Protein AF-0000000080646596 (afdb_homodimer)

Structure (mmCIF, N/CA/C/O backbone):
data_AF-0000000080646596-model_v1
#
loop_
_entity.id
_entity.type
_entity.pdbx_description
1 polymer 'Probable hydrogen peroxide-inducible genes activator'
#
loop_
_atom_site.group_PDB
_atom_site.id
_atom_site.type_symbol
_atom_site.label_atom_id
_atom_site.label_alt_id
_atom_site.label_comp_id
_atom_site.label_asym_id
_atom_site.label_entity_id
_atom_site.label_seq_id
_atom_site.pdbx_PDB_ins_code
_atom_site.Cartn_x
_atom_site.Cartn_y
_atom_site.Cartn_z
_atom_site.occupancy
_atom_site.B_iso_or_equiv
_atom_site.auth_seq_id
_atom_site.auth_comp_id
_atom_site.auth_asym_id
_atom_site.auth_atom_id
_atom_site.pdbx_PDB_model_num
ATOM 1 N N . MET A 1 1 ? 5.016 43.438 16.203 1 64.12 1 MET A N 1
ATOM 2 C CA . MET A 1 1 ? 4.984 42 16.328 1 64.12 1 MET A CA 1
ATOM 3 C C . MET A 1 1 ? 6.324 41.469 16.828 1 64.12 1 MET A C 1
ATOM 5 O O . MET A 1 1 ? 7.379 41.875 16.359 1 64.12 1 MET A O 1
ATOM 9 N N . ASN A 1 2 ? 6.309 40.875 17.969 1 69.81 2 ASN A N 1
ATOM 10 C CA . ASN A 1 2 ? 7.551 40.344 18.5 1 69.81 2 ASN A CA 1
ATOM 11 C C . ASN A 1 2 ? 7.48 38.812 18.656 1 69.81 2 ASN A C 1
ATOM 13 O O . ASN A 1 2 ? 6.414 38.219 18.5 1 69.81 2 ASN A O 1
ATOM 17 N N . PHE A 1 3 ? 8.695 38.25 18.938 1 76 3 PHE A N 1
ATOM 18 C CA . PHE A 1 3 ? 8.82 36.812 19.031 1 76 3 PHE A CA 1
ATOM 19 C C . PHE A 1 3 ? 7.961 36.25 20.156 1 76 3 PHE A C 1
ATOM 21 O O . PHE A 1 3 ? 7.367 35.188 20.031 1 76 3 PHE A O 1
ATOM 28 N N . ARG A 1 4 ? 7.809 37.031 21.141 1 77.75 4 ARG A N 1
ATOM 29 C CA . ARG A 1 4 ? 7.086 36.562 22.312 1 77.75 4 ARG A CA 1
ATOM 30 C C . ARG A 1 4 ? 5.594 36.438 22.031 1 77.75 4 ARG A C 1
ATOM 32 O O . ARG A 1 4 ? 4.965 35.469 22.438 1 77.75 4 ARG A O 1
ATOM 39 N N . SER A 1 5 ? 5.059 37.469 21.344 1 84.81 5 SER A N 1
ATOM 40 C CA . SER A 1 5 ? 3.637 37.406 21.016 1 84.81 5 SER A CA 1
ATOM 41 C C . SER A 1 5 ? 3.322 36.219 20.109 1 84.81 5 SER A C 1
ATOM 43 O O . SER A 1 5 ? 2.287 35.562 20.25 1 84.81 5 SER A O 1
ATOM 45 N N . LEU A 1 6 ? 4.211 35.969 19.219 1 82.5 6 LEU A N 1
ATOM 46 C CA . LEU A 1 6 ? 4.031 34.812 18.312 1 82.5 6 LEU A CA 1
ATOM 47 C C . LEU A 1 6 ? 4.141 33.5 19.078 1 82.5 6 LEU A C 1
ATOM 49 O O . LEU A 1 6 ? 3.385 32.562 18.812 1 82.5 6 LEU A O 1
ATOM 53 N N . GLN A 1 7 ? 4.984 33.469 20.016 1 83.44 7 GLN A N 1
ATOM 54 C CA . GLN A 1 7 ? 5.129 32.281 20.875 1 83.44 7 GLN A CA 1
ATOM 55 C C . GLN A 1 7 ? 3.848 32.031 21.656 1 83.44 7 GLN A C 1
ATOM 57 O O . GLN A 1 7 ? 3.441 30.875 21.812 1 83.44 7 GLN A O 1
ATOM 62 N N . TYR A 1 8 ? 3.279 33.062 22.109 1 87.69 8 TYR A N 1
ATOM 63 C CA . TYR A 1 8 ? 2.047 32.969 22.891 1 87.69 8 TYR A CA 1
ATOM 64 C C . TYR A 1 8 ? 0.91 32.438 22.016 1 87.69 8 TYR A C 1
ATOM 66 O O . TYR A 1 8 ? 0.129 31.578 22.453 1 87.69 8 TYR A O 1
ATOM 74 N N . LEU A 1 9 ? 0.826 32.938 20.812 1 89.38 9 LEU A N 1
ATOM 75 C CA . LEU A 1 9 ? -0.198 32.469 19.875 1 89.38 9 LEU A CA 1
ATOM 76 C C . LEU A 1 9 ? -0.012 31 19.562 1 89.38 9 LEU A C 1
ATOM 78 O O . LEU A 1 9 ? -0.983 30.25 19.531 1 89.38 9 LEU A O 1
ATOM 82 N N . VAL A 1 10 ? 1.181 30.672 19.375 1 84.12 10 VAL A N 1
ATOM 83 C CA . VAL A 1 10 ? 1.495 29.281 19.078 1 84.12 10 VAL A CA 1
ATOM 84 C C . VAL A 1 10 ? 1.139 28.406 20.281 1 84.12 10 VAL A C 1
ATOM 86 O O . VAL A 1 10 ? 0.526 27.344 20.125 1 84.12 10 VAL A O 1
ATOM 89 N N . ALA A 1 11 ? 1.482 28.781 21.484 1 83.5 11 ALA A N 1
ATOM 90 C CA . ALA A 1 11 ? 1.151 28.047 22.703 1 83.5 11 ALA A CA 1
ATOM 91 C C . ALA A 1 11 ? -0.359 27.891 22.859 1 83.5 11 ALA A C 1
ATOM 93 O O . ALA A 1 11 ? -0.846 26.828 23.25 1 83.5 11 ALA A O 1
ATOM 94 N N . LEU A 1 12 ? -1.007 28.922 22.516 1 86.81 12 LEU A N 1
ATOM 95 C CA . LEU A 1 12 ? -2.463 28.906 22.594 1 86.81 12 LEU A CA 1
ATOM 96 C C . LEU A 1 12 ? -3.045 27.906 21.594 1 86.81 12 LEU A C 1
ATOM 98 O O . LEU A 1 12 ? -4 27.188 21.922 1 86.81 12 LEU A O 1
ATOM 102 N N . SER A 1 13 ? -2.504 27.953 20.5 1 81.69 13 SER A N 1
ATOM 103 C CA . SER A 1 13 ? -2.951 27.016 19.469 1 81.69 13 SER A CA 1
ATOM 104 C C . SER A 1 13 ? -2.74 25.578 19.906 1 81.69 13 SER A C 1
ATOM 106 O O . SER A 1 13 ? -3.576 24.703 19.641 1 81.69 13 SER A O 1
ATOM 108 N N . GLN A 1 14 ? -1.743 25.422 20.609 1 74.06 14 GLN A N 1
ATOM 109 C CA . GLN A 1 14 ? -1.315 24.078 21.016 1 74.06 14 GLN A CA 1
ATOM 110 C C . GLN A 1 14 ? -2.096 23.594 22.234 1 74.06 14 GLN A C 1
ATOM 112 O O . GLN A 1 14 ? -2.461 22.422 22.312 1 74.06 14 GLN A O 1
ATOM 117 N N . GLN A 1 15 ? -2.355 24.484 23.125 1 76.56 15 GLN A N 1
ATOM 118 C CA . GLN A 1 15 ? -2.922 24.109 24.422 1 76.56 15 GLN A CA 1
ATOM 119 C C . GLN A 1 15 ? -4.445 24.219 24.406 1 76.56 15 GLN A C 1
ATOM 121 O O . GLN A 1 15 ? -5.125 23.609 25.234 1 76.56 15 GLN A O 1
ATOM 126 N N . GLY A 1 16 ? -4.906 24.969 23.422 1 81.06 16 GLY A N 1
ATOM 127 C CA . GLY A 1 16 ? -6.34 25.109 23.25 1 81.06 16 GLY A CA 1
ATOM 128 C C . GLY A 1 16 ? -7 25.953 24.312 1 81.06 16 GLY A C 1
ATOM 129 O O . GLY A 1 16 ? -8.227 26.094 24.344 1 81.06 16 GLY A O 1
ATOM 130 N N . SER A 1 17 ? -6.227 26.422 25.266 1 87.62 17 SER A N 1
ATOM 131 C CA . SER A 1 17 ? -6.738 27.281 26.328 1 87.62 17 SER A CA 1
ATOM 132 C C . SER A 1 17 ? -5.684 28.297 26.781 1 87.62 17 SER A C 1
ATOM 134 O O . SER A 1 17 ? -4.484 28.016 26.688 1 87.62 17 SER A O 1
ATOM 136 N N . PHE A 1 18 ? -6.16 29.438 27.328 1 89.75 18 PHE A N 1
ATOM 137 C CA . PHE A 1 18 ? -5.262 30.469 27.812 1 89.75 18 PHE A CA 1
ATOM 138 C C . PHE A 1 18 ? -4.508 30.016 29.047 1 89.75 18 PHE A C 1
ATOM 140 O O . PHE A 1 18 ? -3.311 30.281 29.188 1 89.75 18 PHE A O 1
ATOM 147 N N . ARG A 1 19 ? -5.242 29.266 29.812 1 86.88 19 ARG A N 1
ATOM 148 C CA . ARG A 1 19 ? -4.594 28.719 31 1 86.88 19 ARG A CA 1
ATOM 149 C C . ARG A 1 19 ? -3.516 27.719 30.625 1 86.88 19 ARG A C 1
ATOM 151 O O . ARG A 1 19 ? -2.406 27.75 31.156 1 86.88 19 ARG A O 1
ATOM 158 N N . GLY A 1 20 ? -3.861 26.922 29.797 1 85.31 20 GLY A N 1
ATOM 159 C CA . GLY A 1 20 ? -2.908 25.922 29.312 1 85.31 20 GLY A CA 1
ATOM 160 C C . GLY A 1 20 ? -1.683 26.547 28.672 1 85.31 20 GLY A C 1
ATOM 161 O O . GLY A 1 20 ? -0.558 26.094 28.906 1 85.31 20 GLY A O 1
ATOM 162 N N . ALA A 1 21 ? -1.921 27.469 27.891 1 89.56 21 ALA A N 1
ATOM 163 C CA . ALA A 1 21 ? -0.823 28.172 27.25 1 89.56 21 ALA A CA 1
ATOM 164 C C . ALA A 1 21 ? 0.067 28.859 28.266 1 89.56 21 ALA A C 1
ATOM 166 O O . ALA A 1 21 ? 1.295 28.828 28.172 1 89.56 21 ALA A O 1
ATOM 167 N N . ALA A 1 22 ? -0.518 29.422 29.266 1 90.81 22 ALA A N 1
ATOM 168 C CA . ALA A 1 22 ? 0.222 30.109 30.328 1 90.81 22 ALA A CA 1
ATOM 169 C C . ALA A 1 22 ? 1.118 29.141 31.094 1 90.81 22 ALA A C 1
ATOM 171 O O . ALA A 1 22 ? 2.293 29.438 31.328 1 90.81 22 ALA A O 1
ATOM 172 N N . ILE A 1 23 ? 0.594 28.031 31.344 1 82.44 23 ILE A N 1
ATOM 173 C CA . ILE A 1 23 ? 1.329 27 32.062 1 82.44 23 ILE A CA 1
ATOM 174 C C . ILE A 1 23 ? 2.51 26.531 31.234 1 82.44 23 ILE A C 1
ATOM 176 O O . ILE A 1 23 ? 3.635 26.438 31.719 1 82.44 23 ILE A O 1
ATOM 180 N N . SER A 1 24 ? 2.258 26.391 30.016 1 82.25 24 SER A N 1
ATOM 181 C CA . SER A 1 24 ? 3.289 25.859 29.125 1 82.25 24 SER A CA 1
ATOM 182 C C . SER A 1 24 ? 4.422 26.859 28.922 1 82.25 24 SER A C 1
ATOM 184 O O . SER A 1 24 ? 5.566 26.469 28.688 1 82.25 24 SER A O 1
ATOM 186 N N . LEU A 1 25 ? 4.102 28.047 29.062 1 82.25 25 LEU A N 1
ATOM 187 C CA . LEU A 1 25 ? 5.074 29.109 28.828 1 82.25 25 LEU A CA 1
ATOM 188 C C . LEU A 1 25 ? 5.676 29.609 30.141 1 82.25 25 LEU A C 1
ATOM 190 O O . LEU A 1 25 ? 6.617 30.406 30.125 1 82.25 25 LEU A O 1
ATOM 194 N N . GLY A 1 26 ? 5.113 29.141 31.25 1 85.25 26 GLY A N 1
ATOM 195 C CA . GLY A 1 26 ? 5.609 29.531 32.562 1 85.25 26 GLY A CA 1
ATOM 196 C C . GLY A 1 26 ? 5.281 30.969 32.906 1 85.25 26 GLY A C 1
ATOM 197 O O . GLY A 1 26 ? 6.098 31.672 33.5 1 85.25 26 GLY A O 1
ATOM 198 N N . VAL A 1 27 ? 4.191 31.391 32.406 1 86.69 27 VAL A N 1
ATOM 199 C CA . VAL A 1 27 ? 3.781 32.75 32.688 1 86.69 27 VAL A CA 1
ATOM 200 C C . VAL A 1 27 ? 2.365 32.781 33.281 1 86.69 27 VAL A C 1
ATOM 202 O O . VAL A 1 27 ? 1.711 31.719 33.344 1 86.69 27 VAL A O 1
ATOM 205 N N . ALA A 1 28 ? 1.949 33.906 33.812 1 87.62 28 ALA A N 1
ATOM 206 C CA . ALA A 1 28 ? 0.577 34.094 34.281 1 87.62 28 ALA A CA 1
ATOM 207 C C . ALA A 1 28 ? -0.391 34.219 33.094 1 87.62 28 ALA A C 1
ATOM 209 O O . ALA A 1 28 ? -0.031 34.781 32.062 1 87.62 28 ALA A O 1
ATOM 210 N N . GLN A 1 29 ? -1.53 33.688 33.312 1 90.19 29 GLN A N 1
ATOM 211 C CA . GLN A 1 29 ? -2.549 33.656 32.281 1 90.19 29 GLN A CA 1
ATOM 212 C C . GLN A 1 29 ? -2.822 35.062 31.734 1 90.19 29 GLN A C 1
ATOM 214 O O . GLN A 1 29 ? -2.961 35.25 30.531 1 90.19 29 GLN A O 1
ATOM 219 N N . PRO A 1 30 ? -2.887 36.156 32.531 1 90.75 30 PRO A N 1
ATOM 220 C CA . PRO A 1 30 ? -3.141 37.5 31.969 1 90.75 30 PRO A CA 1
ATOM 221 C C . PRO A 1 30 ? -2.049 37.938 31 1 90.75 30 PRO A C 1
ATOM 223 O O . PRO A 1 30 ? -2.318 38.719 30.094 1 90.75 30 PRO A O 1
ATOM 226 N N . SER A 1 31 ? -0.874 37.406 31.219 1 88.81 31 SER A N 1
ATOM 227 C CA . SER A 1 31 ? 0.227 37.75 30.328 1 88.81 31 SER A CA 1
ATOM 228 C C . SER A 1 31 ? -0.033 37.219 28.922 1 88.81 31 SER A C 1
ATOM 230 O O . SER A 1 31 ? 0.212 37.906 27.938 1 88.81 31 SER A O 1
ATOM 232 N N . VAL A 1 32 ? -0.637 36.031 28.891 1 92.06 32 VAL A N 1
ATOM 233 C CA . VAL A 1 32 ? -0.956 35.438 27.594 1 92.06 32 VAL A CA 1
ATOM 234 C C . VAL A 1 32 ? -2.084 36.219 26.922 1 92.06 32 VAL A C 1
ATOM 236 O O . VAL A 1 32 ? -1.989 36.562 25.75 1 92.06 32 VAL A O 1
ATOM 239 N N . SER A 1 33 ? -3.09 36.531 27.672 1 90.69 33 SER A N 1
ATOM 240 C CA . SER A 1 33 ? -4.25 37.25 27.156 1 90.69 33 SER A CA 1
ATOM 241 C C . SER A 1 33 ? -3.859 38.625 26.641 1 90.69 33 SER A C 1
ATOM 243 O O . SER A 1 33 ? -4.289 39.031 25.547 1 90.69 33 SER A O 1
ATOM 245 N N . THR A 1 34 ? -3.002 39.25 27.375 1 90.69 34 THR A N 1
ATOM 246 C CA . THR A 1 34 ? -2.562 40.594 27.016 1 90.69 34 THR A CA 1
ATOM 247 C C . THR A 1 34 ? -1.728 40.562 25.734 1 90.69 34 THR A C 1
ATOM 249 O O . THR A 1 34 ? -1.902 41.406 24.859 1 90.69 34 THR A O 1
ATOM 252 N N . GLN A 1 35 ? -0.897 39.594 25.688 1 88.69 35 GLN A N 1
ATOM 253 C CA . GLN A 1 35 ? -0.019 39.469 24.516 1 88.69 35 GLN A CA 1
ATOM 254 C C . GLN A 1 35 ? -0.811 39.156 23.266 1 88.69 35 GLN A C 1
ATOM 256 O O . GLN A 1 35 ? -0.522 39.656 22.188 1 88.69 35 GLN A O 1
ATOM 261 N N . ILE A 1 36 ? -1.834 38.344 23.375 1 91.69 36 ILE A N 1
ATOM 262 C CA . ILE A 1 36 ? -2.67 37.969 22.25 1 91.69 36 ILE A CA 1
ATOM 263 C C . ILE A 1 36 ? -3.488 39.156 21.781 1 91.69 36 ILE A C 1
ATOM 265 O O . ILE A 1 36 ? -3.59 39.406 20.578 1 91.69 36 ILE A O 1
ATOM 269 N N . ARG A 1 37 ? -4 39.906 22.688 1 89.06 37 ARG A N 1
ATOM 270 C CA . ARG A 1 37 ? -4.758 41.094 22.359 1 89.06 37 ARG A CA 1
ATOM 271 C C . ARG A 1 37 ? -3.881 42.125 21.656 1 89.06 37 ARG A C 1
ATOM 273 O O . ARG A 1 37 ? -4.312 42.781 20.703 1 89.06 37 ARG A O 1
ATOM 280 N N . ARG A 1 38 ? -2.742 42.25 22.203 1 85.44 38 ARG A N 1
ATOM 281 C CA . ARG A 1 38 ? -1.794 43.156 21.578 1 85.44 38 ARG A CA 1
ATOM 282 C C . ARG A 1 38 ? -1.477 42.75 20.156 1 85.44 38 ARG A C 1
ATOM 284 O O . ARG A 1 38 ? -1.436 43.594 19.25 1 85.44 38 ARG A O 1
ATOM 291 N N . LEU A 1 39 ? -1.21 41.469 19.922 1 87.56 39 LEU A N 1
ATOM 292 C CA . LEU A 1 39 ? -0.92 40.938 18.594 1 87.56 39 LEU A CA 1
ATOM 293 C C . LEU A 1 39 ? -2.094 41.156 17.641 1 87.56 39 LEU A C 1
ATOM 295 O O . LEU A 1 39 ? -1.9 41.562 16.5 1 87.56 39 LEU A O 1
ATOM 299 N N . GLU A 1 40 ? -3.305 40.969 18.156 1 90.88 40 GLU A N 1
ATOM 300 C CA . GLU A 1 40 ? -4.512 41.188 17.359 1 90.88 40 GLU A CA 1
ATOM 301 C C . GLU A 1 40 ? -4.68 42.656 17 1 90.88 40 GLU A C 1
ATOM 303 O O . GLU A 1 40 ? -5.043 42.969 15.859 1 90.88 40 GLU A O 1
ATOM 308 N N . THR A 1 41 ? -4.395 43.562 17.891 1 88 41 THR A N 1
ATOM 309 C CA . THR A 1 41 ? -4.48 45 17.656 1 88 41 THR A CA 1
ATOM 310 C C . THR A 1 41 ? -3.451 45.438 16.625 1 88 41 THR A C 1
ATOM 312 O O . THR A 1 41 ? -3.777 46.188 15.695 1 88 41 THR A O 1
ATOM 315 N N . GLU A 1 42 ? -2.297 44.906 16.781 1 83.62 42 GLU A N 1
ATOM 316 C CA . GLU A 1 42 ? -1.225 45.281 15.867 1 83.62 42 GLU A CA 1
ATOM 317 C C . GLU A 1 42 ? -1.527 44.812 14.445 1 83.62 42 GLU A C 1
ATOM 319 O O . GLU A 1 42 ? -1.227 45.5 13.477 1 83.62 42 GLU A O 1
ATOM 324 N N . LEU A 1 43 ? -2.131 43.625 14.391 1 84.12 43 LEU A N 1
ATOM 325 C CA . LEU A 1 43 ? -2.381 43.031 13.086 1 84.12 43 LEU A CA 1
ATOM 326 C C . LEU A 1 43 ? -3.74 43.438 12.539 1 84.12 43 LEU A C 1
ATOM 328 O O . LEU A 1 43 ? -4.027 43.25 11.352 1 84.12 43 LEU A O 1
ATOM 332 N N . GLY A 1 44 ? -4.555 44 13.359 1 86.69 44 GLY A N 1
ATOM 333 C CA . GLY A 1 44 ? -5.879 44.438 12.961 1 86.69 44 GLY A CA 1
ATOM 334 C C . GLY A 1 44 ? -6.824 43.281 12.664 1 86.69 44 GLY A C 1
ATOM 335 O O . GLY A 1 44 ? -7.707 43.406 11.812 1 86.69 44 GLY A O 1
ATOM 336 N N . ALA A 1 45 ? -6.547 42.156 13.25 1 86.31 45 ALA A N 1
ATOM 337 C CA . ALA A 1 45 ? -7.359 40.969 13.016 1 86.31 45 ALA A CA 1
ATOM 338 C C . ALA A 1 45 ? -7.531 40.156 14.297 1 86.31 45 ALA A C 1
ATOM 340 O O . ALA A 1 45 ? -6.617 40.094 15.125 1 86.31 45 ALA A O 1
ATOM 341 N N . GLN A 1 46 ? -8.672 39.562 14.422 1 90.88 46 GLN A N 1
ATOM 342 C CA . GLN A 1 46 ? -8.898 38.594 15.5 1 90.88 46 GLN A CA 1
ATOM 343 C C . GLN A 1 46 ? -8.25 37.25 15.18 1 90.88 46 GLN A C 1
ATOM 345 O O . GLN A 1 46 ? -8.5 36.656 14.117 1 90.88 46 GLN A O 1
ATOM 350 N N . LEU A 1 47 ? -7.41 36.812 16.109 1 91.25 47 LEU A N 1
ATOM 351 C CA . LEU A 1 47 ? -6.668 35.594 15.852 1 91.25 47 LEU A CA 1
ATOM 352 C C . LEU A 1 47 ? -7.254 34.438 16.656 1 91.25 47 LEU A C 1
ATOM 354 O O . LEU A 1 47 ? -7.086 33.281 16.266 1 91.25 47 LEU A O 1
ATOM 358 N N . VAL A 1 48 ? -7.957 34.719 17.75 1 89.75 48 VAL A N 1
ATOM 359 C CA . VAL A 1 48 ? -8.453 33.719 18.672 1 89.75 48 VAL A CA 1
ATOM 360 C C . VAL A 1 48 ? -9.922 33.969 18.984 1 89.75 48 VAL A C 1
ATOM 362 O O . VAL A 1 48 ? -10.305 35.125 19.266 1 89.75 48 VAL A O 1
ATOM 365 N N . LYS A 1 49 ? -10.695 32.906 18.781 1 87.12 49 LYS A N 1
ATOM 366 C CA . LYS A 1 49 ? -12.086 32.938 19.234 1 87.12 49 LYS A CA 1
ATOM 367 C C . LYS A 1 49 ? -12.25 32.25 20.578 1 87.12 49 LYS A C 1
ATOM 369 O O . LYS A 1 49 ? -11.82 31.094 20.75 1 87.12 49 LYS A O 1
ATOM 374 N N . ARG A 1 50 ? -12.727 33 21.5 1 81 50 ARG A N 1
ATOM 375 C CA . ARG A 1 50 ? -12.969 32.469 22.828 1 81 50 ARG A CA 1
ATOM 376 C C . ARG A 1 50 ? -14.383 31.891 22.953 1 81 50 ARG A C 1
ATOM 378 O O . ARG A 1 50 ? -15.344 32.5 22.469 1 81 50 ARG A O 1
ATOM 385 N N . SER A 1 51 ? -14.461 30.609 23.188 1 74.5 51 SER A N 1
ATOM 386 C CA . SER A 1 51 ? -15.742 29.969 23.453 1 74.5 51 SER A CA 1
ATOM 387 C C . SER A 1 51 ? -15.727 29.219 24.781 1 74.5 51 SER A C 1
ATOM 389 O O . SER A 1 51 ? -14.695 29.172 25.453 1 74.5 51 SER A O 1
ATOM 391 N N . SER A 1 52 ? -16.891 28.703 25.219 1 73.06 52 SER A N 1
ATOM 392 C CA . SER A 1 52 ? -17 27.891 26.438 1 73.06 52 SER A CA 1
ATOM 393 C C . SER A 1 52 ? -16.125 26.656 26.359 1 73.06 52 SER A C 1
ATOM 395 O O . SER A 1 52 ? -15.734 26.094 27.391 1 73.06 52 SER A O 1
ATOM 397 N N . GLN A 1 53 ? -15.766 26.344 25.234 1 69.44 53 GLN A N 1
ATOM 398 C CA . GLN A 1 53 ? -15.023 25.109 25.016 1 69.44 53 GLN A CA 1
ATOM 399 C C . GLN A 1 53 ? -13.516 25.375 24.984 1 69.44 53 GLN A C 1
ATOM 401 O O . GLN A 1 53 ? -12.719 24.438 24.859 1 69.44 53 GLN A O 1
ATOM 406 N N . GLY A 1 54 ? -13.203 26.641 25.156 1 76.19 54 GLY A N 1
ATOM 407 C CA . GLY A 1 54 ? -11.789 27 25.141 1 76.19 54 GLY A CA 1
ATOM 408 C C . GLY A 1 54 ? -11.453 28.062 24.109 1 76.19 54 GLY A C 1
ATOM 409 O O . GLY A 1 54 ? -12.289 28.906 23.781 1 76.19 54 GLY A O 1
ATOM 410 N N . ALA A 1 55 ? -10.148 28.125 23.766 1 83.75 55 ALA A N 1
ATOM 411 C CA . ALA A 1 55 ? -9.664 29.109 22.797 1 83.75 55 ALA A CA 1
ATOM 412 C C . ALA A 1 55 ? -9.344 28.438 21.469 1 83.75 55 ALA A C 1
ATOM 414 O O . ALA A 1 55 ? -8.594 27.469 21.422 1 83.75 55 ALA A O 1
ATOM 415 N N . GLN A 1 56 ? -10.094 28.906 20.438 1 83.81 56 GLN A N 1
ATOM 416 C CA . GLN A 1 56 ? -9.844 28.391 19.109 1 83.81 56 GLN A CA 1
ATOM 417 C C . GLN A 1 56 ? -9.273 29.469 18.188 1 83.81 56 GLN A C 1
ATOM 419 O O . GLN A 1 56 ? -9.688 30.625 18.25 1 83.81 56 GLN A O 1
ATOM 424 N N . LEU A 1 57 ? -8.352 29.016 17.391 1 84.38 57 LEU A N 1
ATOM 425 C CA . LEU A 1 57 ? -7.781 29.953 16.438 1 84.38 57 LEU A CA 1
ATOM 426 C C . LEU A 1 57 ? -8.766 30.25 15.305 1 84.38 57 LEU A C 1
ATOM 428 O O . LEU A 1 57 ? -9.516 29.359 14.883 1 84.38 57 LEU A O 1
ATOM 432 N N . THR A 1 58 ? -8.805 31.562 14.836 1 83.69 58 THR A N 1
ATOM 433 C CA . THR A 1 58 ? -9.477 31.922 13.594 1 83.69 58 THR A CA 1
ATOM 434 C C . THR A 1 58 ? -8.688 31.406 12.391 1 83.69 58 THR A C 1
ATOM 436 O O . THR A 1 58 ? -7.574 30.891 12.539 1 83.69 58 THR A O 1
ATOM 439 N N . GLU A 1 59 ? -9.297 31.516 11.227 1 78.12 59 GLU A N 1
ATOM 440 C CA . GLU A 1 59 ? -8.609 31.125 10 1 78.12 59 GLU A CA 1
ATOM 441 C C . GLU A 1 59 ? -7.297 31.891 9.836 1 78.12 59 GLU A C 1
ATOM 443 O O . GLU A 1 59 ? -6.266 31.297 9.508 1 78.12 59 GLU A O 1
ATOM 448 N N . VAL A 1 60 ? -7.398 33.156 10.055 1 81.06 60 VAL A N 1
ATOM 449 C CA . VAL A 1 60 ? -6.215 34.031 9.961 1 81.06 60 VAL A CA 1
ATOM 450 C C . VAL A 1 60 ? -5.227 33.656 11.062 1 81.06 60 VAL A C 1
ATOM 452 O O . VAL A 1 60 ? -4.016 33.625 10.844 1 81.06 60 VAL A O 1
ATOM 455 N N . GLY A 1 61 ? -5.824 33.312 12.234 1 84.62 61 GLY A N 1
ATOM 456 C CA . GLY A 1 61 ? -4.98 32.844 13.32 1 84.62 61 GLY A CA 1
ATOM 457 C C . GLY A 1 61 ? -4.191 31.609 12.977 1 84.62 61 GLY A C 1
ATOM 458 O O . GLY A 1 61 ? -3 31.516 13.273 1 84.62 61 GLY A O 1
ATOM 459 N N . GLN A 1 62 ? -4.781 30.781 12.297 1 78 62 GLN A N 1
ATOM 460 C CA . GLN A 1 62 ? -4.156 29.531 11.883 1 78 62 GLN A CA 1
ATOM 461 C C . GLN A 1 62 ? -3.033 29.781 10.875 1 78 62 GLN A C 1
ATOM 463 O O . GLN A 1 62 ? -1.957 29.188 10.977 1 78 62 GLN A O 1
ATOM 468 N N . LYS A 1 63 ? -3.287 30.688 10.008 1 76.44 63 LYS A N 1
ATOM 469 C CA . LYS A 1 63 ? -2.283 31.031 9.008 1 76.44 63 LYS A CA 1
ATOM 470 C C . LYS A 1 63 ? -1.061 31.672 9.656 1 76.44 63 LYS A C 1
ATOM 472 O O . LYS A 1 63 ? 0.076 31.375 9.273 1 76.44 63 LYS A O 1
ATOM 477 N N . ILE A 1 64 ? -1.353 32.5 10.625 1 79.75 64 ILE A N 1
ATOM 478 C CA . ILE A 1 64 ? -0.265 33.188 11.289 1 79.75 64 ILE A CA 1
ATOM 479 C C . ILE A 1 64 ? 0.56 32.219 12.125 1 79.75 64 ILE A C 1
ATOM 481 O O . ILE A 1 64 ? 1.786 32.344 12.195 1 79.75 64 ILE A O 1
ATOM 485 N N . VAL A 1 65 ? -0.14 31.266 12.711 1 78.94 65 VAL A N 1
ATOM 486 C CA . VAL A 1 65 ? 0.578 30.266 13.492 1 78.94 65 VAL A CA 1
ATOM 487 C C . VAL A 1 65 ? 1.529 29.484 12.586 1 78.94 65 VAL A C 1
ATOM 489 O O . VAL A 1 65 ? 2.676 29.234 12.961 1 78.94 65 VAL A O 1
ATOM 492 N N . VAL A 1 66 ? 1.184 29.328 11.391 1 68.75 66 VAL A N 1
ATOM 493 C CA . VAL A 1 66 ? 2.01 28.625 10.414 1 68.75 66 VAL A CA 1
ATOM 494 C C . VAL A 1 66 ? 3.258 29.453 10.109 1 68.75 66 VAL A C 1
ATOM 496 O O . VAL A 1 66 ? 4.375 28.938 10.117 1 68.75 66 VAL A O 1
ATOM 499 N N . GLU A 1 67 ? 3.025 30.703 9.891 1 70.12 67 GLU A N 1
ATOM 500 C CA . GLU A 1 67 ? 4.133 31.609 9.602 1 70.12 67 GLU A CA 1
ATOM 501 C C . GLU A 1 67 ? 5.051 31.766 10.812 1 70.12 67 GLU A C 1
ATOM 503 O O . GLU A 1 67 ? 6.273 31.828 10.672 1 70.12 67 GLU A O 1
ATOM 508 N N . ALA A 1 68 ? 4.465 31.812 12 1 78.38 68 ALA A N 1
ATOM 509 C CA . ALA A 1 68 ? 5.238 31.969 13.227 1 78.38 68 ALA A CA 1
ATOM 510 C C . ALA A 1 68 ? 6.164 30.781 13.453 1 78.38 68 ALA A C 1
ATOM 512 O O . ALA A 1 68 ? 7.324 30.953 13.836 1 78.38 68 ALA A O 1
ATOM 513 N N . LEU A 1 69 ? 5.68 29.719 13.164 1 71.19 69 LEU A N 1
ATOM 514 C CA . LEU A 1 69 ? 6.465 28.516 13.352 1 71.19 69 LEU A CA 1
ATOM 515 C C . LEU A 1 69 ? 7.664 28.484 12.406 1 71.19 69 LEU A C 1
ATOM 517 O O . LEU A 1 69 ? 8.75 28.047 12.789 1 71.19 69 LEU A O 1
ATOM 521 N N . GLU A 1 70 ? 7.504 29 11.227 1 66.06 70 GLU A N 1
ATOM 522 C CA . GLU A 1 70 ? 8.617 29.156 10.297 1 66.06 70 GLU A CA 1
ATOM 523 C C . GLU A 1 70 ? 9.68 30.094 10.859 1 66.06 70 GLU A C 1
ATOM 525 O O . GLU A 1 70 ? 10.875 29.828 10.734 1 66.06 70 GLU A O 1
ATOM 530 N N . ILE A 1 71 ? 9.281 31.109 11.445 1 64.56 71 ILE A N 1
ATOM 531 C CA . ILE A 1 71 ? 10.172 32.094 12.047 1 64.56 71 ILE A CA 1
ATOM 532 C C . ILE A 1 71 ? 10.984 31.438 13.164 1 64.56 71 ILE A C 1
ATOM 534 O O . ILE A 1 71 ? 12.203 31.609 13.242 1 64.56 71 ILE A O 1
ATOM 538 N N . PHE A 1 72 ? 10.328 30.641 13.977 1 65.81 72 PHE A N 1
ATOM 539 C CA . PHE A 1 72 ? 11.023 30.031 15.102 1 65.81 72 PHE A CA 1
ATOM 540 C C . PHE A 1 72 ? 12.023 28.984 14.617 1 65.81 72 PHE A C 1
ATOM 542 O O . PHE A 1 72 ? 13.117 28.859 15.164 1 65.81 72 PHE A O 1
ATOM 549 N N . ALA A 1 73 ? 11.695 28.328 13.547 1 63 73 ALA A N 1
ATOM 550 C CA . ALA A 1 73 ? 12.609 27.359 12.953 1 63 73 ALA A CA 1
ATOM 551 C C . ALA A 1 73 ? 13.875 28.031 12.445 1 63 73 ALA A C 1
ATOM 553 O O . ALA A 1 73 ? 14.984 27.531 12.641 1 63 73 ALA A O 1
ATOM 554 N N . ILE A 1 74 ? 13.719 29.125 11.805 1 59.44 74 ILE A N 1
ATOM 555 C CA . ILE A 1 74 ? 14.836 29.906 11.289 1 59.44 74 ILE A CA 1
ATOM 556 C C . ILE A 1 74 ? 15.695 30.406 12.445 1 59.44 74 ILE A C 1
ATOM 558 O O . ILE A 1 74 ? 16.922 30.328 12.391 1 59.44 74 ILE A O 1
ATOM 562 N N . THR A 1 75 ? 15.102 30.891 13.484 1 60.53 75 THR A N 1
ATOM 563 C CA . THR A 1 75 ? 15.828 31.406 14.641 1 60.53 75 THR A CA 1
ATOM 564 C C . THR A 1 75 ? 16.641 30.297 15.312 1 60.53 75 THR A C 1
ATOM 566 O O . THR A 1 75 ? 17.781 30.516 15.727 1 60.53 75 THR A O 1
ATOM 569 N N . ASP A 1 76 ? 16.016 29.125 15.359 1 58.84 76 ASP A N 1
ATOM 570 C CA . ASP A 1 76 ? 16.703 28 15.961 1 58.84 76 ASP A CA 1
ATOM 571 C C . ASP A 1 76 ? 17.922 27.578 15.133 1 58.84 76 ASP A C 1
ATOM 573 O O . ASP A 1 76 ? 18.969 27.25 15.68 1 58.84 76 ASP A O 1
ATOM 577 N N . ARG A 1 77 ? 17.766 27.625 13.914 1 58.44 77 ARG A N 1
ATOM 578 C CA . ARG A 1 77 ? 18.875 27.344 13.016 1 58.44 77 ARG A CA 1
ATOM 579 C C . ARG A 1 77 ? 20.016 28.328 13.203 1 58.44 77 ARG A C 1
ATOM 581 O O . ARG A 1 77 ? 21.188 27.953 13.227 1 58.44 77 ARG A O 1
ATOM 588 N N . ILE A 1 78 ? 19.734 29.531 13.367 1 54.22 78 ILE A N 1
ATOM 589 C CA . ILE A 1 78 ? 20.719 30.594 13.586 1 54.22 78 ILE A CA 1
ATOM 590 C C . ILE A 1 78 ? 21.469 30.344 14.891 1 54.22 78 ILE A C 1
ATOM 592 O O . ILE A 1 78 ? 22.688 30.453 14.938 1 54.22 78 ILE A O 1
ATOM 596 N N . LYS A 1 79 ? 20.719 30 15.891 1 56.47 79 LYS A N 1
ATOM 597 C CA . LYS A 1 79 ? 21.344 29.719 17.188 1 56.47 79 LYS A CA 1
ATOM 598 C C . LYS A 1 79 ? 22.297 28.531 17.078 1 56.47 79 LYS A C 1
ATOM 600 O O . LYS A 1 79 ? 23.391 28.578 17.656 1 56.47 79 LYS A O 1
ATOM 605 N N . ALA A 1 80 ? 21.797 27.531 16.406 1 54.16 80 ALA A N 1
ATOM 606 C CA . ALA A 1 80 ? 22.641 26.344 16.219 1 54.16 80 ALA A CA 1
ATOM 607 C C . ALA A 1 80 ? 23.922 26.688 15.461 1 54.16 80 ALA A C 1
ATOM 609 O O . ALA A 1 80 ? 25 26.203 15.812 1 54.16 80 ALA A O 1
ATOM 610 N N . LEU A 1 81 ? 23.766 27.391 14.438 1 50.91 81 LEU A N 1
ATOM 611 C CA . LEU A 1 81 ? 24.938 27.859 13.688 1 50.91 81 LEU A CA 1
ATOM 612 C C . LEU A 1 81 ? 25.875 28.641 14.586 1 50.91 81 LEU A C 1
ATOM 614 O O . LEU A 1 81 ? 27.094 28.5 14.477 1 50.91 81 LEU A O 1
ATOM 618 N N . ALA A 1 82 ? 25.344 29.484 15.352 1 50.62 82 ALA A N 1
ATOM 619 C CA . ALA A 1 82 ? 26.141 30.328 16.219 1 50.62 82 ALA A CA 1
ATOM 620 C C . ALA A 1 82 ? 26.875 29.484 17.266 1 50.62 82 ALA A C 1
ATOM 622 O O . ALA A 1 82 ? 27.984 29.844 17.688 1 50.62 82 ALA A O 1
ATOM 623 N N . SER A 1 83 ? 26.109 28.547 17.781 1 49.12 83 SER A N 1
ATOM 624 C CA . SER A 1 83 ? 26.75 27.75 18.828 1 49.12 83 SER A CA 1
ATOM 625 C C . SER A 1 83 ? 27.844 26.859 18.266 1 49.12 83 SER A C 1
ATOM 627 O O . SER A 1 83 ? 28.562 26.188 19.031 1 49.12 83 SER A O 1
ATOM 629 N N . GLY A 1 84 ? 28.359 26.984 17.109 1 48.66 84 GLY A N 1
ATOM 630 C CA . GLY A 1 84 ? 29.406 26.188 16.484 1 48.66 84 GLY A CA 1
ATOM 631 C C . GLY A 1 84 ? 29.078 24.703 16.438 1 48.66 84 GLY A C 1
ATOM 632 O O . GLY A 1 84 ? 29.953 23.875 16.156 1 48.66 84 GLY A O 1
ATOM 633 N N . THR A 1 85 ? 28.203 24.219 17.281 1 42 85 THR A N 1
ATOM 634 C CA . THR A 1 85 ? 27.859 22.797 17.344 1 42 85 THR A CA 1
ATOM 635 C C . THR A 1 85 ? 27.234 22.328 16.031 1 42 85 THR A C 1
ATOM 637 O O . THR A 1 85 ? 26.438 23.047 15.43 1 42 85 THR A O 1
ATOM 640 N N . GLU A 1 86 ? 27.953 21.516 15.227 1 43.88 86 GLU A N 1
ATOM 641 C CA . GLU A 1 86 ? 27.422 20.828 14.062 1 43.88 86 GLU A CA 1
ATOM 642 C C . GLU A 1 86 ? 25.906 20.625 14.18 1 43.88 86 GLU A C 1
ATOM 644 O O . GLU A 1 86 ? 25.406 20.359 15.266 1 43.88 86 GLU A O 1
ATOM 649 N N . PRO A 1 87 ? 25.156 21.25 13.367 1 44.09 87 PRO A N 1
ATOM 650 C CA . PRO A 1 87 ? 23.703 21.109 13.438 1 44.09 87 PRO A CA 1
ATOM 651 C C . PRO A 1 87 ? 23.266 19.703 13.867 1 44.09 87 PRO A C 1
ATOM 653 O O . PRO A 1 87 ? 23.75 18.703 13.305 1 44.09 87 PRO A O 1
ATOM 656 N N . VAL A 1 88 ? 23.234 19.453 15.117 1 48.66 88 VAL A N 1
ATOM 657 C CA . VAL A 1 88 ? 22.688 18.203 15.633 1 48.66 88 VAL A CA 1
ATOM 658 C C . VAL A 1 88 ? 21.438 17.828 14.844 1 48.66 88 VAL A C 1
ATOM 660 O O . VAL A 1 88 ? 20.469 18.609 14.773 1 48.66 88 VAL A O 1
ATOM 663 N N . VAL A 1 89 ? 21.609 17.172 13.773 1 56.5 89 VAL A N 1
ATOM 664 C CA . VAL A 1 89 ? 20.438 16.594 13.117 1 56.5 89 VAL A CA 1
ATOM 665 C C . VAL A 1 89 ? 19.547 15.914 14.148 1 56.5 89 VAL A C 1
ATOM 667 O O . VAL A 1 89 ? 20 15.047 14.898 1 56.5 89 VAL A O 1
ATOM 670 N N . HIS A 1 90 ? 18.406 16.578 14.477 1 78.06 90 HIS A N 1
ATOM 671 C CA . HIS A 1 90 ? 17.406 16.047 15.398 1 78.06 90 HIS A CA 1
ATOM 672 C C . HIS A 1 90 ? 16.516 15.016 14.703 1 78.06 90 HIS A C 1
ATOM 674 O O . HIS A 1 90 ? 15.984 15.281 13.617 1 78.06 90 HIS A O 1
ATOM 680 N N . GLU A 1 91 ? 16.594 13.867 15.203 1 85.56 91 GLU A N 1
ATOM 681 C CA . GLU A 1 91 ? 15.75 12.805 14.672 1 85.56 91 GLU A CA 1
ATOM 682 C C . GLU A 1 91 ? 14.359 12.844 15.305 1 85.56 91 GLU A C 1
ATOM 684 O O . GLU A 1 91 ? 14.227 12.977 16.516 1 85.56 91 GLU A O 1
ATOM 689 N N . VAL A 1 92 ? 13.367 12.883 14.5 1 92.25 92 VAL A N 1
ATOM 690 C CA . VAL A 1 92 ? 11.977 12.844 14.945 1 92.25 92 VAL A CA 1
ATOM 691 C C . VAL A 1 92 ? 11.305 11.578 14.422 1 92.25 92 VAL A C 1
ATOM 693 O O . VAL A 1 92 ? 11.266 11.344 13.211 1 92.25 92 VAL A O 1
ATOM 696 N N . ARG A 1 93 ? 10.844 10.781 15.359 1 94.31 93 ARG A N 1
ATOM 697 C CA . ARG A 1 93 ? 10.117 9.578 14.977 1 94.31 93 ARG A CA 1
ATOM 698 C C . ARG A 1 93 ? 8.656 9.883 14.688 1 94.31 93 ARG A C 1
ATOM 70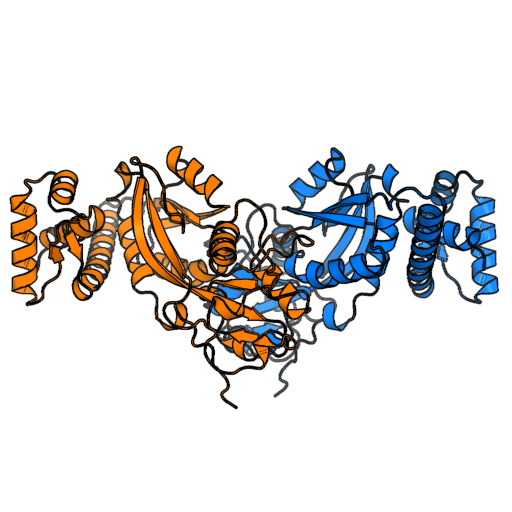0 O O . ARG A 1 93 ? 7.891 10.219 15.594 1 94.31 93 ARG A O 1
ATOM 707 N N . LEU A 1 94 ? 8.25 9.68 13.375 1 96.06 94 LEU A N 1
ATOM 708 C CA . LEU A 1 94 ? 6.926 10.031 12.875 1 96.06 94 LEU A CA 1
ATOM 709 C C . LEU A 1 94 ? 6.133 8.781 12.508 1 96.06 94 LEU A C 1
ATOM 711 O O . LEU A 1 94 ? 6.578 7.973 11.688 1 96.06 94 LEU A O 1
ATOM 715 N N . GLY A 1 95 ? 4.961 8.617 13.203 1 96.5 95 GLY A N 1
ATOM 716 C CA . GLY A 1 95 ? 4.055 7.543 12.836 1 96.5 95 GLY A CA 1
ATOM 717 C C . GLY A 1 95 ? 2.951 7.984 11.891 1 96.5 95 GLY A C 1
ATOM 718 O O . GLY A 1 95 ? 2.314 9.016 12.117 1 96.5 95 GLY A O 1
ATOM 719 N N . VAL A 1 96 ? 2.742 7.254 10.773 1 96.38 96 VAL A N 1
ATOM 720 C CA . VAL A 1 96 ? 1.651 7.488 9.828 1 96.38 96 VAL A CA 1
ATOM 721 C C . VAL A 1 96 ? 0.99 6.164 9.461 1 96.38 96 VAL A C 1
ATOM 723 O O . VAL A 1 96 ? 1.67 5.148 9.305 1 96.38 96 VAL A O 1
ATOM 726 N N . PHE A 1 97 ? -0.329 6.207 9.344 1 95.25 97 PHE A N 1
ATOM 727 C CA . PHE A 1 97 ? -1.025 4.949 9.094 1 95.25 97 PHE A CA 1
ATOM 728 C C . PHE A 1 97 ? -1.134 4.684 7.594 1 95.25 97 PHE A C 1
ATOM 730 O O . PHE A 1 97 ? -1.072 5.613 6.789 1 95.25 97 PHE A O 1
ATOM 737 N N . PRO A 1 98 ? -1.403 3.461 7.18 1 93.38 98 PRO A N 1
ATOM 738 C CA . PRO A 1 98 ? -1.147 2.992 5.812 1 93.38 98 PRO A CA 1
ATOM 739 C C . PRO A 1 98 ? -2.074 3.637 4.785 1 93.38 98 PRO A C 1
ATOM 741 O O . PRO A 1 98 ? -1.691 3.807 3.625 1 93.38 98 PRO A O 1
ATOM 744 N N . THR A 1 99 ? -3.256 3.951 5.102 1 95.62 99 THR A N 1
ATOM 745 C CA . THR A 1 99 ? -4.188 4.488 4.113 1 95.62 99 THR A CA 1
ATOM 746 C C . THR A 1 99 ? -3.92 5.973 3.873 1 95.62 99 THR A C 1
ATOM 748 O O . THR A 1 99 ? -4.559 6.59 3.018 1 95.62 99 THR A O 1
ATOM 751 N N . LEU A 1 100 ? -2.961 6.527 4.527 1 95.31 100 LEU A N 1
ATOM 752 C CA . LEU A 1 100 ? -2.637 7.945 4.398 1 95.31 100 LEU A CA 1
ATOM 753 C C . LEU A 1 100 ? -1.202 8.133 3.912 1 95.31 100 LEU A C 1
ATOM 755 O O . LEU A 1 100 ? -0.935 8.984 3.062 1 95.31 100 LEU A O 1
ATOM 759 N N . SER A 1 101 ? -0.282 7.375 4.363 1 94.75 101 SER A N 1
ATOM 760 C CA . SER A 1 101 ? 1.159 7.566 4.242 1 94.75 101 SER A CA 1
ATOM 761 C C . SER A 1 101 ? 1.576 7.719 2.783 1 94.75 101 SER A C 1
ATOM 763 O O . SER A 1 101 ? 2.271 8.672 2.428 1 94.75 101 SER A O 1
ATOM 765 N N . PRO A 1 102 ? 1.079 6.898 1.9 1 92.69 102 PRO A N 1
ATOM 766 C CA . PRO A 1 102 ? 1.54 7.023 0.516 1 92.69 102 PRO A CA 1
ATOM 767 C C . PRO A 1 102 ? 1.096 8.328 -0.139 1 92.69 102 PRO A C 1
ATOM 769 O O . PRO A 1 102 ? 1.692 8.758 -1.129 1 92.69 102 PRO A O 1
ATOM 772 N N . TYR A 1 103 ? 0.137 8.891 0.385 1 91.44 103 TYR A N 1
ATOM 773 C CA . TYR A 1 103 ? -0.489 10.016 -0.302 1 91.44 103 TYR A CA 1
ATOM 774 C C . TYR A 1 103 ? -0.143 11.328 0.381 1 91.44 103 TYR A C 1
ATOM 776 O O . TYR A 1 103 ? -0.257 12.398 -0.224 1 91.44 103 TYR A O 1
ATOM 784 N N . LEU A 1 104 ? 0.238 11.234 1.568 1 91.88 104 LEU A N 1
ATOM 785 C CA . LEU A 1 104 ? 0.609 12.43 2.32 1 91.88 104 LEU A CA 1
ATOM 786 C C . LEU A 1 104 ? 2.117 12.656 2.277 1 91.88 104 LEU A C 1
ATOM 788 O O . LEU A 1 104 ? 2.576 13.781 2.082 1 91.88 104 LEU A O 1
ATOM 792 N N . LEU A 1 105 ? 2.902 11.641 2.42 1 91.38 105 LEU A N 1
ATOM 793 C CA . LEU A 1 105 ? 4.332 11.742 2.684 1 91.38 105 LEU A CA 1
ATOM 794 C C . LEU A 1 105 ? 5.062 12.367 1.496 1 91.38 105 LEU A C 1
ATOM 796 O O . LEU A 1 105 ? 6.004 13.141 1.677 1 91.38 105 LEU A O 1
ATOM 800 N N . PRO A 1 106 ? 4.641 12.086 0.312 1 89.06 106 PRO A N 1
ATOM 801 C CA . PRO A 1 106 ? 5.32 12.68 -0.837 1 89.06 106 PRO A CA 1
ATOM 802 C C . PRO A 1 106 ? 5.234 14.211 -0.843 1 89.06 106 PRO A C 1
ATOM 804 O O . PRO A 1 106 ? 6.082 14.875 -1.439 1 89.06 106 PRO A O 1
ATOM 807 N N . TYR A 1 107 ? 4.23 14.688 -0.285 1 87.62 107 TYR A N 1
ATOM 808 C CA . TYR A 1 107 ? 4.094 16.141 -0.122 1 87.62 107 TYR A CA 1
ATOM 809 C C . TYR A 1 107 ? 4.789 16.609 1.147 1 87.62 107 TYR A C 1
ATOM 811 O O . TYR A 1 107 ? 5.547 17.578 1.119 1 87.62 107 TYR A O 1
ATOM 819 N N . LEU A 1 108 ? 4.574 15.898 2.156 1 91.25 108 LEU A N 1
ATOM 820 C CA . LEU A 1 108 ? 4.961 16.328 3.496 1 91.25 108 LEU A CA 1
ATOM 821 C C . LEU A 1 108 ? 6.477 16.344 3.648 1 91.25 108 LEU A C 1
ATOM 823 O O . LEU A 1 108 ? 7.055 17.328 4.109 1 91.25 108 LEU A O 1
ATOM 827 N N . LEU A 1 109 ? 7.121 15.312 3.271 1 89.31 109 LEU A N 1
ATOM 828 C CA . LEU A 1 109 ? 8.531 15.117 3.592 1 89.31 109 LEU A CA 1
ATOM 829 C C . LEU A 1 109 ? 9.398 16.141 2.857 1 89.31 109 LEU A C 1
ATOM 831 O O . LEU A 1 109 ? 10.258 16.781 3.467 1 89.31 109 LEU A O 1
ATOM 835 N N . PRO A 1 110 ? 9.172 16.359 1.568 1 86.38 110 PRO A N 1
ATOM 836 C CA . PRO A 1 110 ? 9.969 17.391 0.905 1 86.38 110 PRO A CA 1
ATOM 837 C C . PRO A 1 110 ? 9.758 18.781 1.514 1 86.38 110 PRO A C 1
ATOM 839 O O . PRO A 1 110 ? 10.711 19.547 1.637 1 86.38 110 PRO A O 1
ATOM 842 N N . GLN A 1 111 ? 8.562 19.062 1.859 1 87.94 111 GLN A N 1
ATOM 843 C CA . GLN A 1 111 ? 8.266 20.359 2.471 1 87.94 111 GLN A CA 1
ATOM 844 C C . GLN A 1 111 ? 8.953 20.5 3.826 1 87.94 111 GLN A C 1
ATOM 846 O O . GLN A 1 111 ? 9.477 21.562 4.16 1 87.94 111 GLN A O 1
ATOM 851 N N . MET A 1 112 ? 8.977 19.453 4.586 1 88.19 112 MET A N 1
ATOM 852 C CA . MET A 1 112 ? 9.617 19.453 5.898 1 88.19 112 MET A CA 1
ATOM 853 C C . MET A 1 112 ? 11.133 19.609 5.762 1 88.19 112 MET A C 1
ATOM 855 O O . MET A 1 112 ? 11.766 20.297 6.57 1 88.19 112 MET A O 1
ATOM 859 N N . ARG A 1 113 ? 11.672 18.922 4.816 1 83.62 113 ARG A N 1
ATOM 860 C CA . ARG A 1 113 ? 13.109 19.016 4.586 1 83.62 113 ARG A CA 1
ATOM 861 C C . ARG A 1 113 ? 13.508 20.453 4.242 1 83.62 113 ARG A C 1
ATOM 863 O O . ARG A 1 113 ? 14.562 20.922 4.68 1 83.62 113 ARG A O 1
ATOM 870 N N . LYS A 1 114 ? 12.711 21.094 3.479 1 83.81 114 LYS A N 1
ATOM 871 C CA . LYS A 1 114 ? 12.961 22.484 3.105 1 83.81 114 LYS A CA 1
ATOM 872 C C . LYS A 1 114 ? 12.812 23.422 4.309 1 83.81 114 LYS A C 1
ATOM 874 O O . LYS A 1 114 ? 13.641 24.297 4.523 1 83.81 114 LYS A O 1
ATOM 879 N N . ALA A 1 115 ? 11.789 23.188 5.031 1 83.31 115 ALA A N 1
ATOM 880 C CA . ALA A 1 115 ? 11.438 24.078 6.137 1 83.31 115 ALA A CA 1
ATOM 881 C C . ALA A 1 115 ? 12.359 23.859 7.332 1 83.31 115 ALA A C 1
ATOM 883 O O . ALA A 1 115 ? 12.602 24.781 8.109 1 83.31 115 ALA A O 1
ATOM 884 N N . ALA A 1 116 ? 12.805 22.641 7.516 1 85.5 116 ALA A N 1
ATOM 885 C CA . ALA A 1 116 ? 13.648 22.281 8.656 1 85.5 116 ALA A CA 1
ATOM 886 C C . ALA A 1 116 ? 14.719 21.281 8.25 1 85.5 116 ALA A C 1
ATOM 888 O O . ALA A 1 116 ? 14.625 20.094 8.594 1 85.5 116 ALA A O 1
ATOM 889 N N . PRO A 1 117 ? 15.773 21.734 7.699 1 80.75 117 PRO A N 1
ATOM 890 C CA . PRO A 1 117 ? 16.812 20.844 7.191 1 80.75 117 PRO A CA 1
ATOM 891 C C . PRO A 1 117 ? 17.562 20.109 8.305 1 80.75 117 PRO A C 1
ATOM 893 O O . PRO A 1 117 ? 18.203 19.078 8.055 1 80.75 117 PRO A O 1
ATOM 896 N N . ASP A 1 118 ? 17.406 20.562 9.5 1 81.19 118 ASP A N 1
ATOM 897 C CA . ASP A 1 118 ? 18.125 19.984 10.617 1 81.19 118 ASP A CA 1
ATOM 898 C C . ASP A 1 118 ? 17.312 18.859 11.273 1 81.19 118 ASP A C 1
ATOM 900 O O . ASP A 1 118 ? 17.797 18.203 12.203 1 81.19 118 ASP A O 1
ATOM 904 N N . ILE A 1 119 ? 16.125 18.656 10.781 1 84.12 119 ILE A N 1
ATOM 905 C CA . ILE A 1 119 ? 15.273 17.594 11.32 1 84.12 119 ILE A CA 1
ATOM 906 C C . ILE A 1 119 ? 15.234 16.422 10.352 1 84.12 119 ILE A C 1
ATOM 908 O O . ILE A 1 119 ? 14.992 16.609 9.156 1 84.12 119 ILE A O 1
ATOM 912 N N . HIS A 1 120 ? 15.562 15.312 10.875 1 83.19 120 HIS A N 1
ATOM 913 C CA . HIS A 1 120 ? 15.438 14.07 10.125 1 83.19 120 HIS A CA 1
ATOM 914 C C . HIS A 1 120 ? 14.25 13.25 10.617 1 83.19 120 HIS A C 1
ATOM 916 O O . HIS A 1 120 ? 14.234 12.797 11.766 1 83.19 120 HIS A O 1
ATOM 922 N N . PHE A 1 121 ? 13.297 13.023 9.727 1 87.19 121 PHE A N 1
ATOM 923 C CA . PHE A 1 121 ? 12.117 12.25 10.102 1 87.19 121 PHE A CA 1
ATOM 924 C C . PHE A 1 121 ? 12.336 10.766 9.836 1 87.19 121 PHE A C 1
ATOM 926 O O . PHE A 1 121 ? 12.688 10.375 8.727 1 87.19 121 PHE A O 1
ATOM 933 N N . LEU A 1 122 ? 12.219 10.031 10.875 1 86.5 122 LEU A N 1
ATOM 934 C CA . LEU A 1 122 ? 12.117 8.578 10.758 1 86.5 122 LEU A CA 1
ATOM 935 C C . LEU A 1 122 ? 10.656 8.133 10.75 1 86.5 122 LEU A C 1
ATOM 937 O O . LEU A 1 122 ? 9.969 8.227 11.766 1 86.5 122 LEU A O 1
ATOM 941 N N . VAL A 1 123 ? 10.203 7.594 9.633 1 91.56 123 VAL A N 1
ATOM 942 C CA . VAL A 1 123 ? 8.781 7.336 9.445 1 91.56 123 VAL A CA 1
ATOM 943 C C . VAL A 1 123 ? 8.477 5.875 9.766 1 91.56 123 VAL A C 1
ATOM 945 O O . VAL A 1 123 ? 9.18 4.973 9.312 1 91.56 123 VAL A O 1
ATOM 948 N N . GLU A 1 124 ? 7.539 5.734 10.609 1 89.38 124 GLU A N 1
ATOM 949 C CA . GLU A 1 124 ? 6.941 4.426 10.875 1 89.38 124 GLU A CA 1
ATOM 950 C C . GLU A 1 124 ? 5.539 4.328 10.281 1 89.38 124 GLU A C 1
ATOM 952 O O . GLU A 1 124 ? 4.688 5.18 10.539 1 89.38 124 GLU A O 1
ATOM 957 N N . ASP A 1 125 ? 5.34 3.326 9.383 1 91.88 125 ASP A N 1
ATOM 958 C CA . ASP A 1 125 ? 4.047 3.047 8.766 1 91.88 125 ASP A CA 1
ATOM 959 C C . ASP A 1 125 ? 3.373 1.841 9.414 1 91.88 125 ASP A C 1
ATOM 961 O O . ASP A 1 125 ? 3.777 0.7 9.188 1 91.88 125 ASP A O 1
ATOM 965 N N . GLU A 1 126 ? 2.408 2.135 10.273 1 89.62 126 GLU A N 1
ATOM 966 C CA . GLU A 1 126 ? 1.712 1.085 11.008 1 89.62 126 GLU A CA 1
ATOM 967 C C . GLU A 1 126 ? 0.251 1.454 11.25 1 89.62 126 GLU A C 1
ATOM 969 O O . GLU A 1 126 ? -0.135 2.615 11.094 1 89.62 126 GLU A O 1
ATOM 974 N N . LYS A 1 127 ? -0.533 0.475 11.594 1 92.56 127 LYS A N 1
ATOM 975 C CA . LYS A 1 127 ? -1.94 0.699 11.914 1 92.56 127 LYS A 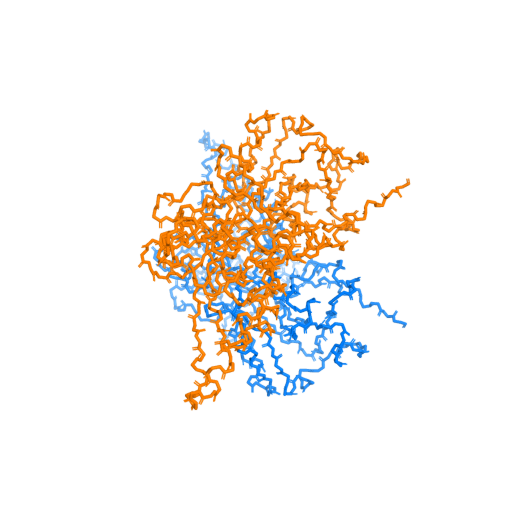CA 1
ATOM 976 C C . LYS A 1 127 ? -2.092 1.587 13.141 1 92.56 127 LYS A C 1
ATOM 978 O O . LYS A 1 127 ? -1.202 1.632 14 1 92.56 127 LYS A O 1
ATOM 983 N N . SER A 1 128 ? -3.23 2.188 13.234 1 93.88 128 SER A N 1
ATOM 984 C CA . SER A 1 128 ? -3.479 3.236 14.219 1 93.88 128 SER A CA 1
ATOM 985 C C . SER A 1 128 ? -3.234 2.732 15.633 1 93.88 128 SER A C 1
ATOM 987 O O . SER A 1 128 ? -2.635 3.434 16.453 1 93.88 128 SER A O 1
ATOM 989 N N . GLY A 1 129 ? -3.699 1.504 15.961 1 92.81 129 GLY A N 1
ATOM 990 C CA . GLY A 1 129 ? -3.525 0.967 17.297 1 92.81 129 GLY A CA 1
ATOM 991 C C . GLY A 1 129 ? -2.068 0.833 17.703 1 92.81 129 GLY A C 1
ATOM 992 O O . GLY A 1 129 ? -1.7 1.164 18.844 1 92.81 129 GLY A O 1
ATOM 993 N N . VAL A 1 130 ? -1.314 0.427 16.812 1 91.94 130 VAL A N 1
ATOM 994 C CA . VAL A 1 130 ? 0.113 0.248 17.062 1 91.94 130 VAL A CA 1
ATOM 995 C C . VAL A 1 130 ? 0.778 1.609 17.25 1 91.94 130 VAL A C 1
ATOM 997 O O . VAL A 1 130 ? 1.568 1.794 18.188 1 91.94 130 VAL A O 1
ATOM 1000 N N . LEU A 1 131 ? 0.44 2.545 16.438 1 95.69 131 LEU A N 1
ATOM 1001 C CA . LEU A 1 131 ? 1.024 3.879 16.516 1 95.69 131 LEU A CA 1
ATOM 1002 C C . LEU A 1 131 ? 0.661 4.551 17.844 1 95.69 131 LEU A C 1
ATOM 1004 O O . LEU A 1 131 ? 1.504 5.199 18.469 1 95.69 131 LEU A O 1
ATOM 1008 N N . LYS A 1 132 ? -0.579 4.391 18.234 1 95 132 LYS A N 1
ATOM 1009 C CA . LYS A 1 132 ? -1.008 4.957 19.516 1 95 132 LYS A CA 1
ATOM 1010 C C . LYS A 1 132 ? -0.211 4.367 20.672 1 95 132 LYS A C 1
ATOM 1012 O O . LYS A 1 132 ? 0.205 5.09 21.578 1 95 132 LYS A O 1
ATOM 1017 N N . GLU A 1 133 ? -0.032 3.051 20.625 1 91.56 133 GLU A N 1
ATOM 1018 C CA . GLU A 1 133 ? 0.741 2.377 21.656 1 91.56 133 GLU A CA 1
ATOM 1019 C C . GLU A 1 133 ? 2.188 2.865 21.672 1 91.56 133 GLU A C 1
ATOM 1021 O O . GLU A 1 133 ? 2.748 3.119 22.75 1 91.56 133 GLU A O 1
ATOM 1026 N N . HIS A 1 134 ? 2.754 3.031 20.531 1 94.62 134 HIS A N 1
ATOM 1027 C CA . HIS A 1 134 ? 4.133 3.504 20.422 1 94.62 134 HIS A CA 1
ATOM 1028 C C . HIS A 1 134 ? 4.258 4.938 20.922 1 94.62 134 HIS A C 1
ATOM 1030 O O . HIS A 1 134 ? 5.27 5.305 21.531 1 94.62 134 HIS A O 1
ATOM 1036 N N . LEU A 1 135 ? 3.275 5.742 20.688 1 94.94 135 LEU A N 1
ATOM 1037 C CA . LEU A 1 135 ? 3.256 7.098 21.219 1 94.94 135 LEU A CA 1
ATOM 1038 C C . LEU A 1 135 ? 3.223 7.086 22.75 1 94.94 135 LEU A C 1
ATOM 1040 O O . LEU A 1 135 ? 4.004 7.785 23.391 1 94.94 135 LEU A O 1
ATOM 1044 N N . ARG A 1 136 ? 2.361 6.25 23.234 1 91.06 136 ARG A N 1
ATOM 1045 C CA . ARG A 1 136 ? 2.197 6.156 24.688 1 91.06 136 ARG A CA 1
ATOM 1046 C C . ARG A 1 136 ? 3.494 5.715 25.359 1 91.06 136 ARG A C 1
ATOM 1048 O O . ARG A 1 136 ? 3.861 6.234 26.422 1 91.06 136 ARG A O 1
ATOM 1055 N N . LYS A 1 137 ? 4.199 4.82 24.719 1 89.88 137 LYS A N 1
ATOM 1056 C CA . LYS A 1 137 ? 5.418 4.246 25.281 1 89.88 137 LYS A CA 1
ATOM 1057 C C . LYS A 1 137 ? 6.621 5.148 25.016 1 89.88 137 LYS A C 1
ATOM 1059 O O . LYS A 1 137 ? 7.73 4.863 25.469 1 89.88 137 LYS A O 1
ATOM 1064 N N . GLY A 1 138 ? 6.449 6.141 24.25 1 91.19 138 GLY A N 1
ATOM 1065 C CA . GLY A 1 138 ? 7.547 7.039 23.938 1 91.19 138 GLY A CA 1
ATOM 1066 C C . GLY A 1 138 ? 8.445 6.52 22.828 1 91.19 138 GLY A C 1
ATOM 1067 O O . GLY A 1 138 ? 9.555 7.023 22.641 1 91.19 138 GLY A O 1
ATOM 1068 N N . GLU A 1 139 ? 7.984 5.559 22.141 1 90.38 139 GLU A N 1
ATOM 1069 C CA . GLU A 1 139 ? 8.727 4.98 21.031 1 90.38 139 GLU A CA 1
ATOM 1070 C C . GLU A 1 139 ? 8.516 5.781 19.75 1 90.38 139 GLU A C 1
ATOM 1072 O O . GLU A 1 139 ? 9.258 5.621 18.766 1 90.38 139 GLU A O 1
ATOM 1077 N N . LEU A 1 140 ? 7.488 6.648 19.766 1 95.44 140 LEU A N 1
ATOM 1078 C CA . LEU A 1 140 ? 7.215 7.645 18.734 1 95.44 140 LEU A CA 1
ATOM 1079 C C . LEU A 1 140 ? 7.164 9.047 19.328 1 95.44 140 LEU A C 1
ATOM 1081 O O . LEU A 1 140 ? 6.707 9.227 20.453 1 95.44 140 LEU A O 1
ATOM 1085 N N . ASP A 1 141 ? 7.645 9.945 18.484 1 95.69 141 ASP A N 1
ATOM 1086 C CA . ASP A 1 141 ? 7.605 11.328 18.938 1 95.69 141 ASP A CA 1
ATOM 1087 C C . ASP A 1 141 ? 6.305 12.008 18.516 1 95.69 141 ASP A C 1
ATOM 1089 O O . ASP A 1 141 ? 5.801 12.891 19.219 1 95.69 141 ASP A O 1
ATOM 1093 N N . VAL A 1 142 ? 5.805 11.648 17.422 1 97.38 142 VAL A N 1
ATOM 1094 C CA . VAL A 1 142 ? 4.605 12.25 16.844 1 97.38 142 VAL A CA 1
ATOM 1095 C C . VAL A 1 142 ? 3.932 11.266 15.898 1 97.38 142 VAL A C 1
ATOM 1097 O O . VAL A 1 142 ? 4.598 10.422 15.297 1 97.38 142 VAL A O 1
ATOM 1100 N N . ALA A 1 143 ? 2.574 11.32 15.867 1 97.56 143 ALA A N 1
ATOM 1101 C CA . ALA A 1 143 ? 1.815 10.484 14.945 1 97.56 143 ALA A CA 1
ATOM 1102 C C . ALA A 1 143 ? 0.76 11.305 14.203 1 97.56 143 ALA A C 1
ATOM 1104 O O . ALA A 1 143 ? 0.245 12.289 14.734 1 97.56 143 ALA A O 1
ATOM 1105 N N . ILE A 1 144 ? 0.548 10.984 12.992 1 97.06 144 ILE A N 1
ATOM 1106 C CA . ILE A 1 144 ? -0.6 11.477 12.234 1 97.06 144 ILE A CA 1
ATOM 1107 C C . ILE A 1 144 ? -1.684 10.398 12.195 1 97.06 144 ILE A C 1
ATOM 1109 O O . ILE A 1 144 ? -1.464 9.312 11.656 1 97.06 144 ILE A O 1
ATOM 1113 N N . LEU A 1 145 ? -2.854 10.734 12.797 1 97.38 145 LEU A N 1
ATOM 1114 C CA . LEU A 1 145 ? -3.895 9.734 13 1 97.38 145 LEU A CA 1
ATOM 1115 C C . LEU A 1 145 ? -5.258 10.273 12.586 1 97.38 145 LEU A C 1
ATOM 1117 O O . LEU A 1 145 ? -5.422 11.484 12.406 1 97.38 145 LEU A O 1
ATOM 1121 N N . ALA A 1 146 ? -6.164 9.391 12.391 1 96.25 146 ALA A N 1
ATOM 1122 C CA . ALA A 1 146 ? -7.535 9.75 12.039 1 96.25 146 ALA A CA 1
ATOM 1123 C C . ALA A 1 146 ? -8.523 9.258 13.094 1 96.25 146 ALA A C 1
ATOM 1125 O O . ALA A 1 146 ? -9.734 9.297 12.875 1 96.25 146 ALA A O 1
ATOM 1126 N N . ASP A 1 147 ? -8.039 8.828 14.188 1 88.31 147 ASP A N 1
ATOM 1127 C CA . ASP A 1 147 ? -8.883 8.359 15.289 1 88.31 147 ASP A CA 1
ATOM 1128 C C . ASP A 1 147 ? -9.539 9.539 16.016 1 88.31 147 ASP A C 1
ATOM 1130 O O . ASP A 1 147 ? -9.227 10.695 15.734 1 88.31 147 ASP A O 1
ATOM 1134 N N . ASP A 1 148 ? -10.445 9.164 16.922 1 77.81 148 ASP A N 1
ATOM 1135 C CA . ASP A 1 148 ? -11.141 10.227 17.656 1 77.81 148 ASP A CA 1
ATOM 1136 C C . ASP A 1 148 ? -10.758 10.219 19.125 1 77.81 148 ASP A C 1
ATOM 1138 O O . ASP A 1 148 ? -11.023 11.18 19.844 1 77.81 148 ASP A O 1
ATOM 1142 N N . ASP A 1 149 ? -10.258 9.18 19.609 1 80.12 149 ASP A N 1
ATOM 1143 C CA . ASP A 1 149 ? -10 9.125 21.047 1 80.12 149 ASP A CA 1
ATOM 1144 C C . ASP A 1 149 ? -8.555 8.727 21.328 1 80.12 149 ASP A C 1
ATOM 1146 O O . ASP A 1 149 ? -8.117 7.641 20.938 1 80.12 149 ASP A O 1
ATOM 1150 N N . PHE A 1 150 ? -7.746 9.516 22.125 1 83.88 150 PHE A N 1
ATOM 1151 C CA . PHE A 1 150 ? -6.336 9.266 22.375 1 83.88 150 PHE A CA 1
ATOM 1152 C C . PHE A 1 150 ? -6.043 9.258 23.875 1 83.88 150 PHE A C 1
ATOM 1154 O O . PHE A 1 150 ? -4.949 8.875 24.297 1 83.88 150 PHE A O 1
ATOM 1161 N N . GLY A 1 151 ? -7.031 9.594 24.656 1 82.94 151 GLY A N 1
ATOM 1162 C CA . GLY A 1 151 ? -6.797 9.68 26.094 1 82.94 151 GLY A CA 1
ATOM 1163 C C . GLY A 1 151 ? -6.25 11.031 26.531 1 82.94 151 GLY A C 1
ATOM 1164 O O . GLY A 1 151 ? -5.793 11.812 25.703 1 82.94 151 GLY A O 1
ATOM 1165 N N . PRO A 1 152 ? -6.238 11.273 27.797 1 85.5 152 PRO A N 1
ATOM 1166 C CA . PRO A 1 152 ? -5.859 12.594 28.312 1 85.5 152 PRO A CA 1
ATOM 1167 C C . PRO A 1 152 ? -4.359 12.859 28.203 1 85.5 152 PRO A C 1
ATOM 1169 O O . PRO A 1 152 ? -3.924 14.008 28.312 1 85.5 152 PRO A O 1
ATOM 1172 N N . GLU A 1 153 ? -3.594 11.844 28.062 1 90 153 GLU A N 1
ATOM 1173 C CA . GLU A 1 153 ? -2.143 11.992 28.031 1 90 153 GLU A CA 1
ATOM 1174 C C . GLU A 1 153 ? -1.673 12.484 26.656 1 90 153 GLU A C 1
ATOM 1176 O O . GLU A 1 153 ? -0.506 12.836 26.484 1 90 153 GLU A O 1
ATOM 1181 N N . MET A 1 154 ? -2.623 12.555 25.781 1 94.44 154 MET A N 1
ATOM 1182 C CA . MET A 1 154 ? -2.281 12.953 24.422 1 94.44 154 MET A CA 1
ATOM 1183 C C . MET A 1 154 ? -2.924 14.289 24.062 1 94.44 154 MET A C 1
ATOM 1185 O O . MET A 1 154 ? -3.986 14.625 24.578 1 94.44 154 MET A O 1
ATOM 1189 N N . VAL A 1 155 ? -2.219 15.047 23.25 1 92.69 155 VAL A N 1
ATOM 1190 C CA . VAL A 1 155 ? -2.752 16.25 22.625 1 92.69 155 VAL A CA 1
ATOM 1191 C C . VAL A 1 155 ? -2.91 16.047 21.125 1 92.69 155 VAL A C 1
ATOM 1193 O O . VAL A 1 155 ? -2.039 15.453 20.484 1 92.69 155 VAL A O 1
ATOM 1196 N N . GLN A 1 156 ? -3.992 16.438 20.625 1 94.25 156 GLN A N 1
ATOM 1197 C CA . GLN A 1 156 ? -4.273 16.266 19.203 1 94.25 156 GLN A CA 1
ATOM 1198 C C . GLN A 1 156 ? -4.57 17.609 18.531 1 94.25 156 GLN A C 1
ATOM 1200 O O . GLN A 1 156 ? -5.184 18.5 19.141 1 94.25 156 GLN A O 1
ATOM 1205 N N . PHE A 1 157 ? -4.176 17.766 17.25 1 91.44 157 PHE A N 1
ATOM 1206 C CA . PHE A 1 157 ? -4.395 18.953 16.438 1 91.44 157 PHE A CA 1
ATOM 1207 C C . PHE A 1 157 ? -5.004 18.594 15.094 1 91.44 157 PHE A C 1
ATOM 1209 O O . PHE A 1 157 ? -4.328 18.016 14.242 1 91.44 157 PHE A O 1
ATOM 1216 N N . PRO A 1 158 ? -6.324 18.938 14.906 1 91.94 158 PRO A N 1
ATOM 1217 C CA . PRO A 1 158 ? -6.879 18.719 13.57 1 91.94 158 PRO A CA 1
ATOM 1218 C C . PRO A 1 158 ? -6.16 19.516 12.492 1 91.94 158 PRO A C 1
ATOM 1220 O O . PRO A 1 158 ? -5.859 20.688 12.688 1 91.94 158 PRO A O 1
ATOM 1223 N N . VAL A 1 159 ? -5.898 18.797 11.375 1 91.62 159 VAL A N 1
ATOM 1224 C CA . VAL A 1 159 ? -5.109 19.5 10.359 1 91.62 159 VAL A CA 1
ATOM 1225 C C . VAL A 1 159 ? -5.762 19.344 8.992 1 91.62 159 VAL A C 1
ATOM 1227 O O . VAL A 1 159 ? -5.484 20.109 8.07 1 91.62 159 VAL A O 1
ATOM 1230 N N . LEU A 1 160 ? -6.645 18.359 8.797 1 90.12 160 LEU A N 1
ATOM 1231 C CA . LEU A 1 160 ? -7.211 18.109 7.48 1 90.12 160 LEU A CA 1
ATOM 1232 C C . LEU A 1 160 ? -8.523 17.328 7.594 1 90.12 160 LEU A C 1
ATOM 1234 O O . LEU A 1 160 ? -8.609 16.344 8.336 1 90.12 160 LEU A O 1
ATOM 1238 N N . ASP A 1 161 ? -9.555 17.891 6.957 1 90.12 161 ASP A N 1
ATOM 1239 C CA . ASP A 1 161 ? -10.758 17.109 6.684 1 90.12 161 ASP A CA 1
ATOM 1240 C C . ASP A 1 161 ? -10.641 16.375 5.352 1 90.12 161 ASP A C 1
ATOM 1242 O O . ASP A 1 161 ? -10.617 17 4.289 1 90.12 161 ASP A O 1
ATOM 1246 N N . GLU A 1 162 ? -10.609 15.062 5.449 1 93 162 GLU A N 1
ATOM 1247 C CA . GLU A 1 162 ? -10.484 14.297 4.211 1 93 162 GLU A CA 1
ATOM 1248 C C . GLU A 1 162 ? -11.789 13.586 3.863 1 93 162 GLU A C 1
ATOM 1250 O O . GLU A 1 162 ? -12.242 12.703 4.598 1 93 162 GLU A O 1
ATOM 1255 N N . ALA A 1 163 ? -12.336 13.977 2.719 1 93.69 163 ALA A N 1
ATOM 1256 C CA . ALA A 1 163 ? -13.555 13.336 2.246 1 93.69 163 ALA A CA 1
ATOM 1257 C C . ALA A 1 163 ? -13.266 11.945 1.698 1 93.69 163 ALA A C 1
ATOM 1259 O O . ALA A 1 163 ? -12.156 11.664 1.255 1 93.69 163 ALA A O 1
ATOM 1260 N N . PHE A 1 164 ? -14.289 11.141 1.866 1 94.88 164 PHE A N 1
ATOM 1261 C CA . PHE A 1 164 ? -14.25 9.867 1.158 1 94.88 164 PHE A CA 1
ATOM 1262 C C . PHE A 1 164 ? -14.953 9.977 -0.191 1 94.88 164 PHE A C 1
ATOM 1264 O O . PHE A 1 164 ? -15.836 10.812 -0.369 1 94.88 164 PHE A O 1
ATOM 1271 N N . VAL A 1 165 ? -14.531 9.18 -1.139 1 94.12 165 VAL A N 1
ATOM 1272 C CA . VAL A 1 165 ? -15.18 9.008 -2.432 1 94.12 165 VAL A CA 1
ATOM 1273 C C . VAL A 1 165 ? -15.547 7.543 -2.635 1 94.12 165 VAL A C 1
ATOM 1275 O O . VAL A 1 165 ? -15.031 6.664 -1.938 1 94.12 165 VAL A O 1
ATOM 1278 N N . LEU A 1 166 ? -16.453 7.375 -3.471 1 95.31 166 LEU A N 1
ATOM 1279 C CA . LEU A 1 166 ? -16.875 6.016 -3.785 1 95.31 166 LEU A CA 1
ATOM 1280 C C . LEU A 1 166 ? -16.203 5.52 -5.059 1 95.31 166 LEU A C 1
ATOM 1282 O O . LEU A 1 166 ? -16.281 6.168 -6.105 1 95.31 166 LEU A O 1
ATOM 1286 N N . ALA A 1 167 ? -15.461 4.469 -4.953 1 95.06 167 ALA A N 1
ATOM 1287 C CA . ALA A 1 167 ? -14.914 3.781 -6.121 1 95.06 167 ALA A CA 1
ATOM 1288 C C . ALA A 1 167 ? -15.852 2.68 -6.602 1 95.06 167 ALA A C 1
ATOM 1290 O O . ALA A 1 167 ? -16.297 1.844 -5.812 1 95.06 167 ALA A O 1
ATOM 1291 N N . LEU A 1 168 ? -16.109 2.723 -7.93 1 95.25 168 LEU A N 1
ATOM 1292 C CA . LEU A 1 168 ? -17.062 1.788 -8.508 1 95.25 168 LEU A CA 1
ATOM 1293 C C . LEU A 1 168 ? -16.469 1.081 -9.719 1 95.25 168 LEU A C 1
ATOM 1295 O O . LEU A 1 168 ? -15.773 1.702 -10.531 1 95.25 168 LEU A O 1
ATOM 1299 N N . PRO A 1 169 ? -16.797 -0.274 -9.742 1 93.69 169 PRO A N 1
ATOM 1300 C CA . PRO A 1 169 ? -16.609 -0.84 -11.086 1 93.69 169 PRO A CA 1
ATOM 1301 C C . PRO A 1 169 ? -17.375 -0.075 -12.156 1 93.69 169 PRO A C 1
ATOM 1303 O O . PRO A 1 169 ? -18.484 0.415 -11.898 1 93.69 169 PRO A O 1
ATOM 1306 N N . VAL A 1 170 ? -16.828 -0.068 -13.367 1 89.81 170 VAL A N 1
ATOM 1307 C CA . VAL A 1 170 ? -17.391 0.755 -14.43 1 89.81 170 VAL A CA 1
ATOM 1308 C C . VAL A 1 170 ? -18.781 0.234 -14.805 1 89.81 170 VAL A C 1
ATOM 1310 O O . VAL A 1 170 ? -19.656 1.009 -15.18 1 89.81 170 VAL A O 1
ATOM 1313 N N . GLU A 1 171 ? -19 -1.036 -14.578 1 91.88 171 GLU A N 1
ATOM 1314 C CA . GLU A 1 171 ? -20.281 -1.635 -14.969 1 91.88 171 GLU A CA 1
ATOM 1315 C C . GLU A 1 171 ? -21.297 -1.544 -13.836 1 91.88 171 GLU A C 1
ATOM 1317 O O . GLU A 1 171 ? -22.453 -1.932 -14.008 1 91.88 171 GLU A O 1
ATOM 1322 N N . HIS A 1 172 ? -20.906 -1.071 -12.711 1 93.38 172 HIS A N 1
ATOM 1323 C CA . HIS A 1 172 ? -21.828 -0.95 -11.578 1 93.38 172 HIS A CA 1
ATOM 1324 C C . HIS A 1 172 ? -22.938 0.054 -11.867 1 93.38 172 HIS A C 1
ATOM 1326 O O . HIS A 1 172 ? -22.688 1.109 -12.461 1 93.38 172 HIS A O 1
ATOM 1332 N N . PRO A 1 173 ? -24.125 -0.152 -11.477 1 93.31 173 PRO A N 1
ATOM 1333 C CA . PRO A 1 173 ? -25.234 0.747 -11.75 1 93.31 173 PRO A CA 1
ATOM 1334 C C . PRO A 1 173 ? -25 2.168 -11.25 1 93.31 173 PRO A C 1
ATOM 1336 O O . PRO A 1 173 ? -25.375 3.135 -11.914 1 93.31 173 PRO A O 1
ATOM 1339 N N . LEU A 1 174 ? -24.391 2.303 -10.18 1 92.81 174 LEU A N 1
ATOM 1340 C CA . LEU A 1 174 ? -24.156 3.615 -9.586 1 92.81 174 LEU A CA 1
ATOM 1341 C C . LEU A 1 174 ? -23.078 4.371 -10.359 1 92.81 174 LEU A C 1
ATOM 1343 O O . LEU A 1 174 ? -22.891 5.57 -10.148 1 92.81 174 LEU A O 1
ATOM 1347 N N . ALA A 1 175 ? -22.359 3.641 -11.195 1 91.81 175 ALA A N 1
ATOM 1348 C CA . ALA A 1 175 ? -21.297 4.27 -11.977 1 91.81 175 ALA A CA 1
ATOM 1349 C C . ALA A 1 175 ? -21.859 5.055 -13.156 1 91.81 175 ALA A C 1
ATOM 1351 O O . ALA A 1 175 ? -21.172 5.891 -13.742 1 91.81 175 ALA A O 1
ATOM 1352 N N . ARG A 1 176 ? -23.047 4.719 -13.516 1 85.75 176 ARG A N 1
ATOM 1353 C CA . ARG A 1 176 ? -23.641 5.258 -14.734 1 85.75 176 ARG A CA 1
ATOM 1354 C C . ARG A 1 176 ? -24.172 6.668 -14.508 1 85.75 176 ARG A C 1
ATOM 1356 O O . ARG A 1 176 ? -24.328 7.438 -15.453 1 85.75 176 ARG A O 1
ATOM 1363 N N . SER A 1 177 ? -24.469 7.023 -13.273 1 78.62 177 SER A N 1
ATOM 1364 C CA . SER A 1 177 ? -25.031 8.336 -12.984 1 78.62 177 SER A CA 1
ATOM 1365 C C . SER A 1 177 ? -23.953 9.398 -12.891 1 78.62 177 SER A C 1
ATOM 1367 O O . SER A 1 177 ? -22.781 9.094 -12.625 1 78.62 177 SER A O 1
ATOM 1369 N N . TYR A 1 178 ? -24.406 10.555 -13.312 1 77.81 178 TYR A N 1
ATOM 1370 C CA . TYR A 1 178 ? -23.5 11.695 -13.227 1 77.81 178 TYR A CA 1
ATOM 1371 C C . TYR A 1 178 ? -23.75 12.484 -11.945 1 77.81 178 TYR A C 1
ATOM 1373 O O . TYR A 1 178 ? -24.812 12.375 -11.336 1 77.81 178 TYR A O 1
ATOM 1381 N N . GLY A 1 179 ? -22.75 13.148 -11.484 1 82.81 179 GLY A N 1
ATOM 1382 C CA . GLY A 1 179 ? -22.875 14.031 -10.336 1 82.81 179 GLY A CA 1
ATOM 1383 C C . GLY A 1 179 ? -22.531 13.344 -9.023 1 82.81 179 GLY A C 1
ATOM 1384 O O . GLY A 1 179 ? -21.953 12.258 -9.023 1 82.81 179 GLY A O 1
ATOM 1385 N N . SER A 1 180 ? -22.891 14.031 -7.973 1 91 180 SER A N 1
ATOM 1386 C CA . SER A 1 180 ? -22.594 13.531 -6.633 1 91 180 SER A CA 1
ATOM 1387 C C . SER A 1 180 ? -23.594 12.445 -6.223 1 91 180 SER A C 1
ATOM 1389 O O . SER A 1 180 ? -24.719 12.398 -6.727 1 91 180 SER A O 1
ATOM 1391 N N . ILE A 1 181 ? -23.125 11.586 -5.461 1 93.31 181 ILE A N 1
ATOM 1392 C CA . ILE A 1 181 ? -23.953 10.477 -4.988 1 93.31 181 ILE A CA 1
ATOM 1393 C C . ILE A 1 181 ? -24.406 10.75 -3.553 1 93.31 181 ILE A C 1
ATOM 1395 O O . ILE A 1 181 ? -23.609 11.211 -2.723 1 93.31 181 ILE A O 1
ATOM 1399 N N . ASP A 1 182 ? -25.703 10.5 -3.354 1 94.69 182 ASP A N 1
ATOM 1400 C CA . ASP A 1 182 ? -26.203 10.508 -1.979 1 94.69 182 ASP A CA 1
ATOM 1401 C C . ASP A 1 182 ? -25.797 9.227 -1.245 1 94.69 182 ASP A C 1
ATOM 1403 O O . ASP A 1 182 ? -25.859 8.133 -1.812 1 94.69 182 ASP A O 1
ATOM 1407 N N . THR A 1 183 ? -25.469 9.398 0.048 1 95.44 183 THR A N 1
ATOM 1408 C CA . THR A 1 183 ? -25.062 8.227 0.822 1 95.44 183 THR A CA 1
ATOM 1409 C C . THR A 1 183 ? -26.188 7.195 0.875 1 95.44 183 THR A C 1
ATOM 1411 O O . THR A 1 183 ? -25.922 5.992 0.951 1 95.44 183 THR A O 1
ATOM 1414 N N . GLY A 1 184 ? -27.375 7.637 0.844 1 95.31 184 GLY A N 1
ATOM 1415 C CA . GLY A 1 184 ? -28.516 6.73 0.858 1 95.31 184 GLY A CA 1
ATOM 1416 C C . GLY A 1 184 ? -28.547 5.789 -0.329 1 95.31 184 GLY A C 1
ATOM 1417 O O . GLY A 1 184 ? -29.172 4.73 -0.274 1 95.31 184 GLY A O 1
ATOM 1418 N N . ALA A 1 185 ? -27.938 6.121 -1.41 1 95.19 185 ALA A N 1
ATOM 1419 C CA . ALA A 1 185 ? -27.875 5.301 -2.617 1 95.19 185 ALA A CA 1
ATOM 1420 C C . ALA A 1 185 ? -27.109 4.008 -2.363 1 95.19 185 ALA A C 1
ATOM 1422 O O . ALA A 1 185 ? -27.172 3.07 -3.16 1 95.19 185 ALA A O 1
ATOM 1423 N N . LEU A 1 186 ? -26.438 3.904 -1.249 1 96.38 186 LEU A N 1
ATOM 1424 C CA . LEU A 1 186 ? -25.625 2.736 -0.938 1 96.38 186 LEU A CA 1
ATOM 1425 C C . LEU A 1 186 ? -26.453 1.658 -0.251 1 96.38 186 LEU A C 1
ATOM 1427 O O . LEU A 1 186 ? -25.953 0.565 0.026 1 96.38 186 LEU A O 1
ATOM 1431 N N . LYS A 1 187 ? -27.672 1.987 -0.004 1 96.31 187 LYS A N 1
ATOM 1432 C CA . LYS A 1 187 ? -28.5 1.021 0.696 1 96.31 187 LYS A CA 1
ATOM 1433 C C . LYS A 1 187 ? -28.5 -0.332 -0.011 1 96.31 187 LYS A C 1
ATOM 1435 O O . LYS A 1 187 ? -28.75 -0.41 -1.216 1 96.31 187 LYS A O 1
ATOM 1440 N N . GLY A 1 188 ? -28.094 -1.385 0.734 1 95.62 188 GLY A N 1
ATOM 1441 C CA . GLY A 1 188 ? -28.094 -2.732 0.191 1 95.62 188 GLY A CA 1
ATOM 1442 C C . GLY A 1 188 ? -26.828 -3.086 -0.554 1 95.62 188 GLY A C 1
ATOM 1443 O O . GLY A 1 188 ? -26.625 -4.246 -0.921 1 95.62 188 GLY A O 1
ATOM 1444 N N . THR A 1 189 ? -25.984 -2.123 -0.775 1 95.69 189 THR A N 1
ATOM 1445 C CA . THR A 1 189 ? -24.734 -2.35 -1.494 1 95.69 189 THR A CA 1
ATOM 1446 C C . THR A 1 189 ? -23.719 -3.066 -0.605 1 95.69 189 THR A C 1
ATOM 1448 O O . THR A 1 189 ? -23.641 -2.789 0.593 1 95.69 189 THR A O 1
ATOM 1451 N N . GLU A 1 190 ? -23 -3.99 -1.217 1 96.12 190 GLU A N 1
ATOM 1452 C CA . GLU A 1 190 ? -21.891 -4.641 -0.539 1 96.12 190 GLU A CA 1
ATOM 1453 C C . GLU A 1 190 ? -20.562 -3.955 -0.87 1 96.12 190 GLU A C 1
ATOM 1455 O O . GLU A 1 190 ? -20.156 -3.898 -2.033 1 96.12 190 GLU A O 1
ATOM 1460 N N . LEU A 1 191 ? -19.922 -3.506 0.192 1 96.81 191 LEU A N 1
ATOM 1461 C CA . LEU A 1 191 ? -18.688 -2.756 0.015 1 96.81 191 LEU A CA 1
ATOM 1462 C C . LEU A 1 191 ? -17.484 -3.611 0.369 1 96.81 191 LEU A C 1
ATOM 1464 O O . LEU A 1 191 ? -17.516 -4.375 1.337 1 96.81 191 LEU A O 1
ATOM 1468 N N . LEU A 1 192 ? -16.422 -3.482 -0.462 1 95.75 192 LEU A N 1
ATOM 1469 C CA . LEU A 1 192 ? -15.117 -4.012 -0.088 1 95.75 192 LEU A CA 1
ATOM 1470 C C . LEU A 1 192 ? -14.508 -3.207 1.053 1 95.75 192 LEU A C 1
ATOM 1472 O O . LEU A 1 192 ? -14.508 -1.974 1.018 1 95.75 192 LEU A O 1
ATOM 1476 N N . LEU A 1 193 ? -14.016 -3.912 2.07 1 94.88 193 LEU A N 1
ATOM 1477 C CA . LEU A 1 193 ? -13.422 -3.244 3.221 1 94.88 193 LEU A CA 1
ATOM 1478 C C . LEU A 1 193 ? -12 -3.746 3.463 1 94.88 193 LEU A C 1
ATOM 1480 O O . LEU A 1 193 ? -11.648 -4.852 3.041 1 94.88 193 LEU A O 1
ATOM 1484 N N . LEU A 1 194 ? -11.227 -2.91 4.102 1 93.88 194 LEU A N 1
ATOM 1485 C CA . LEU A 1 194 ? -9.922 -3.344 4.598 1 93.88 194 LEU A CA 1
ATOM 1486 C C . LEU A 1 194 ? -10.078 -4.25 5.812 1 93.88 194 LEU A C 1
ATOM 1488 O O . LEU A 1 194 ? -11.172 -4.367 6.367 1 93.88 194 LEU A O 1
ATOM 1492 N N . GLY A 1 195 ? -8.953 -4.922 6.145 1 89.25 195 GLY A N 1
ATOM 1493 C CA . GLY A 1 195 ? -8.961 -5.828 7.281 1 89.25 195 GLY A CA 1
ATOM 1494 C C . GLY A 1 195 ? -9 -5.109 8.617 1 89.25 195 GLY A C 1
ATOM 1495 O O . GLY A 1 195 ? -8.961 -3.877 8.664 1 89.25 195 GLY A O 1
ATOM 1496 N N . ASP A 1 196 ? -8.992 -5.891 9.727 1 84.56 196 ASP A N 1
ATOM 1497 C CA . ASP A 1 196 ? -9.07 -5.367 11.086 1 84.56 196 ASP A CA 1
ATOM 1498 C C . ASP A 1 196 ? -7.844 -4.52 11.422 1 84.56 196 ASP A C 1
ATOM 1500 O O . ASP A 1 196 ? -6.734 -4.816 10.969 1 84.56 196 ASP A O 1
ATOM 1504 N N . GLY A 1 197 ? -8.133 -3.475 12.172 1 86.94 197 GLY A N 1
ATOM 1505 C CA . GLY A 1 197 ? -7.047 -2.625 12.625 1 86.94 197 GLY A CA 1
ATOM 1506 C C . GLY A 1 197 ? -6.875 -1.375 11.781 1 86.94 197 GLY A C 1
ATOM 1507 O O . GLY A 1 197 ? -6.238 -0.41 12.211 1 86.94 197 GLY A O 1
ATOM 1508 N N . HIS A 1 198 ? -7.371 -1.412 10.586 1 91.56 198 HIS A N 1
ATOM 1509 C CA . HIS A 1 198 ? -7.348 -0.214 9.75 1 91.56 198 HIS A CA 1
ATOM 1510 C C . HIS A 1 198 ? -8.453 0.758 10.148 1 91.56 198 HIS A C 1
ATOM 1512 O O . HIS A 1 198 ? -9.617 0.37 10.25 1 91.56 198 HIS A O 1
ATOM 1518 N N . CYS A 1 199 ? -8.125 2.004 10.32 1 93.69 199 CYS A N 1
ATOM 1519 C CA . CYS A 1 199 ? -9.133 3.002 10.672 1 93.69 199 CYS A CA 1
ATOM 1520 C C . CYS A 1 199 ? -10.148 3.162 9.547 1 93.69 199 CYS A C 1
ATOM 1522 O O . CYS A 1 199 ? -11.328 3.412 9.797 1 93.69 199 CYS A O 1
ATOM 1524 N N . LEU A 1 200 ? -9.719 2.992 8.305 1 95.69 200 LEU A N 1
ATOM 1525 C CA . LEU A 1 200 ? -10.633 3.113 7.168 1 95.69 200 LEU A CA 1
ATOM 1526 C C . LEU A 1 200 ? -11.727 2.055 7.234 1 95.69 200 LEU A C 1
ATOM 1528 O O . LEU A 1 200 ? -12.867 2.311 6.836 1 95.69 200 LEU A O 1
ATOM 1532 N N . ARG A 1 201 ? -11.375 0.878 7.691 1 94 201 ARG A N 1
ATOM 1533 C CA . ARG A 1 201 ? -12.406 -0.142 7.887 1 94 201 ARG A CA 1
ATOM 1534 C C . ARG A 1 201 ? -13.484 0.343 8.844 1 94 201 ARG A C 1
ATOM 1536 O O . ARG A 1 201 ? -14.68 0.26 8.539 1 94 201 ARG A O 1
ATOM 1543 N N . ASP A 1 202 ? -13.047 0.852 9.984 1 91.88 202 ASP A N 1
ATOM 1544 C CA . ASP A 1 202 ? -13.977 1.326 11.008 1 91.88 202 ASP A CA 1
ATOM 1545 C C . ASP A 1 202 ? -14.852 2.455 10.469 1 91.88 202 ASP A C 1
ATOM 1547 O O . ASP A 1 202 ? -16.062 2.469 10.703 1 91.88 202 ASP A O 1
ATOM 1551 N N . GLN A 1 203 ? -14.289 3.332 9.828 1 93.12 203 GLN A N 1
ATOM 1552 C CA . GLN A 1 203 ? -15.016 4.453 9.25 1 93.12 203 GLN A CA 1
ATOM 1553 C C . GLN A 1 203 ? -16.031 3.971 8.219 1 93.12 203 GLN A C 1
ATOM 1555 O O . GLN A 1 203 ? -17.156 4.48 8.172 1 93.12 203 GLN A O 1
ATOM 1560 N N . THR A 1 204 ? -15.633 2.98 7.387 1 95.81 204 THR A N 1
ATOM 1561 C CA . THR A 1 204 ? -16.547 2.414 6.398 1 95.81 204 THR A CA 1
ATOM 1562 C C . THR A 1 204 ? -17.703 1.703 7.078 1 95.81 204 THR A C 1
ATOM 1564 O O . THR A 1 204 ? -18.859 1.825 6.645 1 95.81 204 THR A O 1
ATOM 1567 N N . LEU A 1 205 ? -17.422 1.017 8.133 1 94.38 205 LEU A N 1
ATOM 1568 C CA . LEU A 1 205 ? -18.469 0.291 8.852 1 94.38 205 LEU A CA 1
ATOM 1569 C C . LEU A 1 205 ? -19.469 1.256 9.469 1 94.38 205 LEU A C 1
ATOM 1571 O O . LEU A 1 205 ? -20.672 0.97 9.508 1 94.38 205 LEU A O 1
ATOM 1575 N N . VAL A 1 206 ? -18.984 2.375 9.984 1 92.81 206 VAL A N 1
ATOM 1576 C CA . VAL A 1 206 ? -19.875 3.398 10.539 1 92.81 206 VAL A CA 1
ATOM 1577 C C . VAL A 1 206 ? -20.828 3.893 9.445 1 92.81 206 VAL A C 1
ATOM 1579 O O . VAL A 1 206 ? -22.031 4.004 9.672 1 92.81 206 VAL A O 1
ATOM 1582 N N . LEU A 1 207 ? -20.312 4.117 8.281 1 94.19 207 LEU A N 1
ATOM 1583 C CA . LEU A 1 207 ? -21.141 4.543 7.156 1 94.19 207 LEU A CA 1
ATOM 1584 C C . LEU A 1 207 ? -22.156 3.463 6.789 1 94.19 207 LEU A C 1
ATOM 1586 O O . LEU A 1 207 ? -23.328 3.76 6.57 1 94.19 207 LEU A O 1
ATOM 1590 N N . CYS A 1 208 ? -21.672 2.266 6.723 1 95.19 208 CYS A N 1
ATOM 1591 C CA . CYS A 1 208 ? -22.547 1.146 6.391 1 95.19 208 CYS A CA 1
ATOM 1592 C C . CYS A 1 208 ? -23.734 1.073 7.348 1 95.19 208 CYS A C 1
ATOM 1594 O O . CYS A 1 208 ? -24.875 0.904 6.918 1 95.19 208 CYS A O 1
ATOM 1596 N N . SER A 1 209 ? -23.453 1.212 8.594 1 93.19 209 SER A N 1
ATOM 1597 C CA . SER A 1 209 ? -24.484 1.128 9.609 1 93.19 209 SER A CA 1
ATOM 1598 C C . SER A 1 209 ? -25.516 2.252 9.461 1 93.19 209 SER A C 1
ATOM 1600 O O . SER A 1 209 ? -26.703 2.057 9.711 1 93.19 209 SER A O 1
ATOM 1602 N N . GLN A 1 210 ? -25.094 3.35 9.031 1 93.75 210 GLN A N 1
ATOM 1603 C CA . GLN A 1 210 ? -25.938 4.531 8.906 1 93.75 210 GLN A CA 1
ATOM 1604 C C . GLN A 1 210 ? -26.859 4.426 7.688 1 93.75 210 GLN A C 1
ATOM 1606 O O . GLN A 1 210 ? -27.984 4.914 7.719 1 93.75 210 GLN A O 1
ATOM 1611 N N . VAL A 1 211 ? -26.406 3.734 6.672 1 95 211 VAL A N 1
ATOM 1612 C CA . VAL A 1 211 ? -27.125 3.877 5.414 1 95 211 VAL A CA 1
ATOM 1613 C C . VAL A 1 211 ? -27.672 2.52 4.977 1 95 211 VAL A C 1
ATOM 1615 O O . VAL A 1 211 ? -28.375 2.42 3.963 1 95 211 VAL A O 1
ATOM 1618 N N . GLY A 1 212 ? -27.297 1.466 5.621 1 95.56 212 GLY A N 1
ATOM 1619 C CA . GLY A 1 212 ? -27.797 0.137 5.312 1 95.56 212 GLY A CA 1
ATOM 1620 C C . GLY A 1 212 ? -26.953 -0.592 4.281 1 95.56 212 GLY A C 1
ATOM 1621 O O . GLY A 1 212 ? -27.453 -1.454 3.559 1 95.56 212 GLY A O 1
ATOM 1622 N N . ALA A 1 213 ? -25.75 -0.22 4.082 1 95.31 213 ALA A N 1
ATOM 1623 C CA . ALA A 1 213 ? -24.781 -0.977 3.293 1 95.31 213 ALA A CA 1
ATOM 1624 C C . ALA A 1 213 ? -24.141 -2.09 4.121 1 95.31 213 ALA A C 1
ATOM 1626 O O . ALA A 1 213 ? -24.344 -2.16 5.336 1 95.31 213 ALA A O 1
ATOM 1627 N N . LYS A 1 214 ? -23.453 -3.035 3.369 1 95.25 214 LYS A N 1
ATOM 1628 C CA . LYS A 1 214 ? -22.859 -4.172 4.066 1 95.25 214 LYS A CA 1
ATOM 1629 C C . LYS A 1 214 ? -21.438 -4.434 3.576 1 95.25 214 LYS A C 1
ATOM 1631 O O . LYS A 1 214 ? -21.031 -3.941 2.52 1 95.25 214 LYS A O 1
ATOM 1636 N N . GLU A 1 215 ? -20.719 -5.164 4.406 1 93.25 215 GLU A N 1
ATOM 1637 C CA . GLU A 1 215 ? -19.391 -5.609 4.023 1 93.25 215 GLU A CA 1
ATOM 1638 C C . GLU A 1 215 ? -19.453 -6.801 3.07 1 93.25 215 GLU A C 1
ATOM 1640 O O . GLU A 1 215 ? -20.234 -7.73 3.289 1 93.25 215 GLU A O 1
ATOM 1645 N N . ARG A 1 216 ? -18.734 -6.699 1.998 1 91.12 216 ARG A N 1
ATOM 1646 C CA . ARG A 1 216 ? -18.453 -7.895 1.214 1 91.12 216 ARG A CA 1
ATOM 1647 C C . ARG A 1 216 ? -17.391 -8.758 1.897 1 91.12 216 ARG A C 1
ATOM 1649 O O . ARG A 1 216 ? -16.188 -8.539 1.716 1 91.12 216 ARG A O 1
ATOM 1656 N N . ALA A 1 217 ? -17.75 -9.781 2.617 1 78.69 217 ALA A N 1
ATOM 1657 C CA . ALA A 1 217 ? -16.922 -10.469 3.609 1 78.69 217 ALA A CA 1
ATOM 1658 C C . ALA A 1 217 ? -16.047 -11.531 2.949 1 78.69 217 ALA A C 1
ATOM 1660 O O . ALA A 1 217 ? -15.148 -12.086 3.588 1 78.69 217 ALA A O 1
ATOM 1661 N N . ASP A 1 218 ? -16.125 -11.719 1.659 1 79.44 218 ASP A N 1
ATOM 1662 C CA . ASP A 1 218 ? -15.422 -12.836 1.021 1 79.44 218 ASP A CA 1
ATOM 1663 C C . ASP A 1 218 ? -13.969 -12.477 0.733 1 79.44 218 ASP A C 1
ATOM 1665 O O . ASP A 1 218 ? -13.172 -13.344 0.372 1 79.44 218 ASP A O 1
ATOM 1669 N N . TYR A 1 219 ? -13.625 -11.156 0.961 1 80.56 219 TYR A N 1
ATOM 1670 C CA . TYR A 1 219 ? -12.273 -10.734 0.634 1 80.56 219 TYR A CA 1
ATOM 1671 C C . TYR A 1 219 ? -11.641 -9.977 1.8 1 80.56 219 TYR A C 1
ATOM 1673 O O . TYR A 1 219 ? -12.289 -9.148 2.438 1 80.56 219 TYR A O 1
ATOM 1681 N N . HIS A 1 220 ? -10.43 -10.398 2.096 1 75.88 220 HIS A N 1
ATOM 1682 C CA . HIS A 1 220 ? -9.633 -9.648 3.059 1 75.88 220 HIS A CA 1
ATOM 1683 C C . HIS A 1 220 ? -8.586 -8.789 2.355 1 75.88 220 HIS A C 1
ATOM 1685 O O . HIS A 1 220 ? -7.617 -9.32 1.802 1 75.88 220 HIS A O 1
ATOM 1691 N N . VAL A 1 221 ? -8.805 -7.488 2.422 1 85.19 221 VAL A N 1
ATOM 1692 C CA . VAL A 1 221 ? -7.953 -6.539 1.706 1 85.19 221 VAL A CA 1
ATOM 1693 C C . VAL A 1 221 ? -7.117 -5.742 2.703 1 85.19 221 VAL A C 1
ATOM 1695 O O . VAL A 1 221 ? -7.594 -5.391 3.783 1 85.19 221 VAL A O 1
ATOM 1698 N N . ASN A 1 222 ? -5.844 -5.469 2.311 1 86.31 222 ASN A N 1
ATOM 1699 C CA . ASN A 1 222 ? -4.992 -4.887 3.342 1 86.31 222 ASN A CA 1
ATOM 1700 C C . ASN A 1 222 ? -4.387 -3.561 2.889 1 86.31 222 ASN A C 1
ATOM 1702 O O . ASN A 1 222 ? -3.557 -2.98 3.59 1 86.31 222 ASN A O 1
ATOM 1706 N N . SER A 1 223 ? -4.785 -3.066 1.741 1 92.31 223 SER A N 1
ATOM 1707 C CA . SER A 1 223 ? -4.277 -1.773 1.296 1 92.31 223 SER A CA 1
ATOM 1708 C C . SER A 1 223 ? -5.293 -1.053 0.417 1 92.31 223 SER A C 1
ATOM 1710 O O . SER A 1 223 ? -6.16 -1.688 -0.187 1 92.31 223 SER A O 1
ATOM 1712 N N . VAL A 1 224 ? -5.105 0.205 0.421 1 94.62 224 VAL A N 1
ATOM 1713 C CA . VAL A 1 224 ? -5.949 1.016 -0.45 1 94.62 224 VAL A CA 1
ATOM 1714 C C . VAL A 1 224 ? -5.707 0.632 -1.908 1 94.62 224 VAL A C 1
ATOM 1716 O O . VAL A 1 224 ? -6.648 0.548 -2.699 1 94.62 224 VAL A O 1
ATOM 1719 N N . GLU A 1 225 ? -4.488 0.392 -2.193 1 91.94 225 GLU A N 1
ATOM 1720 C CA . GLU A 1 225 ? -4.152 -0.009 -3.557 1 91.94 225 GLU A CA 1
ATOM 1721 C C . GLU A 1 225 ? -4.84 -1.319 -3.932 1 91.94 225 GLU A C 1
ATOM 1723 O O . GLU A 1 225 ? -5.371 -1.454 -5.035 1 91.94 225 GLU A O 1
ATOM 1728 N N . THR A 1 226 ? -4.832 -2.225 -3.068 1 91.5 226 THR A N 1
ATOM 1729 C CA . THR A 1 226 ? -5.527 -3.479 -3.332 1 91.5 226 THR A CA 1
ATOM 1730 C C . THR A 1 226 ? -7.02 -3.24 -3.523 1 91.5 226 THR A C 1
ATOM 1732 O O . THR A 1 226 ? -7.641 -3.822 -4.418 1 91.5 226 THR A O 1
ATOM 1735 N N . LEU A 1 227 ? -7.594 -2.4 -2.719 1 93.62 227 LEU A N 1
ATOM 1736 C CA . LEU A 1 227 ? -9 -2.055 -2.869 1 93.62 227 LEU A CA 1
ATOM 1737 C C . LEU A 1 227 ? -9.281 -1.516 -4.266 1 93.62 227 LEU A C 1
ATOM 1739 O O . LEU A 1 227 ? -10.195 -1.99 -4.949 1 93.62 227 LEU A O 1
ATOM 1743 N N . LYS A 1 228 ? -8.477 -0.612 -4.668 1 91.94 228 LYS A N 1
ATOM 1744 C CA . LYS A 1 228 ? -8.672 0.01 -5.977 1 91.94 228 LYS A CA 1
ATOM 1745 C C . LYS A 1 228 ? -8.578 -1.021 -7.098 1 91.94 228 LYS A C 1
ATOM 1747 O O . LYS A 1 228 ? -9.391 -1.015 -8.023 1 91.94 228 LYS A O 1
ATOM 1752 N N . GLN A 1 229 ? -7.621 -1.859 -6.93 1 89.06 229 GLN A N 1
ATOM 1753 C CA . GLN A 1 229 ? -7.418 -2.873 -7.961 1 89.06 229 GLN A CA 1
ATOM 1754 C C . GLN A 1 229 ? -8.578 -3.861 -7.992 1 89.06 229 GLN A C 1
ATOM 1756 O O . GLN A 1 229 ? -8.977 -4.328 -9.062 1 89.06 229 GLN A O 1
ATOM 1761 N N . MET A 1 230 ? -9.094 -4.188 -6.871 1 91.69 230 MET A N 1
ATOM 1762 C CA . MET A 1 230 ? -10.25 -5.082 -6.801 1 91.69 230 MET A CA 1
ATOM 1763 C C . MET A 1 230 ? -11.477 -4.434 -7.43 1 91.69 230 MET A C 1
ATOM 1765 O O . MET A 1 230 ? -12.258 -5.102 -8.102 1 91.69 230 MET A O 1
ATOM 1769 N N . VAL A 1 231 ? -11.641 -3.176 -7.207 1 93.12 231 VAL A N 1
ATOM 1770 C CA . VAL A 1 231 ? -12.727 -2.441 -7.844 1 93.12 231 VAL A CA 1
ATOM 1771 C C . VAL A 1 231 ? -12.555 -2.473 -9.359 1 93.12 231 VAL A C 1
ATOM 1773 O O . VAL A 1 231 ? -13.508 -2.756 -10.094 1 93.12 231 VAL A O 1
ATOM 1776 N N . ARG A 1 232 ? -11.336 -2.189 -9.828 1 88.81 232 ARG A N 1
ATOM 1777 C CA . ARG A 1 232 ? -11.023 -2.217 -11.25 1 88.81 232 ARG A CA 1
ATOM 1778 C C . ARG A 1 232 ? -11.367 -3.568 -11.867 1 88.81 232 ARG A C 1
ATOM 1780 O O . ARG A 1 232 ? -11.852 -3.637 -13 1 88.81 232 ARG A O 1
ATOM 1787 N N . ALA A 1 233 ? -11.164 -4.559 -11.102 1 86.56 233 ALA A N 1
ATOM 1788 C CA . ALA A 1 233 ? -11.383 -5.926 -11.562 1 86.56 233 ALA A CA 1
ATOM 1789 C C . ALA A 1 233 ? -12.867 -6.289 -11.523 1 86.56 233 ALA A C 1
ATOM 1791 O O . ALA A 1 233 ? -13.25 -7.402 -11.883 1 86.56 233 ALA A O 1
ATOM 1792 N N . GLY A 1 234 ? -13.695 -5.414 -10.992 1 90.75 234 GLY A N 1
ATOM 1793 C CA . GLY A 1 234 ? -15.141 -5.621 -11.016 1 90.75 234 GLY A CA 1
ATOM 1794 C C . GLY A 1 234 ? -15.656 -6.359 -9.797 1 90.75 234 GLY A C 1
ATOM 1795 O O . GLY A 1 234 ? -16.797 -6.809 -9.781 1 90.75 234 GLY A O 1
ATOM 1796 N N . VAL A 1 235 ? -14.875 -6.5 -8.758 1 90.38 235 VAL A N 1
ATOM 1797 C CA . VAL A 1 235 ? -15.242 -7.301 -7.598 1 90.38 235 VAL A CA 1
ATOM 1798 C C . VAL A 1 235 ? -16.344 -6.598 -6.812 1 90.38 235 VAL A C 1
ATOM 1800 O O . VAL A 1 235 ? -17.297 -7.238 -6.359 1 90.38 235 VAL A O 1
ATOM 1803 N N . GLY A 1 236 ? -16.219 -5.242 -6.656 1 94 236 GLY A N 1
ATOM 1804 C CA . GLY A 1 236 ? -17.219 -4.477 -5.922 1 94 236 GLY A CA 1
ATOM 1805 C C . GLY A 1 236 ? -16.766 -3.061 -5.613 1 94 236 GLY A C 1
ATOM 1806 O O . GLY A 1 236 ? -15.609 -2.703 -5.848 1 94 236 GLY A O 1
ATOM 1807 N N . PRO A 1 237 ? -17.75 -2.301 -5.102 1 96.38 237 PRO A N 1
ATOM 1808 C CA . PRO A 1 237 ? -17.422 -0.917 -4.762 1 96.38 237 PRO A CA 1
ATOM 1809 C C . PRO A 1 237 ? -16.672 -0.8 -3.428 1 96.38 237 PRO A C 1
ATOM 1811 O O . PRO A 1 237 ? -16.703 -1.73 -2.617 1 96.38 237 PRO A O 1
ATOM 1814 N N . ALA A 1 238 ? -16.016 0.302 -3.246 1 97.06 238 ALA A N 1
ATOM 1815 C CA . ALA A 1 238 ? -15.289 0.564 -2.012 1 97.06 238 ALA A CA 1
ATOM 1816 C C . ALA A 1 238 ? -15.258 2.057 -1.697 1 97.06 238 ALA A C 1
ATOM 1818 O O . ALA A 1 238 ? -15.359 2.891 -2.602 1 97.06 238 ALA A O 1
ATOM 1819 N N . LEU A 1 239 ? -15.188 2.334 -0.42 1 96.5 239 LEU A N 1
ATOM 1820 C CA . LEU A 1 239 ? -14.93 3.691 0.05 1 96.5 239 LEU A CA 1
ATOM 1821 C C . LEU A 1 239 ? -13.438 4.004 0.017 1 96.5 239 LEU A C 1
ATOM 1823 O O . LEU A 1 239 ? -12.625 3.223 0.522 1 96.5 239 LEU A O 1
ATOM 1827 N N . ILE A 1 240 ? -13.031 5.148 -0.613 1 96.38 240 ILE A N 1
ATOM 1828 C CA . ILE A 1 240 ? -11.633 5.516 -0.8 1 96.38 240 ILE A CA 1
ATOM 1829 C C . ILE A 1 240 ? -11.391 6.918 -0.255 1 96.38 240 ILE A C 1
ATOM 1831 O O . ILE A 1 240 ? -12.18 7.832 -0.502 1 96.38 240 ILE A O 1
ATOM 1835 N N . PRO A 1 241 ? -10.281 7.051 0.542 1 95.56 241 PRO A N 1
ATOM 1836 C CA . PRO A 1 241 ? -9.922 8.422 0.904 1 95.56 241 PRO A CA 1
ATOM 1837 C C . PRO A 1 241 ? -9.586 9.281 -0.312 1 95.56 241 PRO A C 1
ATOM 1839 O O . PRO A 1 241 ? -8.953 8.805 -1.258 1 95.56 241 PRO A O 1
ATOM 1842 N N . SER A 1 242 ? -9.953 10.516 -0.308 1 92.06 242 SER A N 1
ATOM 1843 C CA . SER A 1 242 ? -9.836 11.391 -1.473 1 92.06 242 SER A CA 1
ATOM 1844 C C . SER A 1 242 ? -8.383 11.578 -1.883 1 92.06 242 SER A C 1
ATOM 1846 O O . SER A 1 242 ? -8.078 11.688 -3.072 1 92.06 242 SER A O 1
ATOM 1848 N N . LEU A 1 243 ? -7.5 11.594 -0.92 1 90.94 243 LEU A N 1
ATOM 1849 C CA . LEU A 1 243 ? -6.09 11.797 -1.23 1 90.94 243 LEU A CA 1
ATOM 1850 C C . LEU A 1 243 ? -5.539 10.641 -2.061 1 90.94 243 LEU A C 1
ATOM 1852 O O . LEU A 1 243 ? -4.504 10.781 -2.713 1 90.94 243 LEU A O 1
ATOM 1856 N N . ALA A 1 244 ? -6.195 9.531 -1.965 1 91.81 244 ALA A N 1
ATOM 1857 C CA . ALA A 1 244 ? -5.719 8.344 -2.67 1 91.81 244 ALA A CA 1
ATOM 1858 C C . ALA A 1 244 ? -6.195 8.344 -4.121 1 91.81 244 ALA A C 1
ATOM 1860 O O . ALA A 1 244 ? -5.902 7.414 -4.875 1 91.81 244 ALA A O 1
ATOM 1861 N N . VAL A 1 245 ? -6.965 9.266 -4.48 1 86.88 245 VAL A N 1
ATOM 1862 C CA . VAL A 1 245 ? -7.461 9.391 -5.848 1 86.88 245 VAL A CA 1
ATOM 1863 C C . VAL A 1 245 ? -6.699 10.5 -6.574 1 86.88 245 VAL A C 1
ATOM 1865 O O . VAL A 1 245 ? -6.688 11.648 -6.129 1 86.88 245 VAL A O 1
ATOM 1868 N N . SER A 1 246 ? -5.773 9.984 -7.43 1 68.19 246 SER A N 1
ATOM 1869 C CA . SER A 1 246 ? -4.984 10.961 -8.18 1 68.19 246 SER A CA 1
ATOM 1870 C C . SER A 1 246 ? -5.793 11.57 -9.32 1 68.19 246 SER A C 1
ATOM 1872 O O . SER A 1 246 ? -6.852 11.055 -9.68 1 68.19 246 SER A O 1
ATOM 1874 N N . GLY A 1 247 ? -5.359 12.703 -9.789 1 61.12 247 GLY A N 1
ATOM 1875 C CA . GLY A 1 247 ? -6.027 13.352 -10.906 1 61.12 247 GLY A CA 1
ATOM 1876 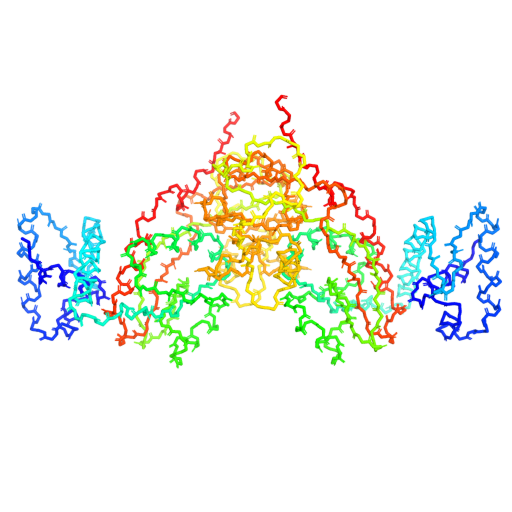C C . GLY A 1 247 ? -6.191 12.445 -12.109 1 61.12 247 GLY A C 1
ATOM 1877 O O . GLY A 1 247 ? -7.141 12.602 -12.883 1 61.12 247 GLY A O 1
ATOM 1878 N N . THR A 1 248 ? -5.34 11.398 -12.312 1 58.94 248 THR A N 1
ATOM 1879 C CA . THR A 1 248 ? -5.375 10.539 -13.484 1 58.94 248 THR A CA 1
ATOM 1880 C C . THR A 1 248 ? -6.457 9.469 -13.344 1 58.94 248 THR A C 1
ATOM 1882 O O . THR A 1 248 ? -6.898 8.891 -14.336 1 58.94 248 THR A O 1
ATOM 1885 N N . ASP A 1 249 ? -6.906 9.305 -12.156 1 60.5 249 ASP A N 1
ATOM 1886 C CA . ASP A 1 249 ? -7.871 8.242 -11.891 1 60.5 249 ASP A CA 1
ATOM 1887 C C . ASP A 1 249 ? -9.219 8.555 -12.539 1 60.5 249 ASP A C 1
ATOM 1889 O O . ASP A 1 249 ? -10.008 7.648 -12.805 1 60.5 249 ASP A O 1
ATOM 1893 N N . GLU A 1 250 ? -9.383 9.789 -12.898 1 55.94 250 GLU A N 1
ATOM 1894 C CA . GLU A 1 250 ? -10.672 10.195 -13.461 1 55.94 250 GLU A CA 1
ATOM 1895 C C . GLU A 1 250 ? -10.867 9.633 -14.859 1 55.94 250 GLU A C 1
ATOM 1897 O O . GLU A 1 250 ? -12 9.445 -15.312 1 55.94 250 GLU A O 1
ATOM 1902 N N . THR A 1 251 ? -9.836 9.344 -15.438 1 59.38 251 THR A N 1
ATOM 1903 C CA . THR A 1 251 ? -9.898 8.875 -16.812 1 59.38 251 THR A CA 1
ATOM 1904 C C . THR A 1 251 ? -9.641 7.371 -16.891 1 59.38 251 THR A C 1
ATOM 1906 O O . THR A 1 251 ? -9.391 6.828 -17.969 1 59.38 251 THR A O 1
ATOM 1909 N N . ASP A 1 252 ? -9.805 6.914 -15.805 1 66.56 252 ASP A N 1
ATOM 1910 C CA . ASP A 1 252 ? -9.516 5.48 -15.781 1 66.56 252 ASP A CA 1
ATOM 1911 C C . ASP A 1 252 ? -10.695 4.676 -16.312 1 66.56 252 ASP A C 1
ATOM 1913 O O . ASP A 1 252 ? -11.844 4.895 -15.914 1 66.56 252 ASP A O 1
ATOM 1917 N N . GLU A 1 253 ? -10.445 3.902 -17.25 1 72.25 253 GLU A N 1
ATOM 1918 C CA . GLU A 1 253 ? -11.484 3.166 -17.969 1 72.25 253 GLU A CA 1
ATOM 1919 C C . GLU A 1 253 ? -11.992 1.986 -17.156 1 72.25 253 GLU A C 1
ATOM 1921 O O . GLU A 1 253 ? -13.07 1.455 -17.438 1 72.25 253 GLU A O 1
ATOM 1926 N N . ASP A 1 254 ? -11.305 1.714 -16.172 1 83.06 254 ASP A N 1
ATOM 1927 C CA . ASP A 1 254 ? -11.68 0.476 -15.492 1 83.06 254 ASP A CA 1
ATOM 1928 C C . ASP A 1 254 ? -12.188 0.754 -14.078 1 83.06 254 ASP A C 1
ATOM 1930 O O . ASP A 1 254 ? -12.562 -0.171 -13.352 1 83.06 254 ASP A O 1
ATOM 1934 N N . ILE A 1 255 ? -12.242 1.996 -13.609 1 89.12 255 ILE A N 1
ATOM 1935 C CA . ILE A 1 255 ? -12.695 2.357 -12.273 1 89.12 255 ILE A CA 1
ATOM 1936 C C . ILE A 1 255 ? -13.312 3.752 -12.297 1 89.12 255 ILE A C 1
ATOM 1938 O O . ILE A 1 255 ? -12.805 4.656 -12.969 1 89.12 255 ILE A O 1
ATOM 1942 N N . ARG A 1 256 ? -14.5 3.906 -11.711 1 91 256 ARG A N 1
ATOM 1943 C CA . ARG A 1 256 ? -15.18 5.195 -11.633 1 91 256 ARG A CA 1
ATOM 1944 C C . ARG A 1 256 ? -15.195 5.711 -10.195 1 91 256 ARG A C 1
ATOM 1946 O O . ARG A 1 256 ? -15.648 5.016 -9.281 1 91 256 ARG A O 1
ATOM 1953 N N . PHE A 1 257 ? -14.695 6.875 -10.062 1 91.62 257 PHE A N 1
ATOM 1954 C CA . PHE A 1 257 ? -14.766 7.539 -8.766 1 91.62 257 PHE A CA 1
ATOM 1955 C C . PHE A 1 257 ? -15.906 8.547 -8.734 1 91.62 257 PHE A C 1
ATOM 1957 O O . PHE A 1 257 ? -16.031 9.367 -9.641 1 91.62 257 PHE A O 1
ATOM 1964 N N . ARG A 1 258 ? -16.703 8.469 -7.684 1 91.88 258 ARG A N 1
ATOM 1965 C CA . ARG A 1 258 ? -17.812 9.414 -7.527 1 91.88 258 ARG A CA 1
ATOM 1966 C C . ARG A 1 258 ? -17.75 10.102 -6.168 1 91.88 258 ARG A C 1
ATOM 1968 O O . ARG A 1 258 ? -17.531 9.445 -5.148 1 91.88 258 ARG A O 1
ATOM 1975 N N . ARG A 1 259 ? -18.031 11.344 -6.203 1 92.25 259 ARG A N 1
ATOM 1976 C CA . ARG A 1 259 ? -18.078 12.117 -4.965 1 92.25 259 ARG A CA 1
ATOM 1977 C C . ARG A 1 259 ? -19.453 12 -4.305 1 92.25 259 ARG A C 1
ATOM 1979 O O . ARG A 1 259 ? -20.469 11.82 -4.992 1 92.25 259 ARG A O 1
ATOM 1986 N N . PHE A 1 260 ? -19.406 12.141 -3.025 1 94.12 260 PHE A N 1
ATOM 1987 C CA . PHE A 1 260 ? -20.656 12.18 -2.285 1 94.12 260 PHE A CA 1
ATOM 1988 C C . PHE A 1 260 ? -21.203 13.594 -2.23 1 94.12 260 PHE A C 1
ATOM 1990 O O . PHE A 1 260 ? -20.453 14.562 -2.322 1 94.12 260 PHE A O 1
ATOM 1997 N N . ALA A 1 261 ? -22.469 13.648 -2.131 1 92.94 261 ALA A N 1
ATOM 1998 C CA . ALA A 1 261 ? -23.125 14.938 -1.896 1 92.94 261 ALA A CA 1
ATOM 1999 C C . ALA A 1 261 ? -22.688 15.531 -0.56 1 92.94 261 ALA A C 1
ATOM 2001 O O . ALA A 1 261 ? -22.328 14.805 0.369 1 92.94 261 ALA A O 1
ATOM 2002 N N . SER A 1 262 ? -22.766 16.812 -0.53 1 89.94 262 SER A N 1
ATOM 2003 C CA . SER A 1 262 ? -22.344 17.516 0.676 1 89.94 262 SER A CA 1
ATOM 2004 C C . SER A 1 262 ? -23.375 17.391 1.786 1 89.94 262 SER A C 1
ATOM 2006 O O . SER A 1 262 ? -24.578 17.516 1.539 1 89.94 262 SER A O 1
ATOM 2008 N N . PRO A 1 263 ? -23.047 17.234 3.01 1 91.19 263 PRO A N 1
ATOM 2009 C CA . PRO A 1 263 ? -21.672 16.984 3.453 1 91.19 263 PRO A CA 1
ATOM 2010 C C . PRO A 1 263 ? -21.234 15.547 3.209 1 91.19 263 PRO A C 1
ATOM 2012 O O . PRO A 1 263 ? -21.969 14.609 3.508 1 91.19 263 PRO A O 1
ATOM 2015 N N . PRO A 1 264 ? -20.109 15.336 2.73 1 93.12 264 PRO A N 1
ATOM 2016 C CA . PRO A 1 264 ? -19.625 13.977 2.463 1 93.12 264 PRO A CA 1
ATOM 2017 C C . PRO A 1 264 ? -19.125 13.266 3.721 1 93.12 264 PRO A C 1
ATOM 2019 O O . PRO A 1 264 ? -18.703 13.93 4.672 1 93.12 264 PRO A O 1
ATOM 2022 N N . PRO A 1 265 ? -19.266 11.898 3.695 1 95.06 265 PRO A N 1
ATOM 2023 C CA . PRO A 1 265 ? -18.484 11.203 4.727 1 95.06 265 PRO A CA 1
ATOM 2024 C C . PRO A 1 265 ? -17.016 11.562 4.703 1 95.06 265 PRO A C 1
ATOM 2026 O O . PRO A 1 265 ? -16.438 11.797 3.631 1 95.06 265 PRO A O 1
ATOM 2029 N N . LYS A 1 266 ? -16.469 11.68 5.902 1 93.81 266 LYS A N 1
ATOM 2030 C CA . LYS A 1 266 ? -15.102 12.164 5.973 1 93.81 266 LYS A CA 1
ATOM 2031 C C . LYS A 1 266 ? -14.398 11.648 7.223 1 93.81 266 LYS A C 1
ATOM 2033 O O . LYS A 1 266 ? -15.031 11.062 8.102 1 93.81 266 LYS A O 1
ATOM 2038 N N . ARG A 1 267 ? -13.141 11.766 7.207 1 94.69 267 ARG A N 1
ATOM 2039 C CA . ARG A 1 267 ? -12.336 11.594 8.406 1 94.69 267 ARG A CA 1
ATOM 2040 C C . ARG A 1 267 ? -11.508 12.844 8.695 1 94.69 267 ARG A C 1
ATOM 2042 O O . ARG A 1 267 ? -11.25 13.641 7.793 1 94.69 267 ARG A O 1
ATOM 2049 N N . ILE A 1 268 ? -11.203 12.969 9.953 1 93.56 268 ILE A N 1
ATOM 2050 C CA . ILE A 1 268 ? -10.398 14.109 10.375 1 93.56 268 ILE A CA 1
ATOM 2051 C C . ILE A 1 268 ? -8.984 13.656 10.695 1 93.56 268 ILE A C 1
ATOM 2053 O O . ILE A 1 268 ? -8.781 12.797 11.555 1 93.56 268 ILE A O 1
ATOM 2057 N N . ILE A 1 269 ? -8.039 14.18 9.953 1 96.06 269 ILE A N 1
ATOM 2058 C CA . ILE A 1 269 ? -6.629 13.883 10.18 1 96.06 269 ILE A CA 1
ATOM 2059 C C . ILE A 1 269 ? -6.062 14.812 11.25 1 96.06 269 ILE A C 1
ATOM 2061 O O . ILE A 1 269 ? -6.305 16.016 11.219 1 96.06 269 ILE A O 1
ATOM 2065 N N . ARG A 1 270 ? -5.316 14.195 12.164 1 96.12 270 ARG A N 1
ATOM 2066 C CA . ARG A 1 270 ? -4.801 14.953 13.305 1 96.12 270 ARG A CA 1
ATOM 2067 C C . ARG A 1 270 ? -3.32 14.672 13.523 1 96.12 270 ARG A C 1
ATOM 2069 O O . ARG A 1 270 ? -2.861 13.539 13.312 1 96.12 270 ARG A O 1
ATOM 2076 N N . VAL A 1 271 ? -2.646 15.68 13.891 1 96.38 271 VAL A N 1
ATOM 2077 C CA . VAL A 1 271 ? -1.326 15.5 14.484 1 96.38 271 VAL A CA 1
ATOM 2078 C C . VAL A 1 271 ? -1.466 15.211 15.977 1 96.38 271 VAL A C 1
ATOM 2080 O O . VAL A 1 271 ? -2.113 15.961 16.703 1 96.38 271 VAL A O 1
ATOM 2083 N N . VAL A 1 272 ? -0.925 14.117 16.422 1 97.44 272 VAL A N 1
ATOM 2084 C CA . VAL A 1 272 ? -1.092 13.672 17.812 1 97.44 272 VAL A CA 1
ATOM 2085 C C . VAL A 1 272 ? 0.276 13.523 18.469 1 97.44 272 VAL A C 1
ATOM 2087 O O . VAL A 1 272 ? 1.191 12.93 17.891 1 97.44 272 VAL A O 1
ATOM 2090 N N . VAL A 1 273 ? 0.402 14.055 19.672 1 96.38 273 VAL A N 1
ATOM 2091 C CA . VAL A 1 273 ? 1.638 13.977 20.438 1 96.38 273 VAL A CA 1
ATOM 2092 C C . VAL A 1 273 ? 1.311 13.805 21.922 1 96.38 273 VAL A C 1
ATOM 2094 O O . VAL A 1 273 ? 0.172 14.023 22.344 1 96.38 273 VAL A O 1
ATOM 2097 N N . ARG A 1 274 ? 2.357 13.289 22.594 1 93.5 274 ARG A N 1
ATOM 2098 C CA . ARG A 1 274 ? 2.221 13.328 24.047 1 93.5 274 ARG A CA 1
ATOM 2099 C C . ARG A 1 274 ? 2.119 14.766 24.531 1 93.5 274 ARG A C 1
ATOM 2101 O O . ARG A 1 274 ? 2.701 15.68 23.938 1 93.5 274 ARG A O 1
ATOM 2108 N N . ARG A 1 275 ? 1.471 14.914 25.656 1 89.06 275 ARG A N 1
ATOM 2109 C CA . ARG A 1 275 ? 1.205 16.25 26.188 1 89.06 275 ARG A CA 1
ATOM 2110 C C . ARG A 1 275 ? 2.504 17.016 26.422 1 89.06 275 ARG A C 1
ATOM 2112 O O . ARG A 1 275 ? 2.59 18.203 26.125 1 89.06 275 ARG A O 1
ATOM 2119 N N . GLU A 1 276 ? 3.514 16.359 26.891 1 86.06 276 GLU A N 1
ATOM 2120 C CA . GLU A 1 276 ? 4.785 17 27.219 1 86.06 276 GLU A CA 1
ATOM 2121 C C . GLU A 1 276 ? 5.516 17.469 25.969 1 86.06 276 GLU A C 1
ATOM 2123 O O . GLU A 1 276 ? 6.414 18.312 26.047 1 86.06 276 GLU A O 1
ATOM 2128 N N . ASP A 1 277 ? 5.113 16.922 24.828 1 90 277 ASP A N 1
ATOM 2129 C CA . ASP A 1 277 ? 5.812 17.234 23.578 1 90 277 ASP A CA 1
ATOM 2130 C C . ASP A 1 277 ? 5.008 18.219 22.734 1 90 277 ASP A C 1
ATOM 2132 O O . ASP A 1 277 ? 5.43 18.578 21.625 1 90 277 ASP A O 1
ATOM 2136 N N . ALA A 1 278 ? 3.943 18.703 23.219 1 88.94 278 ALA A N 1
ATOM 2137 C CA . ALA A 1 278 ? 2.984 19.484 22.453 1 88.94 278 ALA A CA 1
ATOM 2138 C C . ALA A 1 278 ? 3.615 20.781 21.953 1 88.94 278 ALA A C 1
ATOM 2140 O O . ALA A 1 278 ? 3.219 21.328 20.922 1 88.94 278 ALA A O 1
ATOM 2141 N N . GLN A 1 279 ? 4.707 21.172 22.609 1 84.94 279 GLN A N 1
ATOM 2142 C CA . GLN A 1 279 ? 5.262 22.484 22.297 1 84.94 279 GLN A CA 1
ATOM 2143 C C . GLN A 1 279 ? 6.539 22.359 21.469 1 84.94 279 GLN A C 1
ATOM 2145 O O . GLN A 1 279 ? 7.211 23.359 21.203 1 84.94 279 GLN A O 1
ATOM 2150 N N . LYS A 1 280 ? 6.816 21.188 21.094 1 88.12 280 LYS A N 1
ATOM 2151 C CA . LYS A 1 280 ? 8.031 20.969 20.312 1 88.12 280 LYS A CA 1
ATOM 2152 C C . LYS A 1 280 ? 7.902 21.594 18.922 1 88.12 280 LYS A C 1
ATOM 2154 O O . LYS A 1 280 ? 6.828 21.578 18.328 1 88.12 280 LYS A O 1
ATOM 2159 N N . ASP A 1 281 ? 9.039 22.031 18.406 1 85.56 281 ASP A N 1
ATOM 2160 C CA . ASP A 1 281 ? 9.086 22.766 17.141 1 85.56 281 ASP A CA 1
ATOM 2161 C C . ASP A 1 281 ? 8.594 21.906 15.984 1 85.56 281 ASP A C 1
ATOM 2163 O O . ASP A 1 281 ? 7.898 22.391 15.094 1 85.56 281 ASP A O 1
ATOM 2167 N N . TYR A 1 282 ? 8.906 20.719 15.992 1 91 282 TYR A N 1
ATOM 2168 C CA . TYR A 1 282 ? 8.547 19.859 14.875 1 91 282 TYR A CA 1
ATOM 2169 C C . TYR A 1 282 ? 7.035 19.672 14.797 1 91 282 TYR A C 1
ATOM 2171 O O . TYR A 1 282 ? 6.488 19.391 13.727 1 91 282 TYR A O 1
ATOM 2179 N N . VAL A 1 283 ? 6.328 19.781 15.922 1 92.38 283 VAL A N 1
ATOM 2180 C CA . VAL A 1 283 ? 4.875 19.672 15.945 1 92.38 283 VAL A CA 1
ATOM 2181 C C . VAL A 1 283 ? 4.25 20.859 15.234 1 92.38 283 VAL A C 1
ATOM 2183 O O . VAL A 1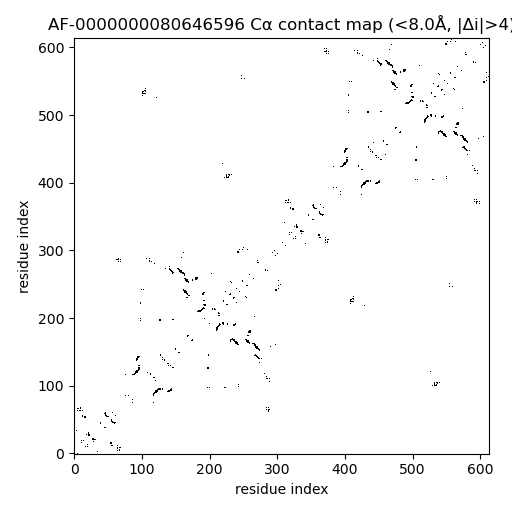 283 ? 3.389 20.703 14.359 1 92.38 283 VAL A O 1
ATOM 2186 N N . ALA A 1 284 ? 4.727 22.016 15.594 1 89 284 ALA A N 1
ATOM 2187 C CA . ALA A 1 284 ? 4.227 23.25 14.977 1 89 284 ALA A CA 1
ATOM 2188 C C . ALA A 1 284 ? 4.492 23.25 13.469 1 89 284 ALA A C 1
ATOM 2190 O O . ALA A 1 284 ? 3.631 23.641 12.688 1 89 284 ALA A O 1
ATOM 2191 N N . LEU A 1 285 ? 5.629 22.859 13.141 1 89.06 285 LEU A N 1
ATOM 2192 C CA . LEU A 1 285 ? 6.023 22.828 11.742 1 89.06 285 LEU A CA 1
ATOM 2193 C C . LEU A 1 285 ? 5.164 21.828 10.953 1 89.06 285 LEU A C 1
ATOM 2195 O O . LEU A 1 285 ? 4.699 22.141 9.859 1 89.06 285 LEU A O 1
ATOM 2199 N N . LEU A 1 286 ? 4.938 20.641 11.484 1 93.12 286 LEU A N 1
ATOM 2200 C CA . LEU A 1 286 ? 4.094 19.641 10.852 1 93.12 286 LEU A CA 1
ATOM 2201 C C . LEU A 1 286 ? 2.684 20.172 10.625 1 93.12 286 LEU A C 1
ATOM 2203 O O . LEU A 1 286 ? 2.123 20.016 9.539 1 93.12 286 LEU A O 1
ATOM 2207 N N . ARG A 1 287 ? 2.152 20.75 11.609 1 91.06 287 ARG A N 1
ATOM 2208 C CA . ARG A 1 287 ? 0.816 21.328 11.508 1 91.06 287 ARG A CA 1
ATOM 2209 C C . ARG A 1 287 ? 0.758 22.375 10.398 1 91.06 287 ARG A C 1
ATOM 2211 O O . ARG A 1 287 ? -0.16 22.359 9.578 1 91.06 287 ARG A O 1
ATOM 2218 N N . LYS A 1 288 ? 1.758 23.141 10.352 1 86.81 288 LYS A N 1
ATOM 2219 C CA . LYS A 1 288 ? 1.816 24.219 9.359 1 86.81 288 LYS A CA 1
ATOM 2220 C C . LYS A 1 288 ? 1.833 23.656 7.941 1 86.81 288 LYS A C 1
ATOM 2222 O O . LYS A 1 288 ? 1.061 24.094 7.086 1 86.81 288 LYS A O 1
ATOM 2227 N N . VAL A 1 289 ? 2.672 22.781 7.758 1 89.75 289 VAL A N 1
ATOM 2228 C CA . VAL A 1 289 ? 2.834 22.188 6.434 1 89.75 289 VAL A CA 1
ATOM 2229 C C . VAL A 1 289 ? 1.548 21.484 6.023 1 89.75 289 VAL A C 1
ATOM 2231 O O . VAL A 1 289 ? 1.112 21.578 4.875 1 89.75 289 VAL A O 1
ATOM 2234 N N . MET A 1 290 ? 0.901 20.844 6.961 1 90.88 290 MET A N 1
ATOM 2235 C CA . MET A 1 290 ? -0.28 20.047 6.641 1 90.88 290 MET A CA 1
ATOM 2236 C C . MET A 1 290 ? -1.492 20.938 6.406 1 90.88 290 MET A C 1
ATOM 2238 O O . MET A 1 290 ? -2.303 20.672 5.516 1 90.88 290 MET A O 1
ATOM 2242 N N . VAL A 1 291 ? -1.638 21.984 7.117 1 86.38 291 VAL A N 1
ATOM 2243 C CA . VAL A 1 291 ? -2.756 22.906 6.949 1 86.38 291 VAL A CA 1
ATOM 2244 C C . VAL A 1 291 ? -2.594 23.688 5.648 1 86.38 291 VAL A C 1
ATOM 2246 O O . VAL A 1 291 ? -3.584 24.062 5.012 1 86.38 291 VAL A O 1
ATOM 2249 N N . ALA A 1 292 ? -1.369 23.828 5.16 1 81.31 292 ALA A N 1
ATOM 2250 C CA . ALA A 1 292 ? -1.072 24.594 3.961 1 81.31 292 ALA A CA 1
ATOM 2251 C C . ALA A 1 292 ? -1.184 23.734 2.705 1 81.31 292 ALA A C 1
ATOM 2253 O O . ALA A 1 292 ? -0.946 24.219 1.594 1 81.31 292 ALA A O 1
ATOM 2254 N N . MET A 1 293 ? -1.465 22.531 2.955 1 82.12 293 MET A N 1
ATOM 2255 C CA . MET A 1 293 ? -1.586 21.656 1.787 1 82.12 293 MET A CA 1
ATOM 2256 C C . MET A 1 293 ? -2.58 22.234 0.783 1 82.12 293 MET A C 1
ATOM 2258 O O . MET A 1 293 ? -3.686 22.625 1.154 1 82.12 293 MET A O 1
ATOM 2262 N N . PRO A 1 294 ? -2.168 22.266 -0.491 1 69.5 294 PRO A N 1
ATOM 2263 C CA . PRO A 1 294 ? -3.053 22.844 -1.512 1 69.5 294 PRO A CA 1
ATOM 2264 C C . PRO A 1 294 ? -4.328 22.016 -1.708 1 69.5 294 PRO A C 1
ATOM 2266 O O . PRO A 1 294 ? -4.328 20.812 -1.487 1 69.5 294 PRO A O 1
ATOM 2269 N N . THR A 1 295 ? -5.316 22.781 -2.096 1 63.56 295 THR A N 1
ATOM 2270 C CA . THR A 1 295 ? -6.629 22.188 -2.344 1 63.56 295 THR A CA 1
ATOM 2271 C C . THR A 1 295 ? -6.527 21.062 -3.373 1 63.56 295 THR A C 1
ATOM 2273 O O . THR A 1 295 ? -7.234 20.062 -3.27 1 63.56 295 THR A O 1
ATOM 2276 N N . ARG A 1 296 ? -5.633 21.266 -4.316 1 60.16 296 ARG A N 1
ATOM 2277 C CA . ARG A 1 296 ? -5.48 20.25 -5.359 1 60.16 296 ARG A CA 1
ATOM 2278 C C . ARG A 1 296 ? -5.047 18.906 -4.766 1 60.16 296 ARG A C 1
ATOM 2280 O O . ARG A 1 296 ? -5.445 17.859 -5.254 1 60.16 296 ARG A O 1
ATOM 2287 N N . VAL A 1 297 ? -4.34 19.078 -3.748 1 60.5 297 VAL A N 1
ATOM 2288 C CA . VAL A 1 297 ? -3.873 17.875 -3.068 1 60.5 297 VAL A CA 1
ATOM 2289 C C . VAL A 1 297 ? -4.965 17.344 -2.143 1 60.5 297 VAL A C 1
ATOM 2291 O O . VAL A 1 297 ? -5.203 16.141 -2.08 1 60.5 297 VAL A O 1
ATOM 2294 N N . ARG A 1 298 ? -5.625 18.266 -1.5 1 61.19 298 ARG A N 1
ATOM 2295 C CA . ARG A 1 298 ? -6.645 17.922 -0.509 1 61.19 298 ARG A CA 1
ATOM 2296 C C . ARG A 1 298 ? -7.898 17.375 -1.178 1 61.19 298 ARG A C 1
ATOM 2298 O O . ARG A 1 298 ? -8.57 16.5 -0.627 1 61.19 298 ARG A O 1
ATOM 2305 N N . ASN A 1 299 ? -8.266 17.984 -2.291 1 59.22 299 ASN A N 1
ATOM 2306 C CA . ASN A 1 299 ? -9.438 17.609 -3.07 1 59.22 299 ASN A CA 1
ATOM 2307 C C . ASN A 1 299 ? -9.094 17.453 -4.551 1 59.22 299 ASN A C 1
ATOM 2309 O O . ASN A 1 299 ? -9.359 18.344 -5.348 1 59.22 299 ASN A O 1
ATOM 2313 N N . PRO A 1 300 ? -8.297 16.391 -4.805 1 49.47 300 PRO A N 1
ATOM 2314 C CA . PRO A 1 300 ? -7.957 16.281 -6.227 1 49.47 300 PRO A CA 1
ATOM 2315 C C . PRO A 1 300 ? -9.188 16.344 -7.133 1 49.47 300 PRO A C 1
ATOM 2317 O O . PRO A 1 300 ? -10.258 15.852 -6.762 1 49.47 300 PRO A O 1
ATOM 2320 N N . GLY A 1 301 ? -9.445 17.5 -7.742 1 46.94 301 GLY A N 1
ATOM 2321 C CA . GLY A 1 301 ? -10.547 17.625 -8.688 1 46.94 301 GLY A CA 1
ATOM 2322 C C . GLY A 1 301 ? -10.82 16.344 -9.461 1 46.94 301 GLY A C 1
ATOM 2323 O O . GLY A 1 301 ? -9.906 15.75 -10.031 1 46.94 301 GLY A O 1
ATOM 2324 N N . LEU A 1 302 ? -11.609 15.562 -8.922 1 44.44 302 LEU A N 1
ATOM 2325 C CA . LEU A 1 302 ? -12.078 14.516 -9.82 1 44.44 302 LEU A CA 1
ATOM 2326 C C . LEU A 1 302 ? -12.531 15.109 -11.148 1 44.44 302 LEU A C 1
ATOM 2328 O O . LEU A 1 302 ? -13.352 16.031 -11.18 1 44.44 302 LEU A O 1
ATOM 2332 N N . ARG A 1 303 ? -11.625 15.344 -12.078 1 35.94 303 ARG A N 1
ATOM 2333 C CA . ARG A 1 303 ? -12.156 15.773 -13.367 1 35.94 303 ARG A CA 1
ATOM 2334 C C . ARG A 1 303 ? -13.398 14.984 -13.734 1 35.94 303 ARG A C 1
ATOM 2336 O O . ARG A 1 303 ? -13.336 13.766 -13.914 1 35.94 303 ARG A O 1
ATOM 2343 N N . ILE A 1 304 ? -14.484 15.305 -13.219 1 30.17 304 ILE A N 1
ATOM 2344 C CA . ILE A 1 304 ? -15.773 14.797 -13.68 1 30.17 304 ILE A CA 1
ATOM 2345 C C . ILE A 1 304 ? -15.891 15 -15.188 1 30.17 304 ILE A C 1
ATOM 2347 O O . ILE A 1 304 ? -15.805 16.125 -15.68 1 30.17 304 ILE A O 1
ATOM 2351 N N . HIS A 1 305 ? -15.391 14.102 -15.945 1 29.92 305 HIS A N 1
ATOM 2352 C CA . HIS A 1 305 ? -15.828 14.211 -17.328 1 29.92 305 HIS A CA 1
ATOM 2353 C C . HIS A 1 305 ? -17.328 14.484 -17.422 1 29.92 305 HIS A C 1
ATOM 2355 O O . HIS A 1 305 ? -18.141 13.68 -16.969 1 29.92 305 HIS A O 1
ATOM 2361 N N . LEU A 1 306 ? -17.625 15.734 -17.344 1 22.62 306 LEU A N 1
ATOM 2362 C CA . LEU A 1 306 ? -18.953 16.125 -17.828 1 22.62 306 LEU A CA 1
ATOM 2363 C C . LEU A 1 306 ? -19.156 15.672 -19.281 1 22.62 306 LEU A C 1
ATOM 2365 O O . LEU A 1 306 ? -18.312 15.922 -20.141 1 22.62 306 LEU A O 1
ATOM 2369 N N . ALA A 1 307 ? -20.062 14.836 -19.484 1 19.84 307 ALA A N 1
ATOM 2370 C CA . ALA A 1 307 ? -20.625 14.789 -20.828 1 19.84 307 ALA A CA 1
ATOM 2371 C C . ALA A 1 307 ? -21.266 16.125 -21.203 1 19.84 307 ALA A C 1
ATOM 2373 O O . ALA A 1 307 ? -21.906 16.766 -20.359 1 19.84 307 ALA A O 1
ATOM 2374 N N . MET B 1 1 ? -6.816 -40.375 -22.594 1 64.56 1 MET B N 1
ATOM 2375 C CA . MET B 1 1 ? -6.383 -39.531 -21.484 1 64.56 1 MET B CA 1
ATOM 2376 C C . MET B 1 1 ? -7.16 -39.875 -20.219 1 64.56 1 MET B C 1
ATOM 2378 O O . MET B 1 1 ? -8.383 -40.031 -20.25 1 64.56 1 MET B O 1
ATOM 2382 N N . ASN B 1 2 ? -6.477 -40.375 -19.234 1 69.25 2 ASN B N 1
ATOM 2383 C CA . ASN B 1 2 ? -7.16 -40.719 -18 1 69.25 2 ASN B CA 1
ATOM 2384 C C . ASN B 1 2 ? -6.672 -39.844 -16.828 1 69.25 2 ASN B C 1
ATOM 2386 O O . ASN B 1 2 ? -5.691 -39.125 -16.953 1 69.25 2 ASN B O 1
ATOM 2390 N N . PHE B 1 3 ? -7.438 -40 -15.703 1 75.62 3 PHE B N 1
ATOM 2391 C CA . PHE B 1 3 ? -7.164 -39.188 -14.523 1 75.62 3 PHE B CA 1
ATOM 2392 C C . PHE B 1 3 ? -5.777 -39.469 -13.969 1 75.62 3 PHE B C 1
ATOM 2394 O O . PHE B 1 3 ? -5.078 -38.562 -13.508 1 75.62 3 PHE B O 1
ATOM 2401 N N . ARG B 1 4 ? -5.367 -40.656 -14.148 1 77.38 4 ARG B N 1
ATOM 2402 C CA . ARG B 1 4 ? -4.098 -41.094 -13.57 1 77.38 4 ARG B CA 1
ATOM 2403 C C . ARG B 1 4 ? -2.922 -40.438 -14.305 1 77.38 4 ARG B C 1
ATOM 2405 O O . ARG B 1 4 ? -1.968 -40 -13.672 1 77.38 4 ARG B O 1
ATOM 2412 N N . SER B 1 5 ? -3.018 -40.438 -15.648 1 84.62 5 SER B N 1
ATOM 2413 C CA . SER B 1 5 ? -1.94 -39.844 -16.422 1 84.62 5 SER B CA 1
ATOM 2414 C C . SER B 1 5 ? -1.814 -38.344 -16.125 1 84.62 5 SER B C 1
ATOM 2416 O O . SER B 1 5 ? -0.706 -37.812 -16.047 1 84.62 5 SER B O 1
ATOM 2418 N N . LEU B 1 6 ? -2.924 -37.719 -15.953 1 82.31 6 LEU B N 1
ATOM 2419 C CA . LEU B 1 6 ? -2.916 -36.312 -15.617 1 82.31 6 LEU B CA 1
ATOM 2420 C C . LEU B 1 6 ? -2.346 -36.062 -14.227 1 82.31 6 LEU B C 1
ATOM 2422 O O . LEU B 1 6 ? -1.601 -35.125 -14 1 82.31 6 LEU B O 1
ATOM 2426 N N . GLN B 1 7 ? -2.631 -36.969 -13.352 1 83.38 7 GLN B N 1
ATOM 2427 C CA . GLN B 1 7 ? -2.082 -36.906 -12 1 83.38 7 GLN B CA 1
ATOM 2428 C C . GLN B 1 7 ? -0.562 -37.031 -12.016 1 83.38 7 GLN B C 1
ATOM 2430 O O . GLN B 1 7 ? 0.133 -36.312 -11.273 1 83.38 7 GLN B O 1
ATOM 2435 N N . TYR B 1 8 ? -0.105 -37.875 -12.844 1 87.38 8 TYR B N 1
ATOM 2436 C CA . TYR B 1 8 ? 1.332 -38.094 -12.961 1 87.38 8 TYR B CA 1
ATOM 2437 C C . TYR B 1 8 ? 2.027 -36.875 -13.516 1 87.38 8 TYR B C 1
ATOM 2439 O O . TYR B 1 8 ? 3.098 -36.469 -13.039 1 87.38 8 TYR B O 1
ATOM 2447 N N . LEU B 1 9 ? 1.428 -36.25 -14.508 1 89.19 9 LEU B N 1
ATOM 2448 C CA . LEU B 1 9 ? 1.982 -35.031 -15.086 1 89.19 9 LEU B CA 1
ATOM 2449 C C . LEU B 1 9 ? 2.023 -33.938 -14.055 1 89.19 9 LEU B C 1
ATOM 2451 O O . LEU B 1 9 ? 3.018 -33.188 -13.961 1 89.19 9 LEU B O 1
ATOM 2455 N N . VAL B 1 10 ? 0.99 -33.844 -13.344 1 84 10 VAL B N 1
ATOM 2456 C CA . VAL B 1 10 ? 0.916 -32.844 -12.305 1 84 10 VAL B CA 1
ATOM 2457 C C . VAL B 1 10 ? 1.98 -33.094 -11.242 1 84 10 VAL B C 1
ATOM 2459 O O . VAL B 1 10 ? 2.682 -32.188 -10.812 1 84 10 VAL B O 1
ATOM 2462 N N . ALA B 1 11 ? 2.156 -34.312 -10.781 1 83.19 11 ALA B N 1
ATOM 2463 C CA . ALA B 1 11 ? 3.176 -34.688 -9.805 1 83.19 11 ALA B CA 1
ATOM 2464 C C . ALA B 1 11 ? 4.574 -34.375 -10.32 1 83.19 11 ALA B C 1
ATOM 2466 O O . ALA B 1 11 ? 5.422 -33.875 -9.57 1 83.19 11 ALA B O 1
ATOM 2467 N N . LEU B 1 12 ? 4.727 -34.625 -11.547 1 86.88 12 LEU B N 1
ATOM 2468 C CA . LEU B 1 12 ? 6.012 -34.312 -12.172 1 86.88 12 LEU B CA 1
ATOM 2469 C C . LEU B 1 12 ? 6.285 -32.812 -12.18 1 86.88 12 LEU B C 1
ATOM 2471 O O . LEU B 1 12 ? 7.414 -32.406 -11.938 1 86.88 12 LEU B O 1
ATOM 2475 N N . SER B 1 13 ? 5.344 -32.156 -12.461 1 82 13 SER B N 1
ATOM 2476 C CA . SER B 1 13 ? 5.469 -30.703 -12.461 1 82 13 SER B CA 1
ATOM 2477 C C . SER B 1 13 ? 5.836 -30.172 -11.078 1 82 13 SER B C 1
ATOM 2479 O O . SER B 1 13 ? 6.637 -29.25 -10.953 1 82 13 SER B O 1
ATOM 2481 N N . GLN B 1 14 ? 5.309 -30.844 -10.188 1 74.38 14 GLN B N 1
ATOM 2482 C CA . GLN B 1 14 ? 5.445 -30.406 -8.805 1 74.38 14 GLN B CA 1
ATOM 2483 C C . GLN B 1 14 ? 6.789 -30.828 -8.219 1 74.38 14 GLN B C 1
ATOM 2485 O O . GLN B 1 14 ? 7.414 -30.078 -7.473 1 74.38 14 GLN B O 1
ATOM 2490 N N . GLN B 1 15 ? 7.223 -31.984 -8.57 1 76.31 15 GLN B N 1
ATOM 2491 C CA . GLN B 1 15 ? 8.391 -32.594 -7.941 1 76.31 15 GLN B CA 1
ATOM 2492 C C . GLN B 1 15 ? 9.656 -32.312 -8.742 1 76.31 15 GLN B C 1
ATOM 2494 O O . GLN B 1 15 ? 10.766 -32.375 -8.211 1 76.31 15 GLN B O 1
ATOM 2499 N N . GLY B 1 16 ? 9.414 -31.938 -9.992 1 81.12 16 GLY B N 1
ATOM 2500 C CA . GLY B 1 16 ? 10.531 -31.547 -10.844 1 81.12 16 GLY B CA 1
ATOM 2501 C C . GLY B 1 16 ? 11.383 -32.719 -11.266 1 81.12 16 GLY B C 1
ATOM 2502 O O . GLY B 1 16 ? 12.422 -32.562 -11.914 1 81.12 16 GLY B O 1
ATOM 2503 N N . SER B 1 17 ? 11.055 -33.906 -10.797 1 87.62 17 SER B N 1
ATOM 2504 C CA . SER B 1 17 ? 11.773 -35.125 -11.172 1 87.62 17 SER B CA 1
ATOM 2505 C C . SER B 1 17 ? 10.836 -36.344 -11.219 1 87.62 17 SER B C 1
ATOM 2507 O O . SER B 1 17 ? 9.836 -36.375 -10.5 1 87.62 17 SER B O 1
ATOM 2509 N N . PHE B 1 18 ? 11.219 -37.344 -12.031 1 89.81 18 PHE B N 1
ATOM 2510 C CA . PHE B 1 18 ? 10.422 -38.562 -12.156 1 89.81 18 PHE B CA 1
ATOM 2511 C C . PHE B 1 18 ? 10.453 -39.344 -10.867 1 89.81 18 PHE B C 1
ATOM 2513 O O . PHE B 1 18 ? 9.43 -39.906 -10.445 1 89.81 18 PHE B O 1
ATOM 2520 N N . ARG B 1 19 ? 11.609 -39.281 -10.289 1 87 19 ARG B N 1
ATOM 2521 C CA . ARG B 1 19 ? 11.734 -40 -9.016 1 87 19 ARG B CA 1
ATOM 2522 C C . ARG B 1 19 ? 10.883 -39.312 -7.941 1 87 19 ARG B C 1
ATOM 2524 O O . ARG B 1 19 ? 10.164 -40 -7.195 1 87 19 ARG B O 1
ATOM 2531 N N . GLY B 1 20 ? 10.977 -38.125 -7.914 1 85.5 20 GLY B N 1
ATOM 2532 C CA . GLY B 1 20 ? 10.18 -37.375 -6.957 1 85.5 20 GLY B CA 1
ATOM 2533 C C . GLY B 1 20 ? 8.688 -37.531 -7.152 1 85.5 20 GLY B C 1
ATOM 2534 O O . GLY B 1 20 ? 7.945 -37.719 -6.188 1 85.5 20 GLY B O 1
ATOM 2535 N N . ALA B 1 21 ? 8.312 -37.5 -8.32 1 89.31 21 ALA B N 1
ATOM 2536 C CA . ALA B 1 21 ? 6.91 -37.688 -8.648 1 89.31 21 ALA B CA 1
ATOM 2537 C C . ALA B 1 21 ? 6.457 -39.094 -8.258 1 89.31 21 ALA B C 1
ATOM 2539 O O . ALA B 1 21 ? 5.367 -39.281 -7.703 1 89.31 21 ALA B O 1
ATOM 2540 N N . ALA B 1 22 ? 7.281 -40.062 -8.477 1 90.56 22 ALA B N 1
ATOM 2541 C CA . ALA B 1 22 ? 6.969 -41.438 -8.141 1 90.56 22 ALA B CA 1
ATOM 2542 C C . ALA B 1 22 ? 6.789 -41.625 -6.637 1 90.56 22 ALA B C 1
ATOM 2544 O O . ALA B 1 22 ? 5.828 -42.25 -6.188 1 90.56 22 ALA B O 1
ATOM 2545 N N . ILE B 1 23 ? 7.621 -41 -5.926 1 82.31 23 ILE B N 1
ATOM 2546 C CA . ILE B 1 23 ? 7.57 -41.062 -4.469 1 82.31 23 ILE B CA 1
ATOM 2547 C C . ILE B 1 23 ? 6.289 -40.406 -3.965 1 82.31 23 ILE B C 1
ATOM 2549 O O . ILE B 1 23 ? 5.578 -40.969 -3.135 1 82.31 23 ILE B O 1
ATOM 2553 N N . SER B 1 24 ? 5.977 -39.344 -4.566 1 82.12 24 SER B N 1
ATOM 2554 C CA . SER B 1 24 ? 4.812 -38.594 -4.113 1 82.12 24 SER B CA 1
ATOM 2555 C C . SER B 1 24 ? 3.516 -39.344 -4.43 1 82.12 24 SER B C 1
ATOM 2557 O O . SER B 1 24 ? 2.518 -39.188 -3.723 1 82.12 24 SER B O 1
ATOM 2559 N N . LEU B 1 25 ? 3.566 -40.125 -5.395 1 82.12 25 LEU B N 1
ATOM 2560 C CA . LEU B 1 25 ? 2.371 -40.812 -5.852 1 82.12 25 LEU B CA 1
ATOM 2561 C C . LEU B 1 25 ? 2.34 -42.25 -5.316 1 82.12 25 LEU B C 1
ATOM 2563 O O . LEU B 1 25 ? 1.341 -42.938 -5.473 1 82.12 25 LEU B O 1
ATOM 2567 N N . GLY B 1 26 ? 3.445 -42.656 -4.699 1 85.06 26 GLY B N 1
ATOM 2568 C CA . GLY B 1 26 ? 3.527 -43.969 -4.137 1 85.06 26 GLY B CA 1
ATOM 2569 C C . GLY B 1 26 ? 3.631 -45.062 -5.191 1 85.06 26 GLY B C 1
ATOM 2570 O O . GLY B 1 26 ? 3.039 -46.125 -5.051 1 85.06 26 GLY B O 1
ATOM 2571 N N . VAL B 1 27 ? 4.25 -44.719 -6.238 1 86.5 27 VAL B N 1
ATOM 2572 C CA . VAL B 1 27 ? 4.406 -45.688 -7.32 1 86.5 27 VAL B CA 1
ATOM 2573 C C . VAL B 1 27 ? 5.879 -45.812 -7.711 1 86.5 27 VAL B C 1
ATOM 2575 O O . VAL B 1 27 ? 6.719 -45.062 -7.199 1 86.5 27 VAL B O 1
ATOM 2578 N N . ALA B 1 28 ? 6.199 -46.812 -8.508 1 87.81 28 ALA B N 1
ATOM 2579 C CA . ALA B 1 28 ? 7.547 -46.969 -9.039 1 87.81 28 ALA B CA 1
ATOM 2580 C C . ALA B 1 28 ? 7.809 -45.969 -10.164 1 87.81 28 ALA B C 1
ATOM 2582 O O . ALA B 1 28 ? 6.891 -45.594 -10.906 1 87.81 28 ALA B O 1
ATOM 2583 N N . GLN B 1 29 ? 9.008 -45.5 -10.172 1 90.19 29 GLN B N 1
ATOM 2584 C CA . GLN B 1 29 ? 9.406 -44.469 -11.125 1 90.19 29 GLN B CA 1
ATOM 2585 C C . GLN B 1 29 ? 9.062 -44.875 -12.555 1 90.19 29 GLN B C 1
ATOM 2587 O O . GLN B 1 29 ? 8.578 -44.062 -13.336 1 90.19 29 GLN B O 1
ATOM 2592 N N . PRO B 1 30 ? 9.227 -46.156 -13.016 1 90.69 30 PRO B N 1
ATOM 2593 C CA . PRO B 1 30 ? 8.875 -46.5 -14.391 1 90.69 30 PRO B CA 1
ATOM 2594 C C . PRO B 1 30 ? 7.391 -46.312 -14.695 1 90.69 30 PRO B C 1
ATOM 2596 O O . PRO B 1 30 ? 7.016 -46.062 -15.836 1 90.69 30 PRO B O 1
ATOM 2599 N N . SER B 1 31 ? 6.609 -46.406 -13.648 1 88.75 31 SER B N 1
ATOM 2600 C CA . SER B 1 31 ? 5.176 -46.188 -13.82 1 88.75 31 SER B CA 1
ATOM 2601 C C . SER B 1 31 ? 4.879 -44.75 -14.227 1 88.75 31 SER B C 1
ATOM 2603 O O . SER B 1 31 ? 4.055 -44.531 -15.109 1 88.75 31 SER B O 1
ATOM 2605 N N . VAL B 1 32 ? 5.656 -43.875 -13.625 1 92.06 32 VAL B N 1
ATOM 2606 C CA . VAL B 1 32 ? 5.477 -42.438 -13.953 1 92.06 32 VAL B CA 1
ATOM 2607 C C . VAL B 1 32 ? 5.945 -42.188 -15.375 1 92.06 32 VAL B C 1
ATOM 2609 O O . VAL B 1 32 ? 5.242 -41.531 -16.172 1 92.06 32 VAL B O 1
ATOM 2612 N N . SER B 1 33 ? 7.082 -42.719 -15.719 1 90.75 33 SER B N 1
ATOM 2613 C CA . SER B 1 33 ? 7.668 -42.5 -17.047 1 90.75 33 SER B CA 1
ATOM 2614 C C . SER B 1 33 ? 6.77 -43.062 -18.141 1 90.75 33 SER B C 1
ATOM 2616 O O . SER B 1 33 ? 6.539 -42.406 -19.156 1 90.75 33 SER B O 1
ATOM 2618 N N . THR B 1 34 ? 6.227 -44.219 -17.859 1 90.62 34 THR B N 1
ATOM 2619 C CA . THR B 1 34 ? 5.367 -44.875 -18.828 1 90.62 34 THR B CA 1
ATOM 2620 C C . THR B 1 34 ? 4.074 -44.094 -19.031 1 90.62 34 THR B C 1
ATOM 2622 O O . THR B 1 34 ? 3.617 -43.906 -20.156 1 90.62 34 THR B O 1
ATOM 2625 N N . GLN B 1 35 ? 3.562 -43.656 -17.938 1 88.44 35 GLN B N 1
ATOM 2626 C CA . GLN B 1 35 ? 2.301 -42.906 -18 1 88.44 35 GLN B CA 1
ATOM 2627 C C . GLN B 1 35 ? 2.477 -41.594 -18.719 1 88.44 35 GLN B C 1
ATOM 2629 O O . GLN B 1 35 ? 1.609 -41.156 -19.5 1 88.44 35 GLN B O 1
ATOM 2634 N N . ILE B 1 36 ? 3.6 -40.906 -18.531 1 91.69 36 ILE B N 1
ATOM 2635 C CA . ILE B 1 36 ? 3.879 -39.656 -19.188 1 91.69 36 ILE B CA 1
ATOM 2636 C C . ILE B 1 36 ? 4.082 -39.844 -20.688 1 91.69 36 ILE B C 1
ATOM 2638 O O . ILE B 1 36 ? 3.549 -39.094 -21.5 1 91.69 36 ILE B O 1
ATOM 2642 N N . ARG B 1 37 ? 4.766 -40.875 -21.031 1 89.19 37 ARG B N 1
ATOM 2643 C CA . ARG B 1 37 ? 4.98 -41.219 -22.438 1 89.19 37 ARG B CA 1
ATOM 2644 C C . ARG B 1 37 ? 3.662 -41.531 -23.141 1 89.19 37 ARG B C 1
ATOM 2646 O O . ARG B 1 37 ? 3.439 -41.125 -24.281 1 89.19 37 ARG B O 1
ATOM 2653 N N . ARG B 1 38 ? 2.914 -42.281 -22.438 1 85.19 38 ARG B N 1
ATOM 2654 C CA . ARG B 1 38 ? 1.603 -42.594 -22.984 1 85.19 38 ARG B CA 1
ATOM 2655 C C . ARG B 1 38 ? 0.765 -41.344 -23.219 1 85.19 38 ARG B C 1
ATOM 2657 O O . ARG B 1 38 ? 0.113 -41.219 -24.25 1 85.19 38 ARG B O 1
ATOM 2664 N N . LEU B 1 39 ? 0.728 -40.438 -22.234 1 87.31 39 LEU B N 1
ATOM 2665 C CA . LEU B 1 39 ? -0.007 -39.188 -22.344 1 87.31 39 LEU B CA 1
ATOM 2666 C C . LEU B 1 39 ? 0.505 -38.375 -23.516 1 87.31 39 LEU B C 1
ATOM 2668 O O . LEU B 1 39 ? -0.286 -37.812 -24.266 1 87.31 39 LEU B O 1
ATOM 2672 N N . GLU B 1 40 ? 1.827 -38.344 -23.688 1 90.88 40 GLU B N 1
ATOM 2673 C CA . GLU B 1 40 ? 2.443 -37.594 -24.781 1 90.88 40 GLU B CA 1
ATOM 2674 C C . GLU B 1 40 ? 2.072 -38.188 -26.125 1 90.88 40 GLU B C 1
ATOM 2676 O O . GLU B 1 40 ? 1.781 -37.469 -27.078 1 90.88 40 GLU B O 1
ATOM 2681 N N . THR B 1 41 ? 2.027 -39.5 -26.25 1 88 41 THR B N 1
ATOM 2682 C CA . THR B 1 41 ? 1.659 -40.188 -27.469 1 88 41 THR B CA 1
ATOM 2683 C C . THR B 1 41 ? 0.197 -39.938 -27.828 1 88 41 THR B C 1
ATOM 2685 O O . THR B 1 41 ? -0.127 -39.656 -28.984 1 88 41 THR B O 1
ATOM 2688 N N . GLU B 1 42 ? -0.586 -40 -26.812 1 83.62 42 GLU B N 1
ATOM 2689 C CA . GLU B 1 42 ? -2.016 -39.812 -27.031 1 83.62 42 GLU B CA 1
ATOM 2690 C C . GLU B 1 42 ? -2.303 -38.375 -27.5 1 83.62 42 GLU B C 1
ATOM 2692 O O . GLU B 1 42 ? -3.168 -38.156 -28.359 1 83.62 42 GLU B O 1
ATOM 2697 N N . LEU B 1 43 ? -1.536 -37.438 -26.938 1 84.25 43 LEU B N 1
ATOM 2698 C CA . LEU B 1 43 ? -1.783 -36.031 -27.219 1 84.25 43 LEU B CA 1
ATOM 2699 C C . LEU B 1 43 ? -0.974 -35.594 -28.438 1 84.25 43 LEU B C 1
ATOM 2701 O O . LEU B 1 43 ? -1.231 -34.531 -29 1 84.25 43 LEU B O 1
ATOM 2705 N N . GLY B 1 44 ? -0.015 -36.344 -28.828 1 86.62 44 GLY B N 1
ATOM 2706 C CA . GLY B 1 44 ? 0.831 -36 -29.969 1 86.62 44 GLY B CA 1
ATOM 2707 C C . GLY B 1 44 ? 1.772 -34.844 -29.688 1 86.62 44 GLY B C 1
ATOM 2708 O O . GLY B 1 44 ? 2.107 -34.094 -30.594 1 86.62 44 GLY B O 1
ATOM 2709 N N . ALA B 1 45 ? 2.062 -34.656 -28.438 1 86.62 45 ALA B N 1
ATOM 2710 C CA . ALA B 1 45 ? 2.93 -33.531 -28.047 1 86.62 45 ALA B CA 1
ATOM 2711 C C . ALA B 1 45 ? 3.857 -33.938 -26.906 1 86.62 45 ALA B C 1
ATOM 2713 O O . ALA B 1 45 ? 3.475 -34.719 -26.031 1 86.62 45 ALA B O 1
ATOM 2714 N N . GLN B 1 46 ? 5.027 -33.438 -26.922 1 91.06 46 GLN B N 1
ATOM 2715 C CA . GLN B 1 46 ? 5.945 -33.562 -25.797 1 91.06 46 GLN B CA 1
ATOM 2716 C C . GLN B 1 46 ? 5.562 -32.656 -24.641 1 91.06 46 GLN B C 1
ATOM 2718 O O . GLN B 1 46 ? 5.43 -31.438 -24.828 1 91.06 46 GLN B O 1
ATOM 2723 N N . LEU B 1 47 ? 5.371 -33.25 -23.484 1 91.19 47 LEU B N 1
ATOM 2724 C CA . LEU B 1 47 ? 4.91 -32.469 -22.344 1 91.19 47 LEU B CA 1
ATOM 2725 C C . LEU B 1 47 ? 6.051 -32.219 -21.375 1 91.19 47 LEU B C 1
ATOM 2727 O O . LEU B 1 47 ? 6.012 -31.25 -20.609 1 91.19 47 LEU B O 1
ATOM 2731 N N . VAL B 1 48 ? 7.09 -33.062 -21.406 1 90 48 VAL B N 1
ATOM 2732 C CA . VAL B 1 48 ? 8.18 -33 -20.438 1 90 48 VAL B CA 1
ATOM 2733 C C . VAL B 1 48 ? 9.523 -33.062 -21.156 1 90 48 VAL B C 1
ATOM 2735 O O . VAL B 1 48 ? 9.703 -33.906 -22.062 1 90 48 VAL B O 1
ATOM 2738 N N . LYS B 1 49 ? 10.352 -32.062 -20.812 1 87.25 49 LYS B N 1
ATOM 2739 C CA . LYS B 1 49 ? 11.742 -32.125 -21.266 1 87.25 49 LYS B CA 1
ATOM 2740 C C . LYS B 1 49 ? 12.664 -32.656 -20.172 1 87.25 49 LYS B C 1
ATOM 2742 O O . LYS B 1 49 ? 12.641 -32.156 -19.047 1 87.25 49 LYS B O 1
ATOM 2747 N N . ARG B 1 50 ? 13.312 -33.719 -20.531 1 81.12 50 ARG B N 1
ATOM 2748 C CA . ARG B 1 50 ? 14.266 -34.312 -19.609 1 81.12 50 ARG B CA 1
ATOM 2749 C C . ARG B 1 50 ? 15.656 -33.719 -19.781 1 81.12 50 ARG B C 1
ATOM 2751 O O . ARG B 1 50 ? 16.109 -33.5 -20.922 1 81.12 50 ARG B O 1
ATOM 2758 N N . SER B 1 51 ? 16.141 -33.062 -18.75 1 74.5 51 SER B N 1
ATOM 2759 C CA . SER B 1 51 ? 17.516 -32.594 -18.75 1 74.5 51 SER B CA 1
ATOM 2760 C C . SER B 1 51 ? 18.297 -33.125 -17.547 1 74.5 51 SER B C 1
ATOM 2762 O O . SER B 1 51 ? 17.734 -33.812 -16.703 1 74.5 51 SER B O 1
ATOM 2764 N N . SER B 1 52 ? 19.641 -32.844 -17.5 1 73.56 52 SER B N 1
ATOM 2765 C CA . SER B 1 52 ? 20.484 -33.25 -16.375 1 73.56 52 SER B CA 1
ATOM 2766 C C . SER B 1 52 ? 19.984 -32.594 -15.078 1 73.56 52 SER B C 1
ATOM 2768 O O . SER B 1 52 ? 20.266 -33.125 -13.984 1 73.56 52 SER B O 1
ATOM 2770 N N . GLN B 1 53 ? 19.219 -31.656 -15.203 1 69.19 53 GLN B N 1
ATOM 2771 C CA . GLN B 1 53 ? 18.781 -30.906 -14.039 1 69.19 53 GLN B CA 1
ATOM 2772 C C . GLN B 1 53 ? 17.422 -31.391 -13.555 1 69.19 53 GLN B C 1
ATOM 2774 O O . GLN B 1 53 ? 16.906 -30.906 -12.539 1 69.19 53 GLN B O 1
ATOM 2779 N N . GLY B 1 54 ? 16.906 -32.344 -14.273 1 76.31 54 GLY B N 1
ATOM 2780 C CA . GLY B 1 54 ? 15.617 -32.906 -13.891 1 76.31 54 GLY B CA 1
ATOM 2781 C C . GLY B 1 54 ? 14.594 -32.875 -15.008 1 76.31 54 GLY B C 1
ATOM 2782 O O . GLY B 1 54 ? 14.953 -32.938 -16.188 1 76.31 54 GLY B O 1
ATOM 2783 N N . ALA B 1 55 ? 13.32 -32.969 -14.617 1 83.88 55 ALA B N 1
ATOM 2784 C CA . ALA B 1 55 ? 12.227 -32.969 -15.586 1 83.88 55 ALA B CA 1
ATOM 2785 C C . ALA B 1 55 ? 11.484 -31.625 -15.57 1 83.88 55 ALA B C 1
ATOM 2787 O O . ALA B 1 55 ? 11.07 -31.141 -14.508 1 83.88 55 ALA B O 1
ATOM 2788 N N . GLN B 1 56 ? 11.531 -30.984 -16.766 1 83.69 56 GLN B N 1
ATOM 2789 C CA . GLN B 1 56 ? 10.82 -29.719 -16.891 1 83.69 56 GLN B CA 1
ATOM 2790 C C . GLN B 1 56 ? 9.656 -29.844 -17.875 1 83.69 56 GLN B C 1
ATOM 2792 O O . GLN B 1 56 ? 9.766 -30.516 -18.891 1 83.69 56 GLN B O 1
ATOM 2797 N N . LEU B 1 57 ? 8.617 -29.172 -17.469 1 84.25 57 LEU B N 1
ATOM 2798 C CA . LEU B 1 57 ? 7.469 -29.172 -18.359 1 84.25 57 LEU B CA 1
ATOM 2799 C C . LEU B 1 57 ? 7.723 -28.281 -19.578 1 84.25 57 LEU B C 1
ATOM 2801 O O . LEU B 1 57 ? 8.383 -27.25 -19.469 1 84.25 57 LEU B O 1
ATOM 2805 N N . THR B 1 58 ? 7.23 -28.75 -20.812 1 83.75 58 THR B N 1
ATOM 2806 C CA . THR B 1 58 ? 7.148 -27.875 -21.984 1 83.75 58 THR B CA 1
ATOM 2807 C C . THR B 1 58 ? 6.043 -26.844 -21.812 1 83.75 58 THR B C 1
ATOM 2809 O O . THR B 1 58 ? 5.285 -26.891 -20.844 1 83.75 58 THR B O 1
ATOM 2812 N N . GLU B 1 59 ? 6.004 -25.891 -22.734 1 77.75 59 GLU B N 1
ATOM 2813 C CA . GLU B 1 59 ? 4.941 -24.891 -22.719 1 77.75 59 GLU B CA 1
ATOM 2814 C C . GLU B 1 59 ? 3.564 -25.547 -22.75 1 77.75 59 GLU B C 1
ATOM 2816 O O . GLU B 1 59 ? 2.67 -25.172 -22 1 77.75 59 GLU B O 1
ATOM 2821 N N . VAL B 1 60 ? 3.451 -26.484 -23.656 1 81.31 60 VAL B N 1
ATOM 2822 C CA . VAL B 1 60 ? 2.193 -27.219 -23.781 1 81.31 60 VAL B CA 1
ATOM 2823 C C . VAL B 1 60 ? 1.942 -28.031 -22.516 1 81.31 60 VAL B C 1
ATOM 2825 O O . VAL B 1 60 ? 0.805 -28.141 -22.047 1 81.31 60 VAL B O 1
ATOM 2828 N N . GLY B 1 61 ? 3.062 -28.578 -21.984 1 84.75 61 GLY B N 1
ATOM 2829 C CA . GLY B 1 61 ? 2.951 -29.281 -20.719 1 84.75 61 GLY B CA 1
ATOM 2830 C C . GLY B 1 61 ? 2.412 -28.422 -19.594 1 84.75 61 GLY B C 1
ATOM 2831 O O . GLY B 1 61 ? 1.549 -28.875 -18.828 1 84.75 61 GLY B O 1
ATOM 2832 N N . GLN B 1 62 ? 2.795 -27.281 -19.578 1 77.88 62 GLN B N 1
ATOM 2833 C CA . GLN B 1 62 ? 2.363 -26.328 -18.562 1 77.88 62 GLN B CA 1
ATOM 2834 C C . GLN B 1 62 ? 0.881 -26 -18.703 1 77.88 62 GLN B C 1
ATOM 2836 O O . GLN B 1 62 ? 0.147 -25.953 -17.719 1 77.88 62 GLN B O 1
ATOM 2841 N N . LYS B 1 63 ? 0.49 -25.844 -19.922 1 76.38 63 LYS B N 1
ATOM 2842 C CA . LYS B 1 63 ? -0.912 -25.547 -20.188 1 76.38 63 LYS B CA 1
ATOM 2843 C C . LYS B 1 63 ? -1.812 -26.719 -19.797 1 76.38 63 LYS B C 1
ATOM 2845 O O . LYS B 1 63 ? -2.891 -26.516 -19.234 1 76.38 63 LYS B O 1
ATOM 2850 N N . ILE B 1 64 ? -1.313 -27.891 -20.078 1 79.94 64 ILE B N 1
ATOM 2851 C CA . ILE B 1 64 ? -2.105 -29.078 -19.781 1 79.94 64 ILE B CA 1
ATOM 2852 C C . ILE B 1 64 ? -2.195 -29.281 -18.281 1 79.94 64 ILE B C 1
ATOM 2854 O O . ILE B 1 64 ? -3.24 -29.688 -17.766 1 79.94 64 ILE B O 1
ATOM 2858 N N . VAL B 1 65 ? -1.107 -28.953 -17.594 1 78.88 65 VAL B N 1
ATOM 2859 C CA . VAL B 1 65 ? -1.128 -29.078 -16.141 1 78.88 65 VAL B CA 1
ATOM 2860 C C . VAL B 1 65 ? -2.174 -28.141 -15.562 1 78.88 65 VAL B C 1
ATOM 2862 O O . VAL B 1 65 ? -2.926 -28.516 -14.656 1 78.88 65 VAL B O 1
ATOM 2865 N N . VAL B 1 66 ? -2.385 -27.062 -16.172 1 68.44 66 VAL B N 1
ATOM 2866 C CA . VAL B 1 66 ? -3.377 -26.078 -15.727 1 68.44 66 VAL B CA 1
ATOM 2867 C C . VAL B 1 66 ? -4.781 -26.656 -15.914 1 68.44 66 VAL B C 1
ATOM 2869 O O . VAL B 1 66 ? -5.609 -26.594 -15.008 1 68.44 66 VAL B O 1
ATOM 2872 N N . GLU B 1 67 ? -4.977 -27.219 -17.062 1 70.19 67 GLU B N 1
ATOM 2873 C CA . GLU B 1 67 ? -6.27 -27.828 -17.359 1 70.19 67 GLU B CA 1
ATOM 2874 C C . GLU B 1 67 ? -6.531 -29.047 -16.469 1 70.19 67 GLU B C 1
ATOM 2876 O O . GLU B 1 67 ? -7.66 -29.25 -16.031 1 70.19 67 GLU B O 1
ATOM 2881 N N . ALA B 1 68 ? -5.5 -29.828 -16.203 1 77.88 68 ALA B N 1
ATOM 2882 C CA . ALA B 1 68 ? -5.633 -31.031 -15.375 1 77.88 68 ALA B CA 1
ATOM 2883 C C . ALA B 1 68 ? -6.043 -30.656 -13.953 1 77.88 68 ALA B C 1
ATOM 2885 O O . ALA B 1 68 ? -6.902 -31.312 -13.359 1 77.88 68 ALA B O 1
ATOM 2886 N N . LEU B 1 69 ? -5.531 -29.672 -13.523 1 70.44 69 LEU B N 1
ATOM 2887 C CA . LEU B 1 69 ? -5.836 -29.234 -12.164 1 70.44 69 LEU B CA 1
ATOM 2888 C C . LEU B 1 69 ? -7.289 -28.781 -12.055 1 70.44 69 LEU B C 1
ATOM 2890 O O . LEU B 1 69 ? -7.945 -29.047 -11.039 1 70.44 69 LEU B O 1
ATOM 2894 N N . GLU B 1 70 ? -7.812 -28.188 -13.086 1 66 70 GLU B N 1
ATOM 2895 C CA . GLU B 1 70 ? -9.234 -27.844 -13.133 1 66 70 GLU B CA 1
ATOM 2896 C C . GLU B 1 70 ? -10.102 -29.094 -13.078 1 66 70 GLU B C 1
ATOM 2898 O O . GLU B 1 70 ? -11.125 -29.125 -12.391 1 66 70 GLU B O 1
ATOM 2903 N N . ILE B 1 71 ? -9.742 -30.078 -13.742 1 64.56 71 ILE B N 1
ATOM 2904 C CA . ILE B 1 71 ? -10.461 -31.344 -13.766 1 64.56 71 ILE B CA 1
ATOM 2905 C C . ILE B 1 71 ? -10.484 -31.969 -12.367 1 64.56 71 ILE B C 1
ATOM 2907 O O . ILE B 1 71 ? -11.531 -32.406 -11.898 1 64.56 71 ILE B O 1
ATOM 2911 N N . PHE B 1 72 ? -9.352 -31.922 -11.68 1 65.44 72 PHE B N 1
ATOM 2912 C CA . PHE B 1 72 ? -9.281 -32.531 -10.359 1 65.44 72 PHE B CA 1
ATOM 2913 C C . PHE B 1 72 ? -10.117 -31.766 -9.352 1 65.44 72 PHE B C 1
ATOM 2915 O O . PHE B 1 72 ? -10.781 -32.344 -8.5 1 65.44 72 PHE B O 1
ATOM 2922 N N . ALA B 1 73 ? -10.188 -30.469 -9.539 1 62.59 73 ALA B N 1
ATOM 2923 C CA . ALA B 1 73 ? -11.023 -29.641 -8.68 1 62.59 73 ALA B CA 1
ATOM 2924 C C . ALA B 1 73 ? -12.5 -29.969 -8.859 1 62.59 73 ALA B C 1
ATOM 2926 O O . ALA B 1 73 ? -13.242 -30.062 -7.875 1 62.59 73 ALA B O 1
ATOM 2927 N N . ILE B 1 74 ? -12.906 -30.156 -10.047 1 59.34 74 ILE B N 1
ATOM 2928 C CA . ILE B 1 74 ? -14.289 -30.516 -10.367 1 59.34 74 ILE B CA 1
ATOM 2929 C C . ILE B 1 74 ? -14.609 -31.891 -9.789 1 59.34 74 ILE B C 1
ATOM 2931 O O . ILE B 1 74 ? -15.664 -32.094 -9.18 1 59.34 74 ILE B O 1
ATOM 2935 N N . THR B 1 75 ? -13.727 -32.812 -9.922 1 60.31 75 THR B N 1
ATOM 2936 C CA . THR B 1 75 ? -13.93 -34.188 -9.414 1 60.31 75 THR B CA 1
ATOM 2937 C C . THR B 1 75 ? -14.062 -34.188 -7.891 1 60.31 75 THR B C 1
ATOM 2939 O O . THR B 1 75 ? -14.891 -34.875 -7.332 1 60.31 75 THR B O 1
ATOM 2942 N N . ASP B 1 76 ? -13.258 -33.344 -7.289 1 58.34 76 ASP B N 1
ATOM 2943 C CA . ASP B 1 76 ? -13.305 -33.25 -5.832 1 58.34 76 ASP B CA 1
ATOM 2944 C C . ASP B 1 76 ? -14.625 -32.656 -5.367 1 58.34 76 ASP B C 1
ATOM 2946 O O . ASP B 1 76 ? -15.203 -33.094 -4.375 1 58.34 76 ASP B O 1
ATOM 2950 N N . ARG B 1 77 ? -15.055 -31.719 -6.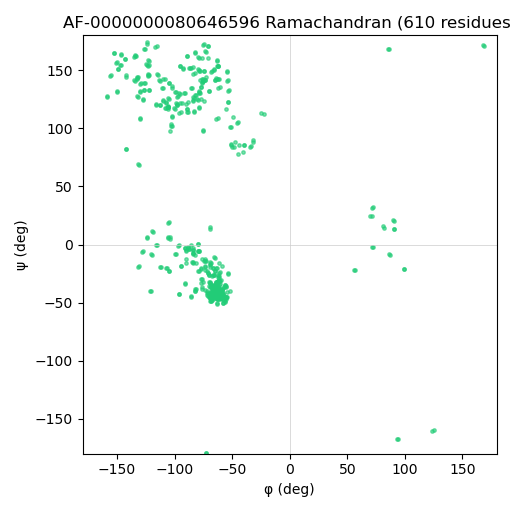055 1 58.22 77 ARG B N 1
ATOM 2951 C CA . ARG B 1 77 ? -16.359 -31.125 -5.754 1 58.22 77 ARG B CA 1
ATOM 2952 C C . ARG B 1 77 ? -17.469 -32.156 -5.887 1 58.22 77 ARG B C 1
ATOM 2954 O O . ARG B 1 77 ? -18.375 -32.219 -5.059 1 58.22 77 ARG B O 1
ATOM 2961 N N . ILE B 1 78 ? -17.438 -32.969 -6.832 1 53.84 78 ILE B N 1
ATOM 2962 C CA . ILE B 1 78 ? -18.422 -34 -7.074 1 53.84 78 ILE B CA 1
ATOM 2963 C C . ILE B 1 78 ? -18.406 -35 -5.918 1 53.84 78 ILE B C 1
ATOM 2965 O O . ILE B 1 78 ? -19.469 -35.406 -5.414 1 53.84 78 ILE B O 1
ATOM 2969 N N . LYS B 1 79 ? -17.234 -35.375 -5.512 1 55.84 79 LYS B N 1
ATOM 2970 C CA . LYS B 1 79 ? -17.109 -36.312 -4.391 1 55.84 79 LYS B CA 1
ATOM 2971 C C . LYS B 1 79 ? -17.719 -35.719 -3.121 1 55.84 79 LYS B C 1
ATOM 2973 O O . LYS B 1 79 ? -18.406 -36.406 -2.371 1 55.84 79 LYS B O 1
ATOM 2978 N N . ALA B 1 80 ? -17.359 -34.469 -2.914 1 53.44 80 ALA B N 1
ATOM 2979 C CA . ALA B 1 80 ? -17.906 -33.781 -1.747 1 53.44 80 ALA B CA 1
ATOM 2980 C C . ALA B 1 80 ? -19.422 -33.719 -1.784 1 53.44 80 ALA B C 1
ATOM 2982 O O . ALA B 1 80 ? -20.078 -33.938 -0.761 1 53.44 80 ALA B O 1
ATOM 2983 N N . LEU B 1 81 ? -19.922 -33.375 -2.867 1 50.72 81 LEU B N 1
ATOM 2984 C CA . LEU B 1 81 ? -21.375 -33.344 -3.053 1 50.72 81 LEU B CA 1
ATOM 2985 C C . LEU B 1 81 ? -21.953 -34.75 -2.783 1 50.72 81 LEU B C 1
ATOM 2987 O O . LEU B 1 81 ? -23.031 -34.844 -2.172 1 50.72 81 LEU B O 1
ATOM 2991 N N . ALA B 1 82 ? -21.328 -35.719 -3.307 1 50.34 82 ALA B N 1
ATOM 2992 C CA . ALA B 1 82 ? -21.828 -37.094 -3.146 1 50.34 82 ALA B CA 1
ATOM 2993 C C . ALA B 1 82 ? -21.781 -37.5 -1.683 1 50.34 82 ALA B C 1
ATOM 2995 O O . ALA B 1 82 ? -22.625 -38.281 -1.237 1 50.34 82 ALA B O 1
ATOM 2996 N N . SER B 1 83 ? -20.672 -37.125 -1.084 1 49.03 83 SER B N 1
ATOM 2997 C CA . SER B 1 83 ? -20.562 -37.562 0.299 1 49.03 83 SER B CA 1
ATOM 2998 C C . SER B 1 83 ? -21.562 -36.844 1.198 1 49.03 83 SER B C 1
ATOM 3000 O O . SER B 1 83 ? -21.688 -37.156 2.381 1 49.03 83 SER B O 1
ATOM 3002 N N . GLY B 1 84 ? -22.562 -36.156 0.756 1 48.5 84 GLY B N 1
ATOM 3003 C CA . GLY B 1 84 ? -23.562 -35.438 1.524 1 48.5 84 GLY B CA 1
ATOM 3004 C C . GLY B 1 84 ? -22.969 -34.406 2.465 1 48.5 84 GLY B C 1
ATOM 3005 O O . GLY B 1 84 ? -23.656 -33.875 3.334 1 48.5 84 GLY B O 1
ATOM 3006 N N . THR B 1 85 ? -21.719 -34.531 2.84 1 41.75 85 THR B N 1
ATOM 3007 C CA . THR B 1 85 ? -21.078 -33.625 3.781 1 41.75 85 THR B CA 1
ATOM 3008 C C . THR B 1 85 ? -21 -32.219 3.207 1 41.75 85 THR B C 1
ATOM 3010 O O . THR B 1 85 ? -20.75 -32.031 2.014 1 41.75 85 THR B O 1
ATOM 3013 N N . GLU B 1 86 ? -21.812 -31.25 3.721 1 43.22 86 GLU B N 1
ATOM 3014 C CA . GLU B 1 86 ? -21.703 -29.828 3.436 1 43.22 86 GLU B CA 1
ATOM 3015 C C . GLU B 1 86 ? -20.297 -29.469 2.965 1 43.22 86 GLU B C 1
ATOM 3017 O O . GLU B 1 86 ? -19.312 -30.016 3.465 1 43.22 86 GLU B O 1
ATOM 3022 N N . PRO B 1 87 ? -20.156 -29.094 1.764 1 44 87 PRO B N 1
ATOM 3023 C CA . PRO B 1 87 ? -18.828 -28.75 1.253 1 44 87 PRO B CA 1
ATOM 3024 C C . PRO B 1 87 ? -17.938 -28.109 2.312 1 44 87 PRO B C 1
ATOM 3026 O O . PRO B 1 87 ? -18.359 -27.172 2.992 1 44 87 PRO B O 1
ATOM 3029 N N . VAL B 1 88 ? -17.281 -28.875 3.09 1 48.44 88 VAL B N 1
ATOM 3030 C CA . VAL B 1 88 ? -16.281 -28.359 4.027 1 48.44 88 VAL B CA 1
ATOM 3031 C C . VAL B 1 88 ? -15.469 -27.25 3.361 1 48.44 88 VAL B C 1
ATOM 3033 O O . VAL B 1 88 ? -14.844 -27.469 2.32 1 48.44 88 VAL B O 1
ATOM 3036 N N . VAL B 1 89 ? -15.953 -26.078 3.406 1 56.44 89 VAL B N 1
ATOM 3037 C CA . VAL B 1 89 ? -15.102 -24.969 2.986 1 56.44 89 VAL B CA 1
ATOM 3038 C C . VAL B 1 89 ? -13.719 -25.109 3.615 1 56.44 89 VAL B C 1
ATOM 3040 O O . VAL B 1 89 ? -13.594 -25.203 4.84 1 56.44 89 VAL B O 1
ATOM 3043 N N . HIS B 1 90 ? -12.734 -25.531 2.787 1 78.12 90 HIS B N 1
ATOM 3044 C CA . HIS B 1 90 ? -11.344 -25.641 3.211 1 78.12 90 HIS B CA 1
ATOM 3045 C C . HIS B 1 90 ? -10.656 -24.281 3.232 1 78.12 90 HIS B C 1
ATOM 3047 O O . HIS B 1 90 ? -10.727 -23.531 2.258 1 78.12 90 HIS B O 1
ATOM 3053 N N . GLU B 1 91 ? -10.25 -23.953 4.379 1 85.69 91 GLU B N 1
ATOM 3054 C CA . GLU B 1 91 ? -9.516 -22.703 4.527 1 85.69 91 GLU B CA 1
ATOM 3055 C C . GLU B 1 91 ? -8.039 -22.891 4.191 1 85.69 91 GLU B C 1
ATOM 3057 O O . GLU B 1 91 ? -7.41 -23.844 4.652 1 85.69 91 GLU B O 1
ATOM 3062 N N . VAL B 1 92 ? -7.539 -22.109 3.324 1 92.31 92 VAL B N 1
ATOM 3063 C CA . VAL B 1 92 ? -6.125 -22.109 2.965 1 92.31 92 VAL B CA 1
ATOM 3064 C C . VAL B 1 92 ? -5.496 -20.781 3.35 1 92.31 92 VAL B C 1
ATOM 3066 O O . VAL B 1 92 ? -5.945 -19.719 2.896 1 92.31 92 VAL B O 1
ATOM 3069 N N . ARG B 1 93 ? -4.5 -20.875 4.195 1 94.19 93 ARG B N 1
ATOM 3070 C CA . ARG B 1 93 ? -3.773 -19.672 4.586 1 94.19 93 ARG B CA 1
ATOM 3071 C C . ARG B 1 93 ? -2.699 -19.312 3.561 1 94.19 93 ARG B C 1
ATOM 3073 O O . ARG B 1 93 ? -1.703 -20.031 3.43 1 94.19 93 ARG B O 1
ATOM 3080 N N . LEU B 1 94 ? -2.906 -18.125 2.887 1 96.06 94 LEU B N 1
ATOM 3081 C CA . LEU B 1 94 ? -2.057 -17.688 1.787 1 96.06 94 LEU B CA 1
ATOM 3082 C C . LEU B 1 94 ? -1.255 -16.453 2.18 1 96.06 94 LEU B C 1
ATOM 3084 O O . LEU B 1 94 ? -1.829 -15.438 2.574 1 96.06 94 LEU B O 1
ATOM 3088 N N . GLY B 1 95 ? 0.095 -16.594 2.125 1 96.44 95 GLY B N 1
ATOM 3089 C CA . GLY B 1 95 ? 0.958 -15.453 2.342 1 96.44 95 GLY B CA 1
ATOM 3090 C C . GLY B 1 95 ? 1.402 -14.789 1.054 1 96.44 95 GLY B C 1
ATOM 3091 O O . GLY B 1 95 ? 1.824 -15.461 0.113 1 96.44 95 GLY B O 1
ATOM 3092 N N . VAL B 1 96 ? 1.268 -13.453 0.951 1 96.44 96 VAL B N 1
ATOM 3093 C CA . VAL B 1 96 ? 1.749 -12.664 -0.177 1 96.44 96 VAL B CA 1
ATOM 3094 C C . VAL B 1 96 ? 2.451 -11.406 0.333 1 96.44 96 VAL B C 1
ATOM 3096 O O . VAL B 1 96 ? 2.012 -10.797 1.311 1 96.44 96 VAL B O 1
ATOM 3099 N N . PHE B 1 97 ? 3.525 -11.047 -0.34 1 95.19 97 PHE B N 1
ATOM 3100 C CA . PHE B 1 97 ? 4.293 -9.906 0.159 1 95.19 97 PHE B CA 1
ATOM 3101 C C . PHE B 1 97 ? 3.779 -8.602 -0.439 1 95.19 97 PHE B C 1
ATOM 3103 O O . PHE B 1 97 ? 3.168 -8.602 -1.51 1 95.19 97 PHE B O 1
ATOM 3110 N N . PRO B 1 98 ? 4.102 -7.465 0.14 1 93.44 98 PRO B N 1
ATOM 3111 C CA . PRO B 1 98 ? 3.375 -6.215 -0.083 1 93.44 98 PRO B CA 1
ATOM 3112 C C . PRO B 1 98 ? 3.582 -5.656 -1.488 1 93.44 98 PRO B C 1
ATOM 3114 O O . PRO B 1 98 ? 2.697 -4.984 -2.025 1 93.44 98 PRO B O 1
ATOM 3117 N N . THR B 1 99 ? 4.676 -5.828 -2.084 1 95.62 99 THR B N 1
ATOM 3118 C CA . THR B 1 99 ? 4.93 -5.227 -3.391 1 95.62 99 THR B CA 1
ATOM 3119 C C . THR B 1 99 ? 4.266 -6.043 -4.496 1 95.62 99 THR B C 1
ATOM 3121 O O . THR B 1 99 ? 4.301 -5.656 -5.668 1 95.62 99 THR B O 1
ATOM 3124 N N . LEU B 1 100 ? 3.594 -7.086 -4.148 1 95.31 100 LEU B N 1
ATOM 3125 C CA . LEU B 1 100 ? 2.943 -7.953 -5.121 1 95.31 100 LEU B CA 1
ATOM 3126 C C . LEU B 1 100 ? 1.442 -8.031 -4.871 1 95.31 100 LEU B C 1
ATOM 3128 O O . LEU B 1 100 ? 0.648 -7.996 -5.812 1 95.31 100 LEU B O 1
ATOM 3132 N N . SER B 1 101 ? 1.021 -8.094 -3.678 1 94.75 101 SER B N 1
ATOM 3133 C CA . SER B 1 101 ? -0.329 -8.438 -3.244 1 94.75 101 SER B CA 1
ATOM 3134 C C . SER B 1 101 ? -1.37 -7.543 -3.904 1 94.75 101 SER B C 1
ATOM 3136 O O . SER B 1 101 ? -2.344 -8.031 -4.48 1 94.75 101 SER B O 1
ATOM 3138 N N . PRO B 1 102 ? -1.157 -6.25 -3.959 1 92.5 102 PRO B N 1
ATOM 3139 C CA . PRO B 1 102 ? -2.199 -5.398 -4.539 1 92.5 102 PRO B CA 1
ATOM 3140 C C . PRO B 1 102 ? -2.389 -5.637 -6.035 1 92.5 102 PRO B C 1
ATOM 3142 O O . PRO B 1 102 ? -3.441 -5.305 -6.59 1 92.5 102 PRO B O 1
ATOM 3145 N N . TYR B 1 103 ? -1.448 -6.184 -6.621 1 91.31 103 TYR B N 1
ATOM 3146 C CA . TYR B 1 103 ? -1.458 -6.242 -8.078 1 91.31 103 TYR B CA 1
ATOM 3147 C C . TYR B 1 103 ? -1.741 -7.66 -8.562 1 91.31 103 TYR B C 1
ATOM 3149 O O . TYR B 1 103 ? -2.143 -7.859 -9.711 1 91.31 103 TYR B O 1
ATOM 3157 N N . LEU B 1 104 ? -1.52 -8.562 -7.723 1 91.88 104 LEU B N 1
ATOM 3158 C CA . LEU B 1 104 ? -1.771 -9.953 -8.07 1 91.88 104 LEU B CA 1
ATOM 3159 C C . LEU B 1 104 ? -3.148 -10.391 -7.59 1 91.88 104 LEU B C 1
ATOM 3161 O O . LEU B 1 104 ? -3.883 -11.062 -8.32 1 91.88 104 LEU B O 1
ATOM 3165 N N . LEU B 1 105 ? -3.543 -10.039 -6.414 1 91.25 105 LEU B N 1
ATOM 3166 C CA . LEU B 1 105 ? -4.691 -10.617 -5.723 1 91.25 105 LEU B CA 1
ATOM 3167 C C . LEU B 1 105 ? -5.988 -10.281 -6.453 1 91.25 105 LEU B C 1
ATOM 3169 O O . LEU B 1 105 ? -6.898 -11.117 -6.523 1 91.25 105 LEU B O 1
ATOM 3173 N N . PRO B 1 106 ? -6.098 -9.125 -7.027 1 88.94 106 PRO B N 1
ATOM 3174 C CA . PRO B 1 106 ? -7.328 -8.797 -7.75 1 88.94 106 PRO B CA 1
ATOM 3175 C C . PRO B 1 106 ? -7.59 -9.742 -8.922 1 88.94 106 PRO B C 1
ATOM 3177 O O . PRO B 1 106 ? -8.742 -9.906 -9.344 1 88.94 106 PRO B O 1
ATOM 3180 N N . TYR B 1 107 ? -6.566 -10.242 -9.453 1 87.5 107 TYR B N 1
ATOM 3181 C CA . TYR B 1 107 ? -6.691 -11.242 -10.508 1 87.5 107 TYR B CA 1
ATOM 3182 C C . TYR B 1 107 ? -6.84 -12.641 -9.914 1 87.5 107 TYR B C 1
ATOM 3184 O O . TYR B 1 107 ? -7.727 -13.406 -10.312 1 87.5 107 TYR B O 1
ATOM 3192 N N . LEU B 1 108 ? -6.047 -12.891 -8.984 1 91.19 108 LEU B N 1
ATOM 3193 C CA . LEU B 1 108 ? -5.883 -14.242 -8.461 1 91.19 108 LEU B CA 1
ATOM 3194 C C . LEU B 1 108 ? -7.137 -14.695 -7.719 1 91.19 108 LEU B C 1
ATOM 3196 O O . LEU B 1 108 ? -7.648 -15.789 -7.965 1 91.19 108 LEU B O 1
ATOM 3200 N N . LEU B 1 109 ? -7.641 -13.906 -6.852 1 89.19 109 LEU B N 1
ATOM 3201 C CA . LEU B 1 109 ? -8.688 -14.336 -5.922 1 89.19 109 LEU B CA 1
ATOM 3202 C C . LEU B 1 109 ? -9.984 -14.625 -6.66 1 89.19 109 LEU B C 1
ATOM 3204 O O . LEU B 1 109 ? -10.602 -15.672 -6.453 1 89.19 109 LEU B O 1
ATOM 3208 N N . PRO B 1 110 ? -10.406 -13.766 -7.574 1 86.12 110 PRO B N 1
ATOM 3209 C CA . PRO B 1 110 ? -11.617 -14.102 -8.328 1 86.12 110 PRO B CA 1
ATOM 3210 C C . PRO B 1 110 ? -11.469 -15.383 -9.141 1 86.12 110 PRO B C 1
ATOM 3212 O O . PRO B 1 110 ? -12.406 -16.172 -9.234 1 86.12 110 PRO B O 1
ATOM 3215 N N . GLN B 1 111 ? -10.336 -15.555 -9.727 1 87.75 111 GLN B N 1
ATOM 3216 C CA . GLN B 1 111 ? -10.094 -16.766 -10.508 1 87.75 111 GLN B CA 1
ATOM 3217 C C . GLN B 1 111 ? -10.125 -18.016 -9.625 1 87.75 111 GLN B C 1
ATOM 3219 O O . GLN B 1 111 ? -10.656 -19.047 -10.023 1 87.75 111 GLN B O 1
ATOM 3224 N N . MET B 1 112 ? -9.578 -17.906 -8.453 1 88 112 MET B N 1
ATOM 3225 C CA . MET B 1 112 ? -9.555 -19.031 -7.52 1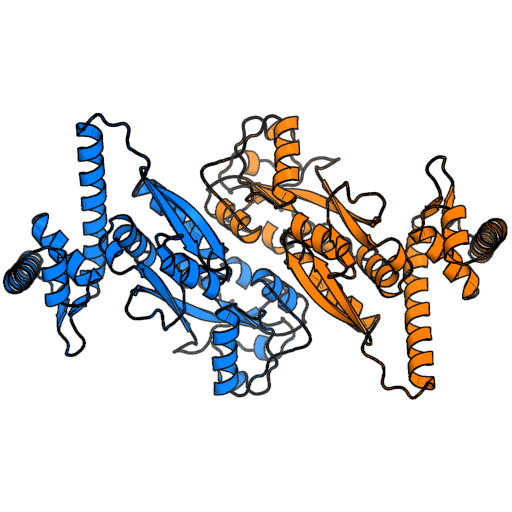 88 112 MET B CA 1
ATOM 3226 C C . MET B 1 112 ? -10.961 -19.359 -7.031 1 88 112 MET B C 1
ATOM 3228 O O . MET B 1 112 ? -11.305 -20.531 -6.852 1 88 112 MET B O 1
ATOM 3232 N N . ARG B 1 113 ? -11.703 -18.344 -6.758 1 83.62 113 ARG B N 1
ATOM 3233 C CA . ARG B 1 113 ? -13.078 -18.547 -6.309 1 83.62 113 ARG B CA 1
ATOM 3234 C C . ARG B 1 113 ? -13.891 -19.297 -7.367 1 83.62 113 ARG B C 1
ATOM 3236 O O . ARG B 1 113 ? -14.719 -20.141 -7.035 1 83.62 113 ARG B O 1
ATOM 3243 N N . LYS B 1 114 ? -13.68 -18.953 -8.594 1 83.81 114 LYS B N 1
ATOM 3244 C CA . LYS B 1 114 ? -14.359 -19.609 -9.703 1 83.81 114 LYS B CA 1
ATOM 3245 C C . LYS B 1 114 ? -13.898 -21.047 -9.859 1 83.81 114 LYS B C 1
ATOM 3247 O O . LYS B 1 114 ? -14.719 -21.953 -10.039 1 83.81 114 LYS B O 1
ATOM 3252 N N . ALA B 1 115 ? -12.641 -21.219 -9.758 1 83.38 115 ALA B N 1
ATOM 3253 C CA . ALA B 1 115 ? -12.031 -22.516 -10.031 1 83.38 115 ALA B CA 1
ATOM 3254 C C . ALA B 1 115 ? -12.258 -23.469 -8.867 1 83.38 115 ALA B C 1
ATOM 3256 O O . ALA B 1 115 ? -12.328 -24.688 -9.055 1 83.38 115 ALA B O 1
ATOM 3257 N N . ALA B 1 116 ? -12.297 -22.953 -7.668 1 85.5 116 ALA B N 1
ATOM 3258 C CA . ALA B 1 116 ? -12.445 -23.75 -6.461 1 85.5 116 ALA B CA 1
ATOM 3259 C C . ALA B 1 116 ? -13.336 -23.062 -5.438 1 85.5 116 ALA B C 1
ATOM 3261 O O . ALA B 1 116 ? -12.852 -22.547 -4.426 1 85.5 116 ALA B O 1
ATOM 3262 N N . PRO B 1 117 ? -14.594 -23.172 -5.582 1 80.69 117 PRO B N 1
ATOM 3263 C CA . PRO B 1 117 ? -15.531 -22.469 -4.707 1 80.69 117 PRO B CA 1
ATOM 3264 C C . PRO B 1 117 ? -15.523 -22.984 -3.275 1 80.69 117 PRO B C 1
ATOM 3266 O O . PRO B 1 117 ? -15.969 -22.297 -2.355 1 80.69 117 PRO B O 1
ATOM 3269 N N . ASP B 1 118 ? -14.953 -24.141 -3.092 1 81.19 118 ASP B N 1
ATOM 3270 C CA . ASP B 1 118 ? -14.953 -24.75 -1.771 1 81.19 118 ASP B CA 1
ATOM 3271 C C . ASP B 1 118 ? -13.719 -24.344 -0.974 1 81.19 118 ASP B C 1
ATOM 3273 O O . ASP B 1 118 ? -13.57 -24.734 0.189 1 81.19 118 ASP B O 1
ATOM 3277 N N . ILE B 1 119 ? -12.859 -23.594 -1.582 1 84.25 119 ILE B N 1
ATOM 3278 C CA . ILE B 1 119 ? -11.656 -23.141 -0.9 1 84.25 119 ILE B CA 1
ATOM 3279 C C . ILE B 1 119 ? -11.789 -21.672 -0.535 1 84.25 119 ILE B C 1
ATOM 3281 O O . ILE B 1 119 ? -12.156 -20.844 -1.378 1 84.25 119 ILE B O 1
ATOM 3285 N N . HIS B 1 120 ? -11.594 -21.438 0.7 1 83.12 120 HIS B N 1
ATOM 3286 C CA . HIS B 1 120 ? -11.539 -20.062 1.192 1 83.12 120 HIS B CA 1
ATOM 3287 C C . HIS B 1 120 ? -10.109 -19.641 1.524 1 83.12 120 HIS B C 1
ATOM 3289 O O . HIS B 1 120 ? -9.484 -20.219 2.418 1 83.12 120 HIS B O 1
ATOM 3295 N N . PHE B 1 121 ? -9.617 -18.672 0.828 1 87.12 121 PHE B N 1
ATOM 3296 C CA . PHE B 1 121 ? -8.258 -18.203 1.072 1 87.12 121 PHE B CA 1
ATOM 3297 C C . PHE B 1 121 ? -8.242 -17.125 2.141 1 87.12 121 PHE B C 1
ATOM 3299 O O . PHE B 1 121 ? -8.953 -16.125 2.029 1 87.12 121 PHE B O 1
ATOM 3306 N N . LEU B 1 122 ? -7.512 -17.375 3.146 1 86.62 122 LEU B N 1
ATOM 3307 C CA . LEU B 1 122 ? -7.164 -16.344 4.125 1 86.62 122 LEU B CA 1
ATOM 3308 C C . LEU B 1 122 ? -5.805 -15.734 3.805 1 86.62 122 LEU B C 1
ATOM 3310 O O . LEU B 1 122 ? -4.77 -16.375 3.965 1 86.62 122 LEU B O 1
ATOM 3314 N N . VAL B 1 123 ? -5.809 -14.461 3.432 1 91.75 123 VAL B N 1
ATOM 3315 C CA . VAL B 1 123 ? -4.598 -13.852 2.902 1 91.75 123 VAL B CA 1
ATOM 3316 C C . VAL B 1 123 ? -3.871 -13.094 4.016 1 91.75 123 VAL B C 1
ATOM 3318 O O . VAL B 1 123 ? -4.488 -12.344 4.77 1 91.75 123 VAL B O 1
ATOM 3321 N N . GLU B 1 124 ? -2.65 -13.422 4.121 1 89.62 124 GLU B N 1
ATOM 3322 C CA . GLU B 1 124 ? -1.729 -12.664 4.965 1 89.62 124 GLU B CA 1
ATOM 3323 C C . GLU B 1 124 ? -0.756 -11.844 4.121 1 89.62 124 GLU B C 1
ATOM 3325 O O . GLU B 1 124 ? -0.088 -12.383 3.236 1 89.62 124 GLU B O 1
ATOM 3330 N N . ASP B 1 125 ? -0.731 -10.523 4.32 1 91.81 125 ASP B N 1
ATOM 3331 C CA . ASP B 1 125 ? 0.177 -9.602 3.65 1 91.81 125 ASP B CA 1
ATOM 3332 C C . ASP B 1 125 ? 1.316 -9.18 4.574 1 91.81 125 ASP B C 1
ATOM 3334 O O . ASP B 1 125 ? 1.118 -8.375 5.488 1 91.81 125 ASP B O 1
ATOM 3338 N N . GLU B 1 126 ? 2.465 -9.773 4.367 1 90.12 126 GLU B N 1
ATOM 3339 C CA . GLU B 1 126 ? 3.629 -9.508 5.207 1 90.12 126 GLU B CA 1
ATOM 3340 C C . GLU B 1 126 ? 4.922 -9.602 4.402 1 90.12 126 GLU B C 1
ATOM 3342 O O . GLU B 1 126 ? 4.93 -10.125 3.287 1 90.12 126 GLU B O 1
ATOM 3347 N N . LYS B 1 127 ? 5.945 -9.062 4.957 1 92.62 127 LYS B N 1
ATOM 3348 C CA . LYS B 1 127 ? 7.262 -9.133 4.32 1 92.62 127 LYS B CA 1
ATOM 3349 C C . LYS B 1 127 ? 7.742 -10.578 4.207 1 92.62 127 LYS B C 1
ATOM 3351 O O . LYS B 1 127 ? 7.34 -11.438 4.996 1 92.62 127 LYS B O 1
ATOM 3356 N N . SER B 1 128 ? 8.641 -10.773 3.309 1 93.94 128 SER B N 1
ATOM 3357 C CA . SER B 1 128 ? 9.062 -12.117 2.904 1 93.94 128 SER B CA 1
ATOM 3358 C C . SER B 1 128 ? 9.594 -12.906 4.094 1 93.94 128 SER B C 1
ATOM 3360 O O . SER B 1 128 ? 9.281 -14.094 4.246 1 93.94 128 SER B O 1
ATOM 3362 N N . GLY B 1 129 ? 10.422 -12.273 4.965 1 92.81 129 GLY B N 1
ATOM 3363 C CA . GLY B 1 129 ? 10.984 -12.969 6.109 1 92.81 129 GLY B CA 1
ATOM 3364 C C . GLY B 1 129 ? 9.93 -13.508 7.059 1 92.81 129 GLY B C 1
ATOM 3365 O O . GLY B 1 129 ? 10.039 -14.641 7.539 1 92.81 129 GLY B O 1
ATOM 3366 N N . VAL B 1 130 ? 8.961 -12.75 7.258 1 92.06 130 VAL B N 1
ATOM 3367 C CA . VAL B 1 130 ? 7.871 -13.133 8.141 1 92.06 130 VAL B CA 1
ATOM 3368 C C . VAL B 1 130 ? 7.078 -14.281 7.523 1 92.06 130 VAL B C 1
ATOM 3370 O O . VAL B 1 130 ? 6.766 -15.266 8.203 1 92.06 130 VAL B O 1
ATOM 3373 N N . LEU B 1 131 ? 6.805 -14.195 6.27 1 95.81 131 LEU B N 1
ATOM 3374 C CA . LEU B 1 131 ? 6.039 -15.227 5.578 1 95.81 131 LEU B CA 1
ATOM 3375 C C . LEU B 1 131 ? 6.793 -16.547 5.574 1 95.81 131 LEU B C 1
ATOM 3377 O O . LEU B 1 131 ? 6.195 -17.609 5.773 1 95.81 131 LEU B O 1
ATOM 3381 N N . LYS B 1 132 ? 8.086 -16.469 5.34 1 95 132 LYS B N 1
ATOM 3382 C CA . LYS B 1 132 ? 8.898 -17.672 5.363 1 95 132 LYS B CA 1
ATOM 3383 C C . LYS B 1 132 ? 8.852 -18.344 6.734 1 95 132 LYS B C 1
ATOM 3385 O O . LYS B 1 132 ? 8.734 -19.562 6.832 1 95 132 LYS B O 1
ATOM 3390 N N . GLU B 1 133 ? 8.961 -17.516 7.77 1 91.62 133 GLU B N 1
ATOM 3391 C CA . GLU B 1 133 ? 8.898 -18.031 9.133 1 91.62 133 GLU B CA 1
ATOM 3392 C C . GLU B 1 133 ? 7.547 -18.672 9.422 1 91.62 133 GLU B C 1
ATOM 3394 O O . GLU B 1 133 ? 7.477 -19.75 10.016 1 91.62 133 GLU B O 1
ATOM 3399 N N . HIS B 1 134 ? 6.504 -18.062 8.969 1 94.75 134 HIS B N 1
ATOM 3400 C CA . HIS B 1 134 ? 5.164 -18.594 9.18 1 94.75 134 HIS B CA 1
ATOM 3401 C C . HIS B 1 134 ? 4.965 -19.891 8.414 1 94.75 134 HIS B C 1
ATOM 3403 O O . HIS B 1 134 ? 4.273 -20.797 8.891 1 94.75 134 HIS B O 1
ATOM 3409 N N . LEU B 1 135 ? 5.523 -20 7.254 1 94.94 135 LEU B N 1
ATOM 3410 C CA . LEU B 1 135 ? 5.48 -21.25 6.504 1 94.94 135 LEU B CA 1
ATOM 3411 C C . LEU B 1 135 ? 6.191 -22.359 7.262 1 94.94 135 LEU B C 1
ATOM 3413 O O . LEU B 1 135 ? 5.652 -23.469 7.414 1 94.94 135 LEU B O 1
ATOM 3417 N N . ARG B 1 136 ? 7.359 -22.016 7.738 1 91.12 136 ARG B N 1
ATOM 3418 C CA . ARG B 1 136 ? 8.164 -23 8.453 1 91.12 136 ARG B CA 1
ATOM 3419 C C . ARG B 1 136 ? 7.438 -23.5 9.695 1 91.12 136 ARG B C 1
ATOM 3421 O O . ARG B 1 136 ? 7.473 -24.703 10 1 91.12 136 ARG B O 1
ATOM 3428 N N . LYS B 1 137 ? 6.73 -22.625 10.367 1 90.06 137 LYS B N 1
ATOM 3429 C CA . LYS B 1 137 ? 6.043 -22.953 11.617 1 90.06 137 LYS B CA 1
ATOM 3430 C C . LYS B 1 137 ? 4.684 -23.594 11.344 1 90.06 137 LYS B C 1
ATOM 3432 O O . LYS B 1 137 ? 3.986 -24 12.281 1 90.06 137 LYS B O 1
ATOM 3437 N N . GLY B 1 138 ? 4.277 -23.625 10.156 1 91.38 138 GLY B N 1
ATOM 3438 C CA . GLY B 1 138 ? 2.984 -24.188 9.812 1 91.38 138 GLY B CA 1
ATOM 3439 C C . GLY B 1 138 ? 1.827 -23.234 10.047 1 91.38 138 GLY B C 1
ATOM 3440 O O . GLY B 1 138 ? 0.668 -23.656 10.07 1 91.38 138 GLY B O 1
ATOM 3441 N N . GLU B 1 139 ? 2.125 -22.016 10.203 1 90.56 139 GLU B N 1
ATOM 3442 C CA . GLU B 1 139 ? 1.11 -20.984 10.406 1 90.56 139 GLU B CA 1
ATOM 3443 C C . GLU B 1 139 ? 0.552 -20.484 9.078 1 90.56 139 GLU B C 1
ATOM 3445 O O . GLU B 1 139 ? -0.488 -19.828 9.039 1 90.56 139 GLU B O 1
ATOM 3450 N N . LEU B 1 140 ? 1.255 -20.812 7.992 1 95.62 140 LEU B N 1
ATOM 3451 C CA . LEU B 1 140 ? 0.817 -20.609 6.617 1 95.62 140 LEU B CA 1
ATOM 3452 C C . LEU B 1 140 ? 0.822 -21.922 5.844 1 95.62 140 LEU B C 1
ATOM 3454 O O . LEU B 1 140 ? 1.68 -22.781 6.07 1 95.62 140 LEU B O 1
ATOM 3458 N N . ASP B 1 141 ? -0.143 -21.969 4.973 1 95.69 141 ASP B N 1
ATOM 3459 C CA . ASP B 1 141 ? -0.214 -23.172 4.148 1 95.69 141 ASP B CA 1
ATOM 3460 C C . ASP B 1 141 ? 0.576 -23 2.854 1 95.69 141 ASP B C 1
ATOM 3462 O O . ASP B 1 141 ? 1.138 -23.969 2.326 1 95.69 141 ASP B O 1
ATOM 3466 N N . VAL B 1 142 ? 0.591 -21.844 2.35 1 97.38 142 VAL B N 1
ATOM 3467 C CA . VAL B 1 142 ? 1.245 -21.531 1.083 1 97.38 142 VAL B CA 1
ATOM 3468 C C . VAL B 1 142 ? 1.628 -20.062 1.045 1 97.38 142 VAL B C 1
ATOM 3470 O O . VAL B 1 142 ? 0.966 -19.219 1.666 1 97.38 142 VAL B O 1
ATOM 3473 N N . ALA B 1 143 ? 2.77 -19.766 0.387 1 97.56 143 ALA B N 1
ATOM 3474 C CA . ALA B 1 143 ? 3.201 -18.391 0.209 1 97.56 143 ALA B CA 1
ATOM 3475 C C . ALA B 1 143 ? 3.611 -18.125 -1.236 1 97.56 143 ALA B C 1
ATOM 3477 O O . ALA B 1 143 ? 4.074 -19.031 -1.935 1 97.56 143 ALA B O 1
ATOM 3478 N N . ILE B 1 144 ? 3.336 -16.984 -1.701 1 97.12 144 ILE B N 1
ATOM 3479 C CA . ILE B 1 144 ? 3.891 -16.469 -2.951 1 97.12 144 ILE B CA 1
ATOM 3480 C C . ILE B 1 144 ? 5.051 -15.523 -2.652 1 97.12 144 ILE B C 1
ATOM 3482 O O . ILE B 1 144 ? 4.863 -14.484 -2.01 1 97.12 144 ILE B O 1
ATOM 3486 N N . LEU B 1 145 ? 6.254 -15.922 -3.119 1 97.31 145 LEU B N 1
ATOM 3487 C CA . LEU B 1 145 ? 7.465 -15.211 -2.732 1 97.31 145 LEU B CA 1
ATOM 3488 C C . LEU B 1 145 ? 8.352 -14.945 -3.947 1 97.31 145 LEU B C 1
ATOM 3490 O O . LEU B 1 145 ? 8.148 -15.531 -5.012 1 97.31 145 LEU B O 1
ATOM 3494 N N . ALA B 1 146 ? 9.242 -14.047 -3.775 1 96.31 146 ALA B N 1
ATOM 3495 C CA . ALA B 1 146 ? 10.195 -13.711 -4.832 1 96.31 146 ALA B CA 1
ATOM 3496 C C . ALA B 1 146 ? 11.633 -13.961 -4.375 1 96.31 146 ALA B C 1
ATOM 3498 O O . ALA B 1 146 ? 12.586 -13.562 -5.051 1 96.31 146 ALA B O 1
ATOM 3499 N N . ASP B 1 147 ? 11.797 -14.617 -3.297 1 88.38 147 ASP B N 1
ATOM 3500 C CA . ASP B 1 147 ? 13.117 -14.953 -2.775 1 88.38 147 ASP B CA 1
ATOM 3501 C C . ASP B 1 147 ? 13.75 -16.094 -3.572 1 88.38 147 ASP B C 1
ATOM 3503 O O . ASP B 1 147 ? 13.102 -16.688 -4.441 1 88.38 147 ASP B O 1
ATOM 3507 N N . ASP B 1 148 ? 15.031 -16.328 -3.254 1 77.81 148 ASP B N 1
ATOM 3508 C CA . ASP B 1 148 ? 15.727 -17.391 -3.986 1 77.81 148 ASP B CA 1
ATOM 3509 C C . ASP B 1 148 ? 16.047 -18.562 -3.072 1 77.81 148 ASP B C 1
ATOM 3511 O O . ASP B 1 148 ? 16.391 -19.656 -3.547 1 77.81 148 ASP B O 1
ATOM 3515 N N . ASP B 1 149 ? 16.047 -18.359 -1.829 1 80.06 149 ASP B N 1
ATOM 3516 C CA . ASP B 1 149 ? 16.469 -19.453 -0.96 1 80.06 149 ASP B CA 1
ATOM 3517 C C . ASP B 1 149 ? 15.438 -19.734 0.125 1 80.06 149 ASP B C 1
ATOM 3519 O O . ASP B 1 149 ? 15.133 -18.859 0.935 1 80.06 149 ASP B O 1
ATOM 3523 N N . PHE B 1 150 ? 14.906 -21 0.281 1 84 150 PHE B N 1
ATOM 3524 C CA . PHE B 1 150 ? 13.852 -21.328 1.229 1 84 150 PHE B CA 1
ATOM 3525 C C . PHE B 1 150 ? 14.273 -22.516 2.105 1 84 150 PHE B C 1
ATOM 3527 O O . PHE B 1 150 ? 13.617 -22.812 3.1 1 84 150 PHE B O 1
ATOM 3534 N N . GLY B 1 151 ? 15.398 -23.094 1.797 1 82.88 151 GLY B N 1
ATOM 3535 C CA . GLY B 1 151 ? 15.812 -24.266 2.545 1 82.88 151 GLY B CA 1
ATOM 3536 C C . GLY B 1 151 ? 15.242 -25.547 2 1 82.88 151 GLY B C 1
ATOM 3537 O O . GLY B 1 151 ? 14.297 -25.531 1.208 1 82.88 151 GLY B O 1
ATOM 3538 N N . PRO B 1 152 ? 15.734 -26.656 2.445 1 85.69 152 PRO B N 1
ATOM 3539 C CA . PRO B 1 152 ? 15.344 -27.953 1.892 1 85.69 152 PRO B CA 1
ATOM 3540 C C . PRO B 1 152 ? 13.938 -28.375 2.314 1 85.69 152 PRO B C 1
ATOM 3542 O O . PRO B 1 152 ? 13.352 -29.281 1.707 1 85.69 152 PRO B O 1
ATOM 3545 N N . GLU B 1 153 ? 13.438 -27.797 3.328 1 90 153 GLU B N 1
ATOM 3546 C CA . GLU B 1 153 ? 12.125 -28.188 3.842 1 90 153 GLU B CA 1
ATOM 3547 C C . GLU B 1 153 ? 11 -27.578 3.004 1 90 153 GLU B C 1
ATOM 3549 O O . GLU B 1 153 ? 9.836 -27.938 3.168 1 90 153 GLU B O 1
ATOM 3554 N N . MET B 1 154 ? 11.422 -26.766 2.109 1 94.56 154 MET B N 1
ATOM 3555 C CA . MET B 1 154 ? 10.43 -26.078 1.283 1 94.56 154 MET B CA 1
ATOM 3556 C C . MET B 1 154 ? 10.539 -26.516 -0.173 1 94.56 154 MET B C 1
ATOM 3558 O O . MET B 1 154 ? 11.617 -26.891 -0.636 1 94.56 154 MET B O 1
ATOM 3562 N N . VAL B 1 155 ? 9.406 -26.562 -0.826 1 92.75 155 VAL B N 1
ATOM 3563 C CA . VAL B 1 155 ? 9.328 -26.734 -2.271 1 92.75 155 VAL B CA 1
ATOM 3564 C C . VAL B 1 155 ? 8.844 -25.453 -2.932 1 92.75 155 VAL B C 1
ATOM 3566 O O . VAL B 1 155 ? 7.93 -24.797 -2.428 1 92.75 155 VAL B O 1
ATOM 3569 N N . GLN B 1 156 ? 9.469 -25.078 -3.963 1 94.31 156 GLN B N 1
ATOM 3570 C CA . GLN B 1 156 ? 9.109 -23.859 -4.672 1 94.31 156 GLN B CA 1
ATOM 3571 C C . GLN B 1 156 ? 8.781 -24.141 -6.137 1 94.31 156 GLN B C 1
ATOM 3573 O O . GLN B 1 156 ? 9.391 -25.016 -6.754 1 94.31 156 GLN B O 1
ATOM 3578 N N . PHE B 1 157 ? 7.844 -23.375 -6.703 1 91.5 157 PHE B N 1
ATOM 3579 C CA . PHE B 1 157 ? 7.41 -23.469 -8.094 1 91.5 157 PHE B CA 1
ATOM 3580 C C . PHE B 1 157 ? 7.426 -22.094 -8.766 1 91.5 157 PHE B C 1
ATOM 3582 O O . PHE B 1 157 ? 6.59 -21.25 -8.461 1 91.5 157 PHE B O 1
ATOM 3589 N N . PRO B 1 158 ? 8.406 -21.891 -9.703 1 91.88 158 PRO B N 1
ATOM 3590 C CA . PRO B 1 158 ? 8.352 -20.625 -10.445 1 91.88 158 PRO B CA 1
ATOM 3591 C C . PRO B 1 158 ? 7.074 -20.484 -11.273 1 91.88 158 PRO B C 1
ATOM 3593 O O . PRO B 1 158 ? 6.645 -21.438 -11.93 1 91.88 158 PRO B O 1
ATOM 3596 N N . VAL B 1 159 ? 6.504 -19.281 -11.164 1 91.88 159 VAL B N 1
ATOM 3597 C CA . VAL B 1 159 ? 5.223 -19.141 -11.852 1 91.88 159 VAL B CA 1
ATOM 3598 C C . VAL B 1 159 ? 5.219 -17.875 -12.703 1 91.88 159 VAL B C 1
ATOM 3600 O O . VAL B 1 159 ? 4.398 -17.734 -13.617 1 91.88 159 VAL B O 1
ATOM 3603 N N . LEU B 1 160 ? 6.105 -16.922 -12.461 1 90.06 160 LEU B N 1
ATOM 3604 C CA . LEU B 1 160 ? 6.07 -15.656 -13.18 1 90.06 160 LEU B CA 1
ATOM 3605 C C . LEU B 1 160 ? 7.43 -14.961 -13.133 1 90.06 160 LEU B C 1
ATOM 3607 O O . LEU B 1 160 ? 8.047 -14.875 -12.062 1 90.06 160 LEU B O 1
ATOM 3611 N N . ASP B 1 161 ? 7.918 -14.594 -14.312 1 90.19 161 ASP B N 1
ATOM 3612 C CA . ASP B 1 161 ? 9.016 -13.641 -14.398 1 90.19 161 ASP B CA 1
ATOM 3613 C C . ASP B 1 161 ? 8.492 -12.203 -14.469 1 90.19 161 ASP B C 1
ATOM 3615 O O . ASP B 1 161 ? 7.852 -11.828 -15.453 1 90.19 161 ASP B O 1
ATOM 3619 N N . GLU B 1 162 ? 8.789 -11.469 -13.422 1 92.94 162 GLU B N 1
ATOM 3620 C CA . GLU B 1 162 ? 8.297 -10.094 -13.422 1 92.94 162 GLU B CA 1
ATOM 3621 C C . GLU B 1 162 ? 9.43 -9.102 -13.648 1 92.94 162 GLU B C 1
ATOM 3623 O O . GLU B 1 162 ? 10.336 -8.992 -12.82 1 92.94 162 GLU B O 1
ATOM 3628 N N . ALA B 1 163 ? 9.32 -8.383 -14.742 1 93.75 163 ALA B N 1
ATOM 3629 C CA . ALA B 1 163 ? 10.312 -7.355 -15.047 1 93.75 163 ALA B CA 1
ATOM 3630 C C . ALA B 1 163 ? 10.125 -6.125 -14.164 1 93.75 163 ALA B C 1
ATOM 3632 O O . ALA B 1 163 ? 9.016 -5.863 -13.688 1 93.75 163 ALA B O 1
ATOM 3633 N N . PHE B 1 164 ? 11.25 -5.52 -13.938 1 94.94 164 PHE B N 1
ATOM 3634 C CA . PHE B 1 164 ? 11.188 -4.199 -13.328 1 94.94 164 PHE B CA 1
ATOM 3635 C C . PHE B 1 164 ? 11.172 -3.111 -14.391 1 94.94 164 PHE B C 1
ATOM 3637 O O . PHE B 1 164 ? 11.688 -3.311 -15.492 1 94.94 164 PHE B O 1
ATOM 3644 N N . VAL B 1 165 ? 10.57 -2.002 -14.078 1 94.19 165 VAL B N 1
ATOM 3645 C CA . VAL B 1 165 ? 10.609 -0.791 -14.891 1 94.19 165 VAL B CA 1
ATOM 3646 C C . VAL B 1 165 ? 11.156 0.37 -14.062 1 94.19 165 VAL B C 1
ATOM 3648 O O . VAL B 1 165 ? 11.203 0.294 -12.836 1 94.19 165 VAL B O 1
ATOM 3651 N N . LEU B 1 166 ? 11.602 1.292 -14.758 1 95.38 166 LEU B N 1
ATOM 3652 C CA . LEU B 1 166 ? 12.125 2.479 -14.094 1 95.38 166 LEU B CA 1
ATOM 3653 C C . LEU B 1 166 ? 11.086 3.592 -14.062 1 95.38 166 LEU B C 1
ATOM 3655 O O . LEU B 1 166 ? 10.555 3.979 -15.109 1 95.38 166 LEU B O 1
ATOM 3659 N N . ALA B 1 167 ? 10.727 4.02 -12.898 1 95.12 167 ALA B N 1
ATOM 3660 C CA . ALA B 1 167 ? 9.875 5.195 -12.727 1 95.12 167 ALA B CA 1
ATOM 3661 C C . ALA B 1 167 ? 10.719 6.457 -12.57 1 95.12 167 ALA B C 1
ATOM 3663 O O . ALA B 1 167 ? 11.633 6.504 -11.75 1 95.12 167 ALA B O 1
ATOM 3664 N N . LEU B 1 168 ? 10.336 7.465 -13.375 1 95.31 168 LEU B N 1
ATOM 3665 C CA . LEU B 1 168 ? 11.117 8.695 -13.391 1 95.31 168 LEU B CA 1
ATOM 3666 C C . LEU B 1 168 ? 10.211 9.914 -13.211 1 95.31 168 LEU B C 1
ATOM 3668 O O . LEU B 1 168 ? 9.117 9.969 -13.773 1 95.31 168 LEU B O 1
ATOM 3672 N N . PRO B 1 169 ? 10.773 10.867 -12.352 1 93.56 169 PRO B N 1
ATOM 3673 C CA . PRO B 1 169 ? 10.148 12.172 -12.523 1 93.56 169 PRO B CA 1
ATOM 3674 C C . PRO B 1 169 ? 10.172 12.656 -13.977 1 93.56 169 PRO B C 1
ATOM 3676 O O . PRO B 1 169 ? 11.133 12.398 -14.695 1 93.56 169 PRO B O 1
ATOM 3679 N N . VAL B 1 170 ? 9.148 13.422 -14.352 1 89.94 170 VAL B N 1
ATOM 3680 C CA . VAL B 1 170 ? 8.992 13.812 -15.742 1 89.94 170 VAL B CA 1
ATOM 3681 C C . VAL B 1 170 ? 10.148 14.727 -16.156 1 89.94 170 VAL B C 1
ATOM 3683 O O . VAL B 1 170 ? 10.57 14.711 -17.312 1 89.94 170 VAL B O 1
ATOM 3686 N N . GLU B 1 171 ? 10.727 15.422 -15.211 1 91.81 171 GLU B N 1
ATOM 3687 C CA . GLU B 1 171 ? 11.797 16.375 -15.523 1 91.81 171 GLU B CA 1
ATOM 3688 C C . GLU B 1 171 ? 13.164 15.695 -15.477 1 91.81 171 GLU B C 1
ATOM 3690 O O . GLU B 1 171 ? 14.18 16.328 -15.781 1 91.81 171 GLU B O 1
ATOM 3695 N N . HIS B 1 172 ? 13.211 14.477 -15.086 1 93.5 172 HIS B N 1
ATOM 3696 C CA . HIS B 1 172 ? 14.484 13.766 -15.008 1 93.5 172 HIS B CA 1
ATOM 3697 C C . HIS B 1 172 ? 15.102 13.586 -16.391 1 93.5 172 HIS B C 1
ATOM 3699 O O . HIS B 1 172 ? 14.391 13.297 -17.359 1 93.5 172 HIS B O 1
ATOM 3705 N N . PRO B 1 173 ? 16.359 13.695 -16.562 1 93.31 173 PRO B N 1
ATOM 3706 C CA . PRO B 1 173 ? 17.016 13.57 -17.875 1 93.31 173 PRO B CA 1
ATOM 3707 C C . PRO B 1 173 ? 16.719 12.242 -18.562 1 93.31 173 PRO B C 1
ATOM 3709 O O . PRO B 1 173 ? 16.547 12.211 -19.781 1 93.31 173 PRO B O 1
ATOM 3712 N N . LEU B 1 174 ? 16.625 11.242 -17.859 1 92.94 174 LEU B N 1
ATOM 3713 C CA . LEU B 1 174 ? 16.406 9.914 -18.438 1 92.94 174 LEU B CA 1
ATOM 3714 C C . LEU B 1 174 ? 14.953 9.773 -18.906 1 92.94 174 LEU B C 1
ATOM 3716 O O . LEU B 1 174 ? 14.625 8.812 -19.609 1 92.94 174 LEU B O 1
ATOM 3720 N N . ALA B 1 175 ? 14.109 10.695 -18.453 1 92 175 ALA B N 1
ATOM 3721 C CA . ALA B 1 175 ? 12.703 10.641 -18.844 1 92 175 ALA B CA 1
ATOM 3722 C C . ALA B 1 175 ? 12.508 11.148 -20.266 1 92 175 ALA B C 1
ATOM 3724 O O . ALA B 1 175 ? 11.469 10.906 -20.891 1 92 175 ALA B O 1
ATOM 3725 N N . ARG B 1 176 ? 13.445 11.891 -20.719 1 85.56 176 ARG B N 1
ATOM 3726 C CA . ARG B 1 176 ? 13.312 12.586 -22 1 85.56 176 ARG B CA 1
ATOM 3727 C C . ARG B 1 176 ? 13.57 11.648 -23.172 1 85.56 176 ARG B C 1
ATOM 3729 O O . ARG B 1 176 ? 13.125 11.906 -24.297 1 85.56 176 ARG B O 1
ATOM 3736 N N . SER B 1 177 ? 14.273 10.578 -22.953 1 78.81 177 SER B N 1
ATOM 3737 C CA . SER B 1 177 ? 14.609 9.648 -24.031 1 78.81 177 SER B CA 1
ATOM 3738 C C . SER B 1 177 ? 13.477 8.664 -24.281 1 78.81 177 SER B C 1
ATOM 3740 O O . SER B 1 177 ? 12.664 8.398 -23.406 1 78.81 177 SER B O 1
ATOM 3742 N N . TYR B 1 178 ? 13.43 8.359 -25.562 1 78 178 TYR B N 1
ATOM 3743 C CA . TYR B 1 178 ? 12.43 7.375 -25.953 1 78 178 TYR B CA 1
ATOM 3744 C C . TYR B 1 178 ? 13.031 5.977 -26.016 1 78 178 TYR B C 1
ATOM 3746 O O . TYR B 1 178 ? 14.25 5.828 -26.125 1 78 178 TYR B O 1
ATOM 3754 N N . GLY B 1 179 ? 12.227 5 -25.828 1 83.12 179 GLY B N 1
ATOM 3755 C CA . GLY B 1 179 ? 12.656 3.615 -25.969 1 83.12 179 GLY B CA 1
ATOM 3756 C C . GLY B 1 179 ? 13.094 2.998 -24.641 1 83.12 179 GLY B C 1
ATOM 3757 O O . GLY B 1 179 ? 12.844 3.559 -23.578 1 83.12 179 GLY B O 1
ATOM 3758 N N . SER B 1 180 ? 13.719 1.859 -24.797 1 91.25 180 SER B N 1
ATOM 3759 C CA . SER B 1 180 ? 14.172 1.117 -23.625 1 91.25 180 SER B CA 1
ATOM 3760 C C . SER B 1 180 ? 15.453 1.723 -23.047 1 91.25 180 SER B C 1
ATOM 3762 O O . SER B 1 180 ? 16.219 2.379 -23.766 1 91.25 180 SER B O 1
ATOM 3764 N N . ILE B 1 181 ? 15.578 1.596 -21.828 1 93.44 181 ILE B N 1
ATOM 3765 C CA . ILE B 1 181 ? 16.75 2.127 -21.141 1 93.44 181 ILE B CA 1
ATOM 3766 C C . ILE B 1 181 ? 17.719 0.991 -20.828 1 93.44 181 ILE B C 1
ATOM 3768 O O . ILE B 1 181 ? 17.297 -0.089 -20.391 1 93.44 181 ILE B O 1
ATOM 3772 N N . ASP B 1 182 ? 19.016 1.289 -21.094 1 94.81 182 ASP B N 1
ATOM 3773 C CA . ASP B 1 182 ? 20.047 0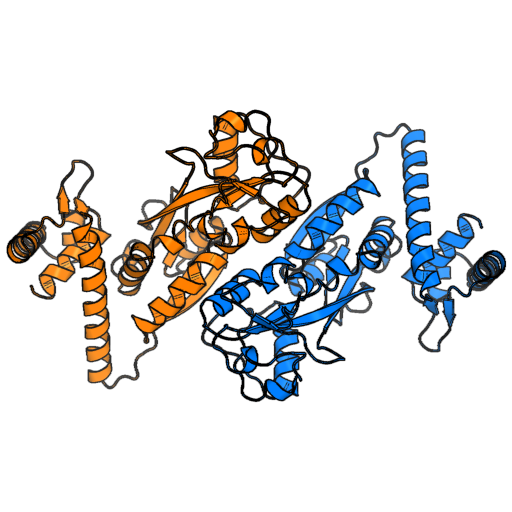.376 -20.641 1 94.81 182 ASP B CA 1
ATOM 3774 C C . ASP B 1 182 ? 20.312 0.549 -19.141 1 94.81 182 ASP B C 1
ATOM 3776 O O . ASP B 1 182 ? 20.344 1.674 -18.641 1 94.81 182 ASP B O 1
ATOM 3780 N N . THR B 1 183 ? 20.547 -0.594 -18.484 1 95.56 183 THR B N 1
ATOM 3781 C CA . THR B 1 183 ? 20.797 -0.52 -17.047 1 95.56 183 THR B CA 1
ATOM 3782 C C . THR B 1 183 ? 22.016 0.343 -16.734 1 95.56 183 THR B C 1
ATOM 3784 O O . THR B 1 183 ? 22.078 0.987 -15.695 1 95.56 183 THR B O 1
ATOM 3787 N N . GLY B 1 184 ? 22.938 0.365 -17.609 1 95.38 184 GLY B N 1
ATOM 3788 C CA . GLY B 1 184 ? 24.141 1.179 -17.438 1 95.38 184 GLY B CA 1
ATOM 3789 C C . GLY B 1 184 ? 23.828 2.662 -17.344 1 95.38 184 GLY B C 1
ATOM 3790 O O . GLY B 1 184 ? 24.641 3.43 -16.812 1 95.38 184 GLY B O 1
ATOM 3791 N N . ALA B 1 185 ? 22.75 3.105 -17.859 1 95.25 185 ALA B N 1
ATOM 3792 C CA . ALA B 1 185 ? 22.344 4.508 -17.828 1 95.25 185 ALA B CA 1
ATOM 3793 C C . ALA B 1 185 ? 22.062 4.965 -16.391 1 95.25 185 ALA B C 1
ATOM 3795 O O . ALA B 1 185 ? 21.984 6.168 -16.125 1 95.25 185 ALA B O 1
ATOM 3796 N N . LEU B 1 186 ? 22 4.051 -15.469 1 96.38 186 LEU B N 1
ATOM 3797 C CA . LEU B 1 186 ? 21.688 4.375 -14.078 1 96.38 186 LEU B CA 1
ATOM 3798 C C . LEU B 1 186 ? 22.953 4.727 -13.305 1 96.38 186 LEU B C 1
ATOM 3800 O O . LEU B 1 186 ? 22.891 5.102 -12.133 1 96.38 186 LEU B O 1
ATOM 3804 N N . LYS B 1 187 ? 24.047 4.609 -13.969 1 96.38 187 LYS B N 1
ATOM 3805 C CA . LYS B 1 187 ? 25.297 4.887 -13.273 1 96.38 187 LYS B CA 1
ATOM 3806 C C . LYS B 1 187 ? 25.266 6.266 -12.617 1 96.38 187 LYS B C 1
ATOM 3808 O O . LYS B 1 187 ? 24.969 7.266 -13.273 1 96.38 187 LYS B O 1
ATOM 3813 N N . GLY B 1 188 ? 25.484 6.277 -11.289 1 95.75 188 GLY B N 1
ATOM 3814 C CA . GLY B 1 188 ? 25.547 7.535 -10.562 1 95.75 188 GLY B CA 1
ATOM 3815 C C . GLY B 1 188 ? 24.188 8.031 -10.109 1 95.75 188 GLY B C 1
ATOM 3816 O O . GLY B 1 188 ? 24.094 8.992 -9.352 1 95.75 188 GLY B O 1
ATOM 3817 N N . THR B 1 189 ? 23.141 7.383 -10.562 1 95.75 189 THR B N 1
ATOM 3818 C CA . THR B 1 189 ? 21.797 7.781 -10.203 1 95.75 189 THR B CA 1
ATOM 3819 C C . THR B 1 189 ? 21.453 7.352 -8.773 1 95.75 189 THR B C 1
ATOM 3821 O O . THR B 1 189 ? 21.859 6.27 -8.344 1 95.75 189 THR B O 1
ATOM 3824 N N . GLU B 1 190 ? 20.781 8.234 -8.07 1 96.25 190 GLU B N 1
ATOM 3825 C CA . GLU B 1 190 ? 20.25 7.898 -6.754 1 96.25 190 GLU B CA 1
ATOM 3826 C C . GLU B 1 190 ? 18.797 7.418 -6.844 1 96.25 190 GLU B C 1
ATOM 3828 O O . GLU B 1 190 ? 17.922 8.164 -7.289 1 96.25 190 GLU B O 1
ATOM 3833 N N . LEU B 1 191 ? 18.609 6.211 -6.363 1 96.81 191 LEU B N 1
ATOM 3834 C CA . LEU B 1 191 ? 17.297 5.598 -6.457 1 96.81 191 LEU B CA 1
ATOM 3835 C C . LEU B 1 191 ? 16.594 5.609 -5.109 1 96.81 191 LEU B C 1
ATOM 3837 O O . LEU B 1 191 ? 17.219 5.379 -4.07 1 96.81 191 LEU B O 1
ATOM 3841 N N . LEU B 1 192 ? 15.281 5.906 -5.168 1 95.75 192 LEU B N 1
ATOM 3842 C CA . LEU B 1 192 ? 14.43 5.68 -4.008 1 95.75 192 LEU B CA 1
ATOM 3843 C C . LEU B 1 192 ? 14.227 4.188 -3.764 1 95.75 192 LEU B C 1
ATOM 3845 O O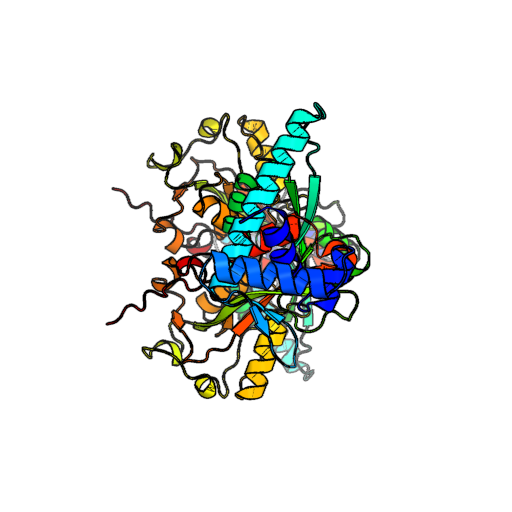 . LEU B 1 192 ? 13.953 3.432 -4.699 1 95.75 192 LEU B O 1
ATOM 3849 N N . LEU B 1 193 ? 14.414 3.773 -2.508 1 94.94 193 LEU B N 1
ATOM 3850 C CA . LEU B 1 193 ? 14.258 2.363 -2.162 1 94.94 193 LEU B CA 1
ATOM 3851 C C . LEU B 1 193 ? 13.242 2.188 -1.039 1 94.94 193 LEU B C 1
ATOM 3853 O O . LEU B 1 193 ? 12.992 3.119 -0.272 1 94.94 193 LEU B O 1
ATOM 3857 N N . LEU B 1 194 ? 12.656 1.015 -1.009 1 93.88 194 LEU B N 1
ATOM 3858 C CA . LEU B 1 194 ? 11.844 0.629 0.139 1 93.88 194 LEU B CA 1
ATOM 3859 C C . LEU B 1 194 ? 12.719 0.333 1.352 1 93.88 194 LEU B C 1
ATOM 3861 O O . LEU B 1 194 ? 13.938 0.231 1.229 1 93.88 194 LEU B O 1
ATOM 3865 N N . GLY B 1 195 ? 12.031 0.265 2.508 1 89 195 GLY B N 1
ATOM 3866 C CA . GLY B 1 195 ? 12.742 -0.005 3.746 1 89 195 GLY B CA 1
ATOM 3867 C C . GLY B 1 195 ? 13.203 -1.444 3.867 1 89 195 GLY B C 1
ATOM 3868 O O . GLY B 1 195 ? 12.922 -2.268 2.996 1 89 195 GLY B O 1
ATOM 3869 N N . ASP B 1 196 ? 13.875 -1.771 5.008 1 84.38 196 ASP B N 1
ATOM 3870 C CA . ASP B 1 196 ? 14.43 -3.094 5.266 1 84.38 196 ASP B CA 1
ATOM 3871 C C . ASP B 1 196 ? 13.328 -4.148 5.344 1 84.38 196 ASP B C 1
ATOM 3873 O O . ASP B 1 196 ? 12.234 -3.875 5.84 1 84.38 196 ASP B O 1
ATOM 3877 N N . GLY B 1 197 ? 13.672 -5.305 4.816 1 86.94 197 GLY B N 1
ATOM 3878 C CA . GLY B 1 197 ? 12.742 -6.418 4.895 1 86.94 197 GLY B CA 1
ATOM 3879 C C . GLY B 1 197 ? 11.945 -6.625 3.619 1 86.94 197 GLY B C 1
ATOM 3880 O O . GLY B 1 197 ? 11.383 -7.695 3.402 1 86.94 197 GLY B O 1
ATOM 3881 N N . HIS B 1 198 ? 11.859 -5.609 2.83 1 91.75 198 HIS B N 1
ATOM 3882 C CA . HIS B 1 198 ? 11.203 -5.758 1.536 1 91.75 198 HIS B CA 1
ATOM 3883 C C . HIS B 1 198 ? 12.125 -6.426 0.523 1 91.75 198 HIS B C 1
ATOM 3885 O O . HIS B 1 198 ? 13.273 -6 0.351 1 91.75 198 HIS B O 1
ATOM 3891 N N . CYS B 1 199 ? 11.648 -7.402 -0.173 1 93.88 199 CYS B N 1
ATOM 3892 C CA . CYS B 1 199 ? 12.453 -8.07 -1.188 1 93.88 199 CYS B CA 1
ATOM 3893 C C . CYS B 1 199 ? 12.805 -7.109 -2.322 1 93.88 199 CYS B C 1
ATOM 3895 O O . CYS B 1 199 ? 13.883 -7.199 -2.906 1 93.88 199 CYS B O 1
ATOM 3897 N N . LEU B 1 200 ? 11.914 -6.176 -2.631 1 95.75 200 LEU B N 1
ATOM 3898 C CA . LEU B 1 200 ? 12.172 -5.211 -3.689 1 95.75 200 LEU B CA 1
ATOM 3899 C C . LEU B 1 200 ? 13.383 -4.348 -3.354 1 95.75 200 LEU B C 1
ATOM 3901 O O . LEU B 1 200 ? 14.141 -3.963 -4.246 1 95.75 200 LEU B O 1
ATOM 3905 N N . ARG B 1 201 ? 13.547 -4.008 -2.094 1 94.06 201 ARG B N 1
ATOM 3906 C CA . ARG B 1 201 ? 14.742 -3.281 -1.69 1 94.06 201 ARG B CA 1
ATOM 3907 C C . ARG B 1 201 ? 16 -4.062 -2.051 1 94.06 201 ARG B C 1
ATOM 3909 O O . ARG B 1 201 ? 16.922 -3.52 -2.666 1 94.06 201 ARG B O 1
ATOM 3916 N N . ASP B 1 202 ? 16.031 -5.34 -1.672 1 92 202 ASP B N 1
ATOM 3917 C CA . ASP B 1 202 ? 17.188 -6.195 -1.925 1 92 202 ASP B CA 1
ATOM 3918 C C . ASP B 1 202 ? 17.469 -6.312 -3.422 1 92 202 ASP B C 1
ATOM 3920 O O . ASP B 1 202 ? 18.609 -6.219 -3.854 1 92 202 ASP B O 1
ATOM 3924 N N . GLN B 1 203 ? 16.5 -6.504 -4.141 1 93.31 203 GLN B N 1
ATOM 3925 C CA . GLN B 1 203 ? 16.625 -6.613 -5.59 1 93.31 203 GLN B CA 1
ATOM 3926 C C . GLN B 1 203 ? 17.172 -5.32 -6.191 1 93.31 203 GLN B C 1
ATOM 3928 O O . GLN B 1 203 ? 18.016 -5.352 -7.094 1 93.31 203 GLN B O 1
ATOM 3933 N N . THR B 1 204 ? 16.656 -4.172 -5.695 1 95.88 204 THR B N 1
ATOM 3934 C CA . THR B 1 204 ? 17.141 -2.877 -6.172 1 95.88 204 THR B CA 1
ATOM 3935 C C . THR B 1 204 ? 18.609 -2.676 -5.816 1 95.88 204 THR B C 1
ATOM 3937 O O . THR B 1 204 ? 19.391 -2.176 -6.633 1 95.88 204 THR B O 1
ATOM 3940 N N . LEU B 1 205 ? 18.969 -3.09 -4.66 1 94.5 205 LEU B N 1
ATOM 3941 C CA . LEU B 1 205 ? 20.359 -2.936 -4.219 1 94.5 205 LEU B CA 1
ATOM 3942 C C . LEU B 1 205 ? 21.297 -3.783 -5.07 1 94.5 205 LEU B C 1
ATOM 3944 O O . LEU B 1 205 ? 22.422 -3.365 -5.371 1 94.5 205 LEU B O 1
ATOM 3948 N N . VAL B 1 206 ? 20.859 -4.973 -5.426 1 92.88 206 VAL B N 1
ATOM 3949 C CA . VAL B 1 206 ? 21.656 -5.832 -6.301 1 92.88 206 VAL B CA 1
ATOM 3950 C C . VAL B 1 206 ? 21.891 -5.129 -7.637 1 92.88 206 VAL B C 1
ATOM 3952 O O . VAL B 1 206 ? 23.016 -5.098 -8.133 1 92.88 206 VAL B O 1
ATOM 3955 N N . LEU B 1 207 ? 20.875 -4.516 -8.156 1 94.44 207 LEU B N 1
ATOM 3956 C CA . LEU B 1 207 ? 21.016 -3.771 -9.406 1 94.44 207 LEU B CA 1
ATOM 3957 C C . LEU B 1 207 ? 21.969 -2.592 -9.234 1 94.44 207 LEU B C 1
ATOM 3959 O O . LEU B 1 207 ? 22.828 -2.359 -10.086 1 94.44 207 LEU B O 1
ATOM 3963 N N . CYS B 1 208 ? 21.766 -1.893 -8.172 1 95.44 208 CYS B N 1
ATOM 3964 C CA . CYS B 1 208 ? 22.625 -0.744 -7.895 1 95.44 208 CYS B CA 1
ATOM 3965 C C . CYS B 1 208 ? 24.094 -1.148 -7.879 1 95.44 208 CYS B C 1
ATOM 3967 O O . CYS B 1 208 ? 24.922 -0.47 -8.469 1 95.44 208 CYS B O 1
ATOM 3969 N N . SER B 1 209 ? 24.375 -2.223 -7.238 1 93.38 209 SER B N 1
ATOM 3970 C CA . SER B 1 209 ? 25.734 -2.699 -7.117 1 93.38 209 SER B CA 1
ATOM 3971 C C . SER B 1 209 ? 26.312 -3.074 -8.477 1 93.38 209 SER B C 1
ATOM 3973 O O . SER B 1 209 ? 27.516 -2.877 -8.727 1 93.38 209 SER B O 1
ATOM 3975 N N . GLN B 1 210 ? 25.531 -3.525 -9.336 1 94 210 GLN B N 1
ATOM 3976 C CA . GLN B 1 210 ? 25.953 -4 -10.648 1 94 210 GLN B CA 1
ATOM 3977 C C . GLN B 1 210 ? 26.234 -2.83 -11.586 1 94 210 GLN B C 1
ATOM 3979 O O . GLN B 1 210 ? 27.125 -2.914 -12.438 1 94 210 GLN B O 1
ATOM 3984 N N . VAL B 1 211 ? 25.547 -1.734 -11.375 1 95.19 211 VAL B N 1
ATOM 3985 C CA . VAL B 1 211 ? 25.594 -0.731 -12.43 1 95.19 211 VAL B CA 1
ATOM 3986 C C . VAL B 1 211 ? 26.156 0.575 -11.883 1 95.19 211 VAL B C 1
ATOM 3988 O O . VAL B 1 211 ? 26.328 1.545 -12.625 1 95.19 211 VAL B O 1
ATOM 3991 N N . GLY B 1 212 ? 26.344 0.675 -10.617 1 95.56 212 GLY B N 1
ATOM 3992 C CA . GLY B 1 212 ? 26.922 1.855 -10 1 95.56 212 GLY B CA 1
ATOM 3993 C C . GLY B 1 212 ? 25.891 2.895 -9.602 1 95.56 212 GLY B C 1
ATOM 3994 O O . GLY B 1 212 ? 26.203 4.086 -9.539 1 95.56 212 GLY B O 1
ATOM 3995 N N . ALA B 1 213 ? 24.672 2.523 -9.445 1 95.31 213 ALA B N 1
ATOM 3996 C CA . ALA B 1 213 ? 23.641 3.373 -8.852 1 95.31 213 ALA B CA 1
ATOM 3997 C C . ALA B 1 213 ? 23.703 3.32 -7.324 1 95.31 213 ALA B C 1
ATOM 3999 O O . ALA B 1 213 ? 24.438 2.508 -6.754 1 95.31 213 ALA B O 1
ATOM 4000 N N . LYS B 1 214 ? 22.984 4.336 -6.688 1 95.38 214 LYS B N 1
ATOM 4001 C CA . LYS B 1 214 ? 23.016 4.402 -5.23 1 95.38 214 LYS B CA 1
ATOM 4002 C C . LYS B 1 214 ? 21.625 4.617 -4.652 1 95.38 214 LYS B C 1
ATOM 4004 O O . LYS B 1 214 ? 20.703 5.004 -5.371 1 95.38 214 LYS B O 1
ATOM 4009 N N . GLU B 1 215 ? 21.547 4.316 -3.373 1 93.38 215 GLU B N 1
ATOM 4010 C CA . GLU B 1 215 ? 20.312 4.59 -2.643 1 93.38 215 GLU B CA 1
ATOM 4011 C C . GLU B 1 215 ? 20.203 6.062 -2.264 1 93.38 215 GLU B C 1
ATOM 4013 O O . GLU B 1 215 ? 21.188 6.66 -1.801 1 93.38 215 GLU B O 1
ATOM 4018 N N . ARG B 1 216 ? 19.078 6.629 -2.564 1 91.06 216 ARG B N 1
ATOM 4019 C CA . ARG B 1 216 ? 18.75 7.902 -1.938 1 91.06 216 ARG B CA 1
ATOM 4020 C C . ARG B 1 216 ? 18.328 7.703 -0.488 1 91.06 216 ARG B C 1
ATOM 4022 O O . ARG B 1 216 ? 17.156 7.441 -0.211 1 91.06 216 ARG B O 1
ATOM 4029 N N . ALA B 1 217 ? 19.172 7.879 0.47 1 78.75 217 ALA B N 1
ATOM 4030 C CA . ALA B 1 217 ? 19.062 7.402 1.846 1 78.75 217 ALA B CA 1
ATOM 4031 C C . ALA B 1 217 ? 18.219 8.367 2.688 1 78.75 217 ALA B C 1
ATOM 4033 O O . ALA B 1 217 ? 17.844 8.039 3.814 1 78.75 217 ALA B O 1
ATOM 4034 N N . ASP B 1 218 ? 17.766 9.461 2.148 1 79.25 218 ASP B N 1
ATOM 4035 C CA . ASP B 1 218 ? 17.109 10.484 2.961 1 79.25 218 ASP B CA 1
ATOM 4036 C C . ASP B 1 218 ? 15.648 10.141 3.201 1 79.25 218 ASP B C 1
ATOM 4038 O O . ASP B 1 218 ? 14.984 10.773 4.027 1 79.25 218 ASP B O 1
ATOM 4042 N N . TYR B 1 219 ? 15.164 9.055 2.471 1 80.56 219 TYR B N 1
ATOM 4043 C CA . TYR B 1 219 ? 13.75 8.734 2.588 1 80.56 219 TYR B CA 1
ATOM 4044 C C . TYR B 1 219 ? 13.555 7.25 2.889 1 80.56 219 TYR B C 1
ATOM 4046 O O . TYR B 1 219 ? 14.227 6.398 2.301 1 80.56 219 TYR B O 1
ATOM 4054 N N . HIS B 1 220 ? 12.734 7.016 3.889 1 75.62 220 HIS B N 1
ATOM 4055 C CA . HIS B 1 220 ? 12.305 5.648 4.164 1 75.62 220 HIS B CA 1
ATOM 4056 C C . HIS B 1 220 ? 10.891 5.402 3.654 1 75.62 220 HIS B C 1
ATOM 4058 O O . HIS B 1 220 ? 9.922 5.91 4.223 1 75.62 220 HIS B O 1
ATOM 4064 N N . VAL B 1 221 ? 10.82 4.598 2.598 1 85.19 221 VAL B N 1
ATOM 4065 C CA . VAL B 1 221 ? 9.555 4.352 1.918 1 85.19 221 VAL B CA 1
ATOM 4066 C C . VAL B 1 221 ? 9.078 2.928 2.199 1 85.19 221 VAL B C 1
ATOM 4068 O O . VAL B 1 221 ? 9.891 2.002 2.268 1 85.19 221 VAL B O 1
ATOM 4071 N N . ASN B 1 222 ? 7.742 2.781 2.369 1 86.19 222 ASN B N 1
ATOM 4072 C CA . ASN B 1 222 ? 7.328 1.463 2.838 1 86.19 222 ASN B CA 1
ATOM 4073 C C . ASN B 1 222 ? 6.316 0.825 1.894 1 86.19 222 ASN B C 1
ATOM 4075 O O . ASN B 1 222 ? 5.785 -0.25 2.178 1 86.19 222 ASN B O 1
ATOM 4079 N N . SER B 1 223 ? 6.043 1.454 0.776 1 92.31 223 SER B N 1
ATOM 4080 C CA . SER B 1 223 ? 5.129 0.848 -0.184 1 92.31 223 SER B CA 1
ATOM 4081 C C . SER B 1 223 ? 5.465 1.269 -1.611 1 92.31 223 SER B C 1
ATOM 4083 O O . SER B 1 223 ? 6.09 2.311 -1.826 1 92.31 223 SER B O 1
ATOM 4085 N N . VAL B 1 224 ? 5.023 0.431 -2.463 1 94.56 224 VAL B N 1
ATOM 4086 C CA . VAL B 1 224 ? 5.191 0.75 -3.877 1 94.56 224 VAL B CA 1
ATOM 4087 C C . VAL B 1 224 ? 4.422 2.023 -4.215 1 94.56 224 VAL B C 1
ATOM 4089 O O . VAL B 1 224 ? 4.906 2.869 -4.969 1 94.56 224 VAL B O 1
ATOM 4092 N N . GLU B 1 225 ? 3.289 2.111 -3.637 1 91.94 225 GLU B N 1
ATOM 4093 C CA . GLU B 1 225 ? 2.48 3.305 -3.871 1 91.94 225 GLU B CA 1
ATOM 4094 C C . GLU B 1 225 ? 3.199 4.562 -3.385 1 91.94 225 GLU B C 1
ATOM 4096 O O . GLU B 1 225 ? 3.199 5.586 -4.07 1 91.94 225 GLU B O 1
ATOM 4101 N N . THR B 1 226 ? 3.775 4.496 -2.277 1 91.56 226 THR B N 1
ATOM 4102 C CA . THR B 1 226 ? 4.539 5.637 -1.781 1 91.56 226 THR B CA 1
ATOM 4103 C C . THR B 1 226 ? 5.699 5.961 -2.717 1 91.56 226 THR B C 1
ATOM 4105 O O . THR B 1 226 ? 5.965 7.129 -3.006 1 91.56 226 THR B O 1
ATOM 4108 N N . LEU B 1 227 ? 6.371 4.965 -3.186 1 93.62 227 LEU B N 1
ATOM 4109 C CA . LEU B 1 227 ? 7.453 5.168 -4.145 1 93.62 227 LEU B CA 1
ATOM 4110 C C . LEU B 1 227 ? 6.957 5.93 -5.371 1 93.62 227 LEU B C 1
ATOM 4112 O O . LEU B 1 227 ? 7.551 6.934 -5.766 1 93.62 227 LEU B O 1
ATOM 4116 N N . LYS B 1 228 ? 5.883 5.473 -5.891 1 92 228 LYS B N 1
ATOM 4117 C CA . LYS B 1 228 ? 5.336 6.09 -7.094 1 92 228 LYS B CA 1
ATOM 4118 C C . LYS B 1 228 ? 4.98 7.555 -6.848 1 92 228 LYS B C 1
ATOM 4120 O O . LYS B 1 228 ? 5.27 8.422 -7.676 1 92 228 LYS B O 1
ATOM 4125 N N . GLN B 1 229 ? 4.41 7.758 -5.719 1 89.12 229 GLN B N 1
ATOM 4126 C CA . GLN B 1 229 ? 3.998 9.117 -5.395 1 89.12 229 GLN B CA 1
ATOM 4127 C C . GLN B 1 229 ? 5.207 10.023 -5.184 1 89.12 229 GLN B C 1
ATOM 4129 O O . GLN B 1 229 ? 5.184 11.203 -5.555 1 89.12 229 GLN B O 1
ATOM 4134 N N . MET B 1 230 ? 6.227 9.508 -4.609 1 91.62 230 MET B N 1
ATOM 4135 C CA . MET B 1 230 ? 7.453 10.273 -4.414 1 91.62 230 MET B CA 1
ATOM 4136 C C . MET B 1 230 ? 8.109 10.602 -5.754 1 91.62 230 MET B C 1
ATOM 4138 O O . MET B 1 230 ? 8.633 11.703 -5.941 1 91.62 230 MET B O 1
ATOM 4142 N N . VAL B 1 231 ? 8.055 9.688 -6.648 1 93.19 231 VAL B N 1
ATOM 4143 C CA . VAL B 1 231 ? 8.562 9.93 -7.992 1 93.19 231 VAL B CA 1
ATOM 4144 C C . VAL B 1 231 ? 7.754 11.039 -8.656 1 93.19 231 VAL B C 1
ATOM 4146 O O . VAL B 1 231 ? 8.32 11.969 -9.234 1 93.19 231 VAL B O 1
ATOM 4149 N N . ARG B 1 232 ? 6.438 10.938 -8.562 1 88.88 232 ARG B N 1
ATOM 4150 C CA . ARG B 1 232 ? 5.539 11.945 -9.117 1 88.88 232 ARG B CA 1
ATOM 4151 C C . ARG B 1 232 ? 5.863 13.328 -8.578 1 88.88 232 ARG B C 1
ATOM 4153 O O . ARG B 1 232 ? 5.793 14.32 -9.305 1 88.88 232 ARG B O 1
ATOM 4160 N N . ALA B 1 233 ? 6.234 13.344 -7.359 1 86.44 233 ALA B N 1
ATOM 4161 C CA . ALA B 1 233 ? 6.516 14.602 -6.672 1 86.44 233 ALA B CA 1
ATOM 4162 C C . ALA B 1 233 ? 7.902 15.125 -7.035 1 86.44 233 ALA B C 1
ATOM 4164 O O . ALA B 1 233 ? 8.32 16.188 -6.559 1 86.44 233 ALA B O 1
ATOM 4165 N N . GLY B 1 234 ? 8.664 14.359 -7.789 1 90.69 234 GLY B N 1
ATOM 4166 C CA . GLY B 1 234 ? 9.953 14.82 -8.281 1 90.69 234 GLY B CA 1
ATOM 4167 C C . GLY B 1 234 ? 11.102 14.492 -7.348 1 90.69 234 GLY B C 1
ATOM 4168 O O . GLY B 1 234 ? 12.211 15.016 -7.512 1 90.69 234 GLY B O 1
ATOM 4169 N N . VAL B 1 235 ? 10.914 13.633 -6.383 1 90.31 235 VAL B N 1
ATOM 4170 C CA . VAL B 1 235 ? 11.922 13.359 -5.367 1 90.31 235 VAL B CA 1
ATOM 4171 C C . VAL B 1 235 ? 13.07 12.57 -5.98 1 90.31 235 VAL B C 1
ATOM 4173 O O . VAL B 1 235 ? 14.242 12.844 -5.699 1 90.31 235 VAL B O 1
ATOM 4176 N N . GLY B 1 236 ? 12.742 11.57 -6.855 1 94.06 236 GLY B N 1
ATOM 4177 C CA . GLY B 1 236 ? 13.758 10.758 -7.492 1 94.06 236 GLY B CA 1
ATOM 4178 C C . GLY B 1 236 ? 13.195 9.539 -8.195 1 94.06 236 GLY B C 1
ATOM 4179 O O . GLY B 1 236 ? 12.016 9.227 -8.062 1 94.06 236 GLY B O 1
ATOM 4180 N N . PRO B 1 237 ? 14.117 8.898 -8.945 1 96.44 237 PRO B N 1
ATOM 4181 C CA . PRO B 1 237 ? 13.664 7.695 -9.656 1 96.44 237 PRO B CA 1
ATOM 4182 C C . PRO B 1 237 ? 13.594 6.469 -8.75 1 96.44 237 PRO B C 1
ATOM 4184 O O . PRO B 1 237 ? 14.188 6.461 -7.668 1 96.44 237 PRO B O 1
ATOM 4187 N N . ALA B 1 238 ? 12.859 5.496 -9.188 1 97.06 238 ALA B N 1
ATOM 4188 C CA . ALA B 1 238 ? 12.711 4.254 -8.438 1 97.06 238 ALA B CA 1
ATOM 4189 C C . ALA B 1 238 ? 12.5 3.07 -9.383 1 97.06 238 ALA B C 1
ATOM 4191 O O . ALA B 1 238 ? 12 3.236 -10.5 1 97.06 238 ALA B O 1
ATOM 4192 N N . LEU B 1 239 ? 12.945 1.934 -8.922 1 96.56 239 LEU B N 1
ATOM 4193 C CA . LEU B 1 239 ? 12.633 0.67 -9.578 1 96.56 239 LEU B CA 1
ATOM 4194 C C . LEU B 1 239 ? 11.25 0.171 -9.164 1 96.56 239 LEU B C 1
ATOM 4196 O O . LEU B 1 239 ? 10.938 0.112 -7.973 1 96.56 239 LEU B O 1
ATOM 4200 N N . ILE B 1 240 ? 10.367 -0.177 -10.164 1 96.38 240 ILE B N 1
ATOM 4201 C CA . ILE B 1 240 ? 8.992 -0.577 -9.914 1 96.38 240 ILE B CA 1
ATOM 4202 C C . ILE B 1 240 ? 8.711 -1.925 -10.57 1 96.38 240 ILE B C 1
ATOM 4204 O O . ILE B 1 240 ? 9.094 -2.148 -11.727 1 96.38 240 ILE B O 1
ATOM 4208 N N . PRO B 1 241 ? 8.07 -2.828 -9.773 1 95.56 241 PRO B N 1
ATOM 4209 C CA . PRO B 1 241 ? 7.617 -4.047 -10.453 1 95.56 241 PRO B CA 1
ATOM 4210 C C . PRO B 1 241 ? 6.594 -3.764 -11.555 1 95.56 241 PRO B C 1
ATOM 4212 O O . PRO B 1 241 ? 5.734 -2.896 -11.391 1 95.56 241 PRO B O 1
ATOM 4215 N N . SER B 1 242 ? 6.648 -4.469 -12.633 1 92.06 242 SER B N 1
ATOM 4216 C CA . SER B 1 242 ? 5.848 -4.18 -13.82 1 92.06 242 SER B CA 1
ATOM 4217 C C . SER B 1 242 ? 4.359 -4.32 -13.523 1 92.06 242 SER B C 1
ATOM 4219 O O . SER B 1 242 ? 3.541 -3.576 -14.07 1 92.06 242 SER B O 1
ATOM 4221 N N . LEU B 1 243 ? 4.016 -5.234 -12.656 1 90.88 243 LEU B N 1
ATOM 4222 C CA . LEU B 1 243 ? 2.605 -5.445 -12.344 1 90.88 243 LEU B CA 1
ATOM 4223 C C . LEU B 1 243 ? 2.01 -4.215 -11.664 1 90.88 243 LEU B C 1
ATOM 4225 O O . LEU B 1 243 ? 0.79 -4.047 -11.633 1 90.88 243 LEU B O 1
ATOM 4229 N N . ALA B 1 244 ? 2.863 -3.441 -11.086 1 91.69 244 ALA B N 1
ATOM 4230 C CA . ALA B 1 244 ? 2.393 -2.268 -10.352 1 91.69 244 ALA B CA 1
ATOM 4231 C C . ALA B 1 244 ? 2.166 -1.089 -11.297 1 91.69 244 ALA B C 1
ATOM 4233 O O . ALA B 1 244 ? 1.771 -0.005 -10.859 1 91.69 244 ALA B O 1
ATOM 4234 N N . VAL B 1 245 ? 2.488 -1.229 -12.516 1 86.75 245 VAL B N 1
ATOM 4235 C CA . VAL B 1 245 ? 2.299 -0.179 -13.508 1 86.75 245 VAL B CA 1
ATOM 4236 C C . VAL B 1 245 ? 1.09 -0.508 -14.383 1 86.75 245 VAL B C 1
ATOM 4238 O O . VAL B 1 245 ? 1.05 -1.558 -15.031 1 86.75 245 VAL B O 1
ATOM 4241 N N . SER B 1 246 ? -0.04 0.167 -13.953 1 67.69 246 SER B N 1
ATOM 4242 C CA . SER B 1 246 ? -1.247 -0.085 -14.727 1 67.69 246 SER B CA 1
ATOM 4243 C C . SER B 1 246 ? -1.166 0.572 -16.109 1 67.69 246 SER B C 1
ATOM 4245 O O . SER B 1 246 ? -0.305 1.422 -16.344 1 67.69 246 SER B O 1
ATOM 4247 N N . GLY B 1 247 ? -1.967 0.12 -17.031 1 61.06 247 GLY B N 1
ATOM 4248 C CA . GLY B 1 247 ? -1.993 0.68 -18.375 1 61.06 247 GLY B CA 1
ATOM 4249 C C . GLY B 1 247 ? -2.201 2.184 -18.391 1 61.06 247 GLY B C 1
ATOM 4250 O O . GLY B 1 247 ? -1.731 2.871 -19.297 1 61.06 247 GLY B O 1
ATOM 4251 N N . THR B 1 248 ? -2.822 2.814 -17.328 1 59.03 248 THR B N 1
ATOM 4252 C CA . THR B 1 248 ? -3.141 4.238 -17.312 1 59.03 248 THR B CA 1
ATOM 4253 C C . THR B 1 248 ? -1.929 5.059 -16.875 1 59.03 248 THR B C 1
ATOM 4255 O O . THR B 1 248 ? -1.839 6.25 -17.188 1 59.03 248 THR B O 1
ATOM 4258 N N . ASP B 1 249 ? -0.977 4.402 -16.312 1 60.69 249 ASP B N 1
ATOM 4259 C CA . ASP B 1 249 ? 0.165 5.117 -15.742 1 60.69 249 ASP B CA 1
ATOM 4260 C C . ASP B 1 249 ? 1.062 5.676 -16.844 1 60.69 249 ASP B C 1
ATOM 4262 O O . ASP B 1 249 ? 1.807 6.633 -16.625 1 60.69 249 ASP B O 1
ATOM 4266 N N . GLU B 1 250 ? 0.84 5.203 -18.031 1 56.34 250 GLU B N 1
ATOM 4267 C CA . GLU B 1 250 ? 1.695 5.645 -19.125 1 56.34 250 GLU B CA 1
ATOM 4268 C C . GLU B 1 250 ? 1.369 7.074 -19.547 1 56.34 250 GLU B C 1
ATOM 4270 O O . GLU B 1 250 ? 2.221 7.777 -20.094 1 56.34 250 GLU B O 1
ATOM 4275 N N . THR B 1 251 ? 0.236 7.43 -19.234 1 59.34 251 THR B N 1
ATOM 4276 C CA . THR B 1 251 ? -0.203 8.758 -19.641 1 59.34 251 THR B CA 1
ATOM 4277 C C . THR B 1 251 ? -0.195 9.719 -18.453 1 59.34 251 THR B C 1
ATOM 4279 O O . THR B 1 251 ? -0.772 10.805 -18.531 1 59.34 251 THR B O 1
ATOM 4282 N N . ASP B 1 252 ? 0.498 9.25 -17.625 1 66.75 252 ASP B N 1
ATOM 4283 C CA . ASP B 1 252 ? 0.532 10.086 -16.438 1 66.75 252 ASP B CA 1
ATOM 4284 C C . ASP B 1 252 ? 1.49 11.266 -16.609 1 66.75 252 ASP B C 1
ATOM 4286 O O . ASP B 1 252 ? 2.627 11.086 -17.062 1 66.75 252 ASP B O 1
ATOM 4290 N N . GLU B 1 253 ? 1.006 12.375 -16.422 1 72 253 GLU B N 1
ATOM 4291 C CA . GLU B 1 253 ? 1.736 13.609 -16.688 1 72 253 GLU B CA 1
ATOM 4292 C C . GLU B 1 253 ? 2.803 13.867 -15.633 1 72 253 GLU B C 1
ATOM 4294 O O . GLU B 1 253 ? 3.73 14.648 -15.852 1 72 253 GLU B O 1
ATOM 4299 N N . ASP B 1 254 ? 2.711 13.156 -14.633 1 82.69 254 ASP B N 1
ATOM 4300 C CA . ASP B 1 254 ? 3.609 13.531 -13.547 1 82.69 254 ASP B CA 1
ATOM 4301 C C . ASP B 1 254 ? 4.625 12.422 -13.266 1 82.69 254 ASP B C 1
ATOM 4303 O O . ASP B 1 254 ? 5.469 12.555 -12.383 1 82.69 254 ASP B O 1
ATOM 4307 N N . ILE B 1 255 ? 4.605 11.289 -13.984 1 89.12 255 ILE B N 1
ATOM 4308 C CA . ILE B 1 255 ? 5.52 10.172 -13.781 1 89.12 255 ILE B CA 1
ATOM 4309 C C . ILE B 1 255 ? 5.75 9.445 -15.102 1 89.12 255 ILE B C 1
ATOM 4311 O O . ILE B 1 255 ? 4.812 9.258 -15.883 1 89.12 255 ILE B O 1
ATOM 4315 N N . ARG B 1 256 ? 7.004 9.18 -15.438 1 91.06 256 ARG B N 1
ATOM 4316 C CA . ARG B 1 256 ? 7.352 8.453 -16.656 1 91.06 256 ARG B CA 1
ATOM 4317 C C . ARG B 1 256 ? 7.891 7.062 -16.328 1 91.06 256 ARG B C 1
ATOM 4319 O O . ARG B 1 256 ? 8.844 6.93 -15.555 1 91.06 256 ARG B O 1
ATOM 4326 N N . PHE B 1 257 ? 7.25 6.109 -16.891 1 91.69 257 PHE B N 1
ATOM 4327 C CA . PHE B 1 257 ? 7.746 4.746 -16.766 1 91.69 257 PHE B CA 1
ATOM 4328 C C . PHE B 1 257 ? 8.539 4.34 -18.016 1 91.69 257 PHE B C 1
ATOM 4330 O O . PHE B 1 257 ? 8.07 4.52 -19.141 1 91.69 257 PHE B O 1
ATOM 4337 N N . ARG B 1 258 ? 9.719 3.791 -17.781 1 91.94 258 ARG B N 1
ATOM 4338 C CA . ARG B 1 258 ? 10.539 3.316 -18.891 1 91.94 258 ARG B CA 1
ATOM 4339 C C . ARG B 1 258 ? 10.938 1.86 -18.703 1 91.94 258 ARG B C 1
ATOM 4341 O O . ARG B 1 258 ? 11.336 1.465 -17.594 1 91.94 258 ARG B O 1
ATOM 4348 N N . ARG B 1 259 ? 10.883 1.163 -19.766 1 92.31 259 ARG B N 1
ATOM 4349 C CA . ARG B 1 259 ? 11.312 -0.231 -19.75 1 92.31 259 ARG B CA 1
ATOM 4350 C C . ARG B 1 259 ? 12.828 -0.341 -19.938 1 92.31 259 ARG B C 1
ATOM 4352 O O . ARG B 1 259 ? 13.438 0.506 -20.578 1 92.31 259 ARG B O 1
ATOM 4359 N N . PHE B 1 260 ? 13.312 -1.395 -19.391 1 94.25 260 PHE B N 1
ATOM 4360 C CA . PHE B 1 260 ? 14.719 -1.688 -19.594 1 94.25 260 PHE B CA 1
ATOM 4361 C C . PHE B 1 260 ? 14.922 -2.502 -20.875 1 94.25 260 PHE B C 1
ATOM 4363 O O . PHE B 1 260 ? 14.016 -3.213 -21.312 1 94.25 260 PHE B O 1
ATOM 4370 N N . ALA B 1 261 ? 16.062 -2.336 -21.422 1 93 261 ALA B N 1
ATOM 4371 C CA . ALA B 1 261 ? 16.453 -3.178 -22.547 1 93 261 ALA B CA 1
ATOM 4372 C C . ALA B 1 261 ? 16.547 -4.645 -22.125 1 93 261 ALA B C 1
ATOM 4374 O O . ALA B 1 261 ? 16.812 -4.949 -20.969 1 93 261 ALA B O 1
ATOM 4375 N N . SER B 1 262 ? 16.344 -5.457 -23.094 1 89.81 262 SER B N 1
ATOM 4376 C CA . SER B 1 262 ? 16.344 -6.895 -22.828 1 89.81 262 SER B CA 1
ATOM 4377 C C . SER B 1 262 ? 17.781 -7.41 -22.641 1 89.81 262 SER B C 1
ATOM 4379 O O . SER B 1 262 ? 18.672 -7.039 -23.391 1 89.81 262 SER B O 1
ATOM 4381 N N . PRO B 1 263 ? 18.062 -8.273 -21.75 1 91.31 263 PRO B N 1
ATOM 4382 C CA . PRO B 1 263 ? 17.125 -8.75 -20.734 1 91.31 263 PRO B CA 1
ATOM 4383 C C . PRO B 1 263 ? 16.938 -7.754 -19.594 1 91.31 263 PRO B C 1
ATOM 4385 O O . PRO B 1 263 ? 17.922 -7.219 -19.062 1 91.31 263 PRO B O 1
ATOM 4388 N N . PRO B 1 264 ? 15.781 -7.527 -19.188 1 93.25 264 PRO B N 1
ATOM 4389 C CA . PRO B 1 264 ? 15.539 -6.578 -18.094 1 93.25 264 PRO B CA 1
ATOM 4390 C C . PRO B 1 264 ? 15.812 -7.176 -16.719 1 93.25 264 PRO B C 1
ATOM 4392 O O . PRO B 1 264 ? 15.727 -8.391 -16.531 1 93.25 264 PRO B O 1
ATOM 4395 N N . PRO B 1 265 ? 16.219 -6.258 -15.781 1 95.12 265 PRO B N 1
ATOM 4396 C CA . PRO B 1 265 ? 16.156 -6.754 -14.398 1 95.12 265 PRO B CA 1
ATOM 4397 C C . PRO B 1 265 ? 14.781 -7.293 -14.031 1 95.12 265 PRO B C 1
ATOM 4399 O O . PRO B 1 265 ? 13.766 -6.766 -14.484 1 95.12 265 PRO B O 1
ATOM 4402 N N . LYS B 1 266 ? 14.828 -8.383 -13.281 1 93.88 266 LYS B N 1
ATOM 4403 C CA . LYS B 1 266 ? 13.562 -9.047 -13 1 93.88 266 LYS B CA 1
ATOM 4404 C C . LYS B 1 266 ? 13.617 -9.805 -11.68 1 93.88 266 LYS B C 1
ATOM 4406 O O . LYS B 1 266 ? 14.688 -9.945 -11.086 1 93.88 266 LYS B O 1
ATOM 4411 N N . ARG B 1 267 ? 12.484 -10.148 -11.227 1 94.62 267 ARG B N 1
ATOM 4412 C CA . ARG B 1 267 ? 12.352 -11.109 -10.133 1 94.62 267 ARG B CA 1
ATOM 4413 C C . ARG B 1 267 ? 11.484 -12.297 -10.555 1 94.62 267 ARG B C 1
ATOM 4415 O O . ARG B 1 267 ? 10.68 -12.188 -11.484 1 94.62 267 ARG B O 1
ATOM 4422 N N . ILE B 1 268 ? 11.773 -13.375 -9.883 1 93.69 268 ILE B N 1
ATOM 4423 C CA . ILE B 1 268 ? 11.008 -14.586 -10.172 1 93.69 268 ILE B CA 1
ATOM 4424 C C . ILE B 1 268 ? 10.016 -14.852 -9.039 1 93.69 268 ILE B C 1
ATOM 4426 O O . ILE B 1 268 ? 10.406 -14.984 -7.879 1 93.69 268 ILE B O 1
ATOM 4430 N N . ILE B 1 269 ? 8.742 -14.844 -9.391 1 96 269 ILE B N 1
ATOM 4431 C CA . ILE B 1 269 ? 7.68 -15.125 -8.438 1 96 269 ILE B CA 1
ATOM 4432 C C . ILE B 1 269 ? 7.461 -16.641 -8.344 1 96 269 ILE B C 1
ATOM 4434 O O . ILE B 1 269 ? 7.395 -17.328 -9.367 1 96 269 ILE B O 1
ATOM 4438 N N . ARG B 1 270 ? 7.355 -17.078 -7.094 1 96.12 270 ARG B N 1
ATOM 4439 C CA . ARG B 1 270 ? 7.246 -18.516 -6.859 1 96.12 270 ARG B CA 1
ATOM 4440 C C . ARG B 1 270 ? 6.113 -18.828 -5.887 1 96.12 270 ARG B C 1
ATOM 4442 O O . ARG B 1 270 ? 5.871 -18.078 -4.945 1 96.12 270 ARG B O 1
ATOM 4449 N N . VAL B 1 271 ? 5.465 -19.906 -6.16 1 96.25 271 VAL B N 1
ATOM 4450 C CA . VAL B 1 271 ? 4.625 -20.516 -5.145 1 96.25 271 VAL B CA 1
ATOM 4451 C C . VAL B 1 271 ? 5.473 -21.406 -4.246 1 96.25 271 VAL B C 1
ATOM 4453 O O . VAL B 1 271 ? 6.195 -22.281 -4.73 1 96.25 271 VAL B O 1
ATOM 4456 N N . VAL B 1 272 ? 5.445 -21.172 -2.963 1 97.44 272 VAL B N 1
ATOM 4457 C CA . VAL B 1 272 ? 6.305 -21.891 -2.018 1 97.44 272 VAL B CA 1
ATOM 4458 C C . VAL B 1 272 ? 5.445 -22.594 -0.972 1 97.44 272 VAL B C 1
ATOM 4460 O O . VAL B 1 272 ? 4.527 -22 -0.406 1 97.44 272 VAL B O 1
ATOM 4463 N N . VAL B 1 273 ? 5.746 -23.844 -0.72 1 96.38 273 VAL B N 1
ATOM 4464 C CA . VAL B 1 273 ? 5.031 -24.641 0.266 1 96.38 273 VAL B CA 1
ATOM 4465 C C . VAL B 1 273 ? 6.012 -25.562 0.99 1 96.38 273 VAL B C 1
ATOM 4467 O O . VAL B 1 273 ? 7.141 -25.766 0.531 1 96.38 273 VAL B O 1
ATOM 4470 N N . ARG B 1 274 ? 5.516 -25.969 2.166 1 93.56 274 ARG B N 1
ATOM 4471 C CA . ARG B 1 274 ? 6.27 -27.047 2.799 1 93.56 274 ARG B CA 1
ATOM 4472 C C . ARG B 1 274 ? 6.262 -28.297 1.934 1 93.56 274 ARG B C 1
ATOM 4474 O O . ARG B 1 274 ? 5.293 -28.562 1.219 1 93.56 274 ARG B O 1
ATOM 4481 N N . ARG B 1 275 ? 7.277 -29.078 2.098 1 89.25 275 ARG B N 1
ATOM 4482 C CA . ARG B 1 275 ? 7.453 -30.266 1.255 1 89.25 275 ARG B CA 1
ATOM 4483 C C . ARG B 1 275 ? 6.254 -31.203 1.375 1 89.25 275 ARG B C 1
ATOM 4485 O O . ARG B 1 275 ? 5.789 -31.75 0.376 1 89.25 275 ARG B O 1
ATOM 4492 N N . GLU B 1 276 ? 5.727 -31.359 2.533 1 86.06 276 GLU B N 1
ATOM 4493 C CA . GLU B 1 276 ? 4.629 -32.281 2.793 1 86.06 276 GLU B CA 1
ATOM 4494 C C . GLU B 1 276 ? 3.336 -31.812 2.137 1 86.06 276 GLU B C 1
ATOM 4496 O O . GLU B 1 276 ? 2.408 -32.594 1.94 1 86.06 276 GLU B O 1
ATOM 4501 N N . ASP B 1 277 ? 3.309 -30.531 1.81 1 90.19 277 ASP B N 1
ATOM 4502 C CA . ASP B 1 277 ? 2.084 -29.953 1.265 1 90.19 277 ASP B CA 1
ATOM 4503 C C . ASP B 1 277 ? 2.191 -29.75 -0.246 1 90.19 277 ASP B C 1
ATOM 4505 O O . ASP B 1 277 ? 1.261 -29.25 -0.882 1 90.19 277 ASP B O 1
ATOM 4509 N N . ALA B 1 278 ? 3.221 -30.203 -0.844 1 89.12 278 ALA B N 1
ATOM 4510 C CA . ALA B 1 278 ? 3.543 -29.922 -2.24 1 89.12 278 ALA B CA 1
ATOM 4511 C C . ALA B 1 278 ? 2.492 -30.5 -3.176 1 89.12 278 ALA B C 1
ATOM 4513 O O . ALA B 1 278 ? 2.26 -29.969 -4.266 1 89.12 278 ALA B O 1
ATOM 4514 N N . GLN B 1 279 ? 1.752 -31.469 -2.658 1 85.06 279 GLN B N 1
ATOM 4515 C CA . GLN B 1 279 ? 0.844 -32.188 -3.551 1 85.06 279 GLN B CA 1
ATOM 4516 C C . GLN B 1 279 ? -0.605 -31.766 -3.303 1 85.06 279 GLN B C 1
ATOM 4518 O O . GLN B 1 279 ? -1.527 -32.344 -3.881 1 85.06 279 GLN B O 1
ATOM 4523 N N . LYS B 1 280 ? -0.731 -30.812 -2.482 1 88.31 280 LYS B N 1
ATOM 4524 C CA . LYS B 1 280 ? -2.09 -30.359 -2.184 1 88.31 280 LYS B CA 1
ATOM 4525 C C . LYS B 1 280 ? -2.73 -29.703 -3.4 1 88.31 280 LYS B C 1
ATOM 4527 O O . LYS B 1 280 ? -2.055 -29 -4.164 1 88.31 280 LYS B O 1
ATOM 4532 N N . ASP B 1 281 ? -4.051 -29.828 -3.482 1 85.31 281 ASP B N 1
ATOM 4533 C CA . ASP B 1 281 ? -4.816 -29.375 -4.637 1 85.31 281 ASP B CA 1
ATOM 4534 C C . ASP B 1 281 ? -4.711 -27.859 -4.797 1 85.31 281 ASP B C 1
ATOM 4536 O O . ASP B 1 281 ? -4.609 -27.359 -5.918 1 85.31 281 ASP B O 1
ATOM 4540 N N . TYR B 1 282 ? -4.758 -27.188 -3.777 1 90.94 282 TYR B N 1
ATOM 4541 C CA . TYR B 1 282 ? -4.758 -25.719 -3.865 1 90.94 282 TYR B CA 1
ATOM 4542 C C . TYR B 1 282 ? -3.434 -25.219 -4.422 1 90.94 282 TYR B C 1
ATOM 4544 O O . TYR B 1 282 ? -3.373 -24.125 -4.996 1 90.94 282 TYR B O 1
ATOM 4552 N N . VAL B 1 283 ? -2.334 -25.969 -4.246 1 92.38 283 VAL B N 1
ATOM 4553 C CA . VAL B 1 283 ? -1.033 -25.594 -4.793 1 92.38 283 VAL B CA 1
ATOM 4554 C C . VAL B 1 283 ? -1.067 -25.688 -6.316 1 92.38 283 VAL B C 1
ATOM 4556 O O . VAL B 1 283 ? -0.674 -24.75 -7.008 1 92.38 283 VAL B O 1
ATOM 4559 N N . ALA B 1 284 ? -1.559 -26.781 -6.77 1 89.44 284 ALA B N 1
ATOM 4560 C CA . ALA B 1 284 ? -1.667 -26.984 -8.211 1 89.44 284 ALA B CA 1
ATOM 4561 C C . ALA B 1 284 ? -2.566 -25.938 -8.852 1 89.44 284 ALA B C 1
ATOM 4563 O O . ALA B 1 284 ? -2.252 -25.406 -9.922 1 89.44 284 ALA B O 1
ATOM 4564 N N . LEU B 1 285 ? -3.615 -25.688 -8.219 1 89.19 285 LEU B N 1
ATOM 4565 C CA . LEU B 1 285 ? -4.57 -24.703 -8.719 1 89.19 285 LEU B CA 1
ATOM 4566 C C . LEU B 1 285 ? -3.955 -23.312 -8.758 1 89.19 285 LEU B C 1
ATOM 4568 O O . LEU B 1 285 ? -4.105 -22.578 -9.742 1 89.19 285 LEU B O 1
ATOM 4572 N N . LEU B 1 286 ? -3.266 -22.906 -7.688 1 93 286 LEU B N 1
ATOM 4573 C CA . LEU B 1 286 ? -2.59 -21.609 -7.629 1 93 286 LEU B CA 1
ATOM 4574 C C . LEU B 1 286 ? -1.587 -21.469 -8.773 1 93 286 LEU B C 1
ATOM 4576 O O . LEU B 1 286 ? -1.546 -20.438 -9.445 1 93 286 LEU B O 1
ATOM 4580 N N . ARG B 1 287 ? -0.812 -22.453 -8.938 1 91.06 287 ARG B N 1
ATOM 4581 C CA . ARG B 1 287 ? 0.177 -22.438 -10.016 1 91.06 287 ARG B CA 1
ATOM 4582 C C . ARG B 1 287 ? -0.492 -22.266 -11.375 1 91.06 287 ARG B C 1
ATOM 4584 O O . ARG B 1 287 ? -0.058 -21.438 -12.188 1 91.06 287 ARG B O 1
ATOM 4591 N N . LYS B 1 288 ? -1.543 -22.938 -11.523 1 87 288 LYS B N 1
ATOM 4592 C CA . LYS B 1 288 ? -2.268 -22.891 -12.789 1 87 288 LYS B CA 1
ATOM 4593 C C . LYS B 1 288 ? -2.787 -21.484 -13.078 1 87 288 LYS B C 1
ATOM 4595 O O . LYS B 1 288 ? -2.59 -20.953 -14.172 1 87 288 LYS B O 1
ATOM 4600 N N . VAL B 1 289 ? -3.422 -20.969 -12.148 1 89.81 289 VAL B N 1
ATOM 4601 C CA . VAL B 1 289 ? -4.02 -19.641 -12.297 1 89.81 289 VAL B CA 1
ATOM 4602 C C . VAL B 1 289 ? -2.928 -18.609 -12.539 1 89.81 289 VAL B C 1
ATOM 4604 O O . VAL B 1 289 ? -3.084 -17.719 -13.383 1 89.81 289 VAL B O 1
ATOM 4607 N N . MET B 1 290 ? -1.814 -18.766 -11.883 1 90.88 290 MET B N 1
ATOM 4608 C CA . MET B 1 290 ? -0.754 -17.766 -11.969 1 90.88 290 MET B CA 1
ATOM 4609 C C . MET B 1 290 ? -0.004 -17.891 -13.297 1 90.88 290 MET B C 1
ATOM 4611 O O . MET B 1 290 ? 0.358 -16.875 -13.898 1 90.88 290 MET B O 1
ATOM 4615 N N . VAL B 1 291 ? 0.22 -19.031 -13.781 1 86.5 291 VAL B N 1
ATOM 4616 C CA . VAL B 1 291 ? 0.917 -19.25 -15.039 1 86.5 291 VAL B CA 1
ATOM 4617 C C . VAL B 1 291 ? 0.026 -18.812 -16.203 1 86.5 291 VAL B C 1
ATOM 4619 O O . VAL B 1 291 ? 0.521 -18.344 -17.234 1 86.5 291 VAL B O 1
ATOM 4622 N N . ALA B 1 292 ? -1.278 -18.812 -16 1 81.62 292 ALA B N 1
ATOM 4623 C CA . ALA B 1 292 ? -2.238 -18.484 -17.047 1 81.62 292 ALA B CA 1
ATOM 4624 C C . ALA B 1 292 ? -2.512 -16.984 -17.094 1 81.62 292 ALA B C 1
ATOM 4626 O O . ALA B 1 292 ? -3.316 -16.5 -17.891 1 81.62 292 ALA B O 1
ATOM 4627 N N . MET B 1 293 ? -1.904 -16.328 -16.172 1 81.75 293 MET B N 1
ATOM 4628 C CA . MET B 1 293 ? -2.127 -14.891 -16.172 1 81.75 293 MET B CA 1
ATOM 4629 C C . MET B 1 293 ? -1.833 -14.297 -17.531 1 81.75 293 MET B C 1
ATOM 4631 O O . MET B 1 293 ? -0.797 -14.586 -18.141 1 81.75 293 MET B O 1
ATOM 4635 N N . PRO B 1 294 ? -2.764 -13.445 -18.016 1 68.88 294 PRO B N 1
ATOM 4636 C CA . PRO B 1 294 ? -2.57 -12.852 -19.344 1 68.88 294 PRO B CA 1
ATOM 4637 C C . PRO B 1 294 ? -1.364 -11.914 -19.406 1 68.88 294 PRO B C 1
ATOM 4639 O O . PRO B 1 294 ? -1 -11.312 -18.391 1 68.88 294 PRO B O 1
ATOM 4642 N N . THR B 1 295 ? -0.839 -11.883 -20.578 1 62.94 295 THR B N 1
ATOM 4643 C CA . THR B 1 295 ? 0.32 -11.039 -20.844 1 62.94 295 THR B CA 1
ATOM 4644 C C . THR B 1 295 ? 0.028 -9.586 -20.484 1 62.94 295 THR B C 1
ATOM 4646 O O . THR B 1 295 ? 0.909 -8.875 -20 1 62.94 295 THR B O 1
ATOM 4649 N N . ARG B 1 296 ? -1.206 -9.211 -20.719 1 59.28 296 ARG B N 1
ATOM 4650 C CA . ARG B 1 296 ? -1.577 -7.828 -20.422 1 59.28 296 ARG B CA 1
ATOM 4651 C C . ARG B 1 296 ? -1.396 -7.52 -18.938 1 59.28 296 ARG B C 1
ATOM 4653 O O . ARG B 1 296 ? -1.028 -6.398 -18.578 1 59.28 296 ARG B O 1
ATOM 4660 N N . VAL B 1 297 ? -1.596 -8.539 -18.25 1 59.72 297 VAL B N 1
ATOM 4661 C CA . VAL B 1 297 ? -1.432 -8.391 -16.812 1 59.72 297 VAL B CA 1
ATOM 4662 C C . VAL B 1 297 ? 0.046 -8.508 -16.453 1 59.72 297 VAL B C 1
ATOM 4664 O O . VAL B 1 297 ? 0.547 -7.738 -15.617 1 59.72 297 VAL B O 1
ATOM 4667 N N . ARG B 1 298 ? 0.711 -9.398 -17.094 1 59.94 298 ARG B N 1
ATOM 4668 C CA . ARG B 1 298 ? 2.109 -9.695 -16.797 1 59.94 298 ARG B CA 1
ATOM 4669 C C . ARG B 1 298 ? 3.025 -8.578 -17.297 1 59.94 298 ARG B C 1
ATOM 4671 O O . ARG B 1 298 ? 4.051 -8.297 -16.672 1 59.94 298 ARG B O 1
ATOM 4678 N N . ASN B 1 299 ? 2.715 -8.055 -18.438 1 58.69 299 ASN B N 1
ATOM 4679 C CA . ASN B 1 299 ? 3.465 -6.98 -19.078 1 58.69 299 ASN B CA 1
ATOM 4680 C C . ASN B 1 299 ? 2.545 -5.863 -19.562 1 58.69 299 ASN B C 1
ATOM 4682 O O . ASN B 1 299 ? 2.217 -5.789 -20.75 1 58.69 299 ASN B O 1
ATOM 4686 N N . PRO B 1 300 ? 1.981 -5.164 -18.531 1 48.66 300 PRO B N 1
ATOM 4687 C CA . PRO B 1 300 ? 1.076 -4.125 -19.031 1 48.66 300 PRO B CA 1
ATOM 4688 C C . PRO B 1 300 ? 1.728 -3.227 -20.078 1 48.66 300 PRO B C 1
ATOM 4690 O O . PRO B 1 300 ? 2.922 -2.928 -19.984 1 48.66 300 PRO B O 1
ATOM 4693 N N . GLY B 1 301 ? 1.443 -3.463 -21.344 1 47.31 301 GLY B N 1
ATOM 4694 C CA . GLY B 1 301 ? 1.939 -2.594 -22.406 1 47.31 301 GLY B CA 1
ATOM 4695 C C . GLY B 1 301 ? 2.068 -1.146 -21.969 1 47.31 301 GLY B C 1
ATOM 4696 O O . GLY B 1 301 ? 1.128 -0.573 -21.422 1 47.31 301 GLY B O 1
ATOM 4697 N N . LEU B 1 302 ? 3.168 -0.795 -21.469 1 44 302 LEU B N 1
ATOM 4698 C CA . LEU B 1 302 ? 3.387 0.641 -21.328 1 44 302 LEU B CA 1
ATOM 4699 C C . LEU B 1 302 ? 3.027 1.368 -22.625 1 44 302 LEU B C 1
ATOM 4701 O O . LEU B 1 302 ? 3.502 1 -23.703 1 44 302 LEU B O 1
ATOM 4705 N N . ARG B 1 303 ? 1.864 1.784 -22.875 1 35.53 303 ARG B N 1
ATOM 4706 C CA . ARG B 1 303 ? 1.639 2.584 -24.078 1 35.53 303 ARG B CA 1
ATOM 4707 C C . ARG B 1 303 ? 2.723 3.643 -24.234 1 35.53 303 ARG B C 1
ATOM 4709 O O . ARG B 1 303 ? 2.859 4.535 -23.391 1 35.53 303 ARG B O 1
ATOM 4716 N N . ILE B 1 304 ? 3.816 3.291 -24.656 1 30.42 304 ILE B N 1
ATOM 4717 C CA . ILE B 1 304 ? 4.805 4.273 -25.094 1 30.42 304 ILE B CA 1
ATOM 4718 C C . ILE B 1 304 ? 4.16 5.25 -26.078 1 30.42 304 ILE B C 1
ATOM 4720 O O . ILE B 1 304 ? 3.672 4.844 -27.141 1 30.42 304 ILE B O 1
ATOM 4724 N N . HIS B 1 305 ? 3.582 6.242 -25.625 1 27.34 305 HIS B N 1
ATOM 4725 C CA . HIS B 1 305 ? 3.273 7.277 -26.609 1 27.34 305 HIS B CA 1
ATOM 4726 C C . HIS B 1 305 ? 4.508 7.645 -27.438 1 27.34 305 HIS B C 1
ATOM 4728 O O . HIS B 1 305 ? 5.535 8.031 -26.875 1 27.34 305 HIS B O 1
ATOM 4734 N N . LEU B 1 306 ? 4.711 6.879 -28.422 1 22.03 306 LEU B N 1
ATOM 4735 C CA . LEU B 1 306 ? 5.574 7.406 -29.469 1 22.03 306 LEU B CA 1
ATOM 4736 C C . LEU B 1 306 ? 5.141 8.812 -29.875 1 22.03 306 LEU B C 1
ATOM 4738 O O . LEU B 1 306 ? 3.977 9.031 -30.203 1 22.03 306 LEU B O 1
ATOM 4742 N N . ALA B 1 307 ? 5.902 9.781 -29.547 1 19.16 307 ALA B N 1
ATOM 4743 C CA . ALA B 1 307 ? 5.82 11.055 -30.266 1 19.16 307 ALA B CA 1
ATOM 4744 C C . ALA B 1 307 ? 6.113 10.859 -31.75 1 19.16 307 ALA B C 1
ATOM 4746 O O . ALA B 1 307 ? 7.02 10.117 -32.125 1 19.16 307 ALA B O 1
#

Sequence (614 aa):
MNFRSLQYLVALSQQGSFRGAAISLGVAQPSVSTQIRRLETELGAQLVKRSSQGAQLTEVGQKIVVEALEIFAITDRIKALASGTEPVVHEVRLGVFPTLSPYLLPYLLPQMRKAAPDIHFLVEDEKSGVLKEHLRKGELDVAILADDDFGPEMVQFPVLDEAFVLALPVEHPLARSYGSIDTGALKGTELLLLGDGHCLRDQTLVLCSQVGAKERADYHVNSVETLKQMVRAGVGPALIPSLAVSGTDETDEDIRFRRFASPPPKRIIRVVVRREDAQKDYVALLRKVMVAMPTRVRNPGLRIHLAMNFRSLQYLVALSQQGSFRGAAISLGVAQPSVSTQIRRLETELGAQLVKRSSQGAQLTEVGQKIVVEALEIFAITDRIKALASGTEPVVHEVRLGVFPTLSPYLLPYLLPQMRKAAPDIHFLVEDEKSGVLKEHLRKGELDVAILADDDFGPEMVQFPVLDEAFVLALPVEHPLARSYGSIDTGALKGTELLLLGDGHCLRDQTLVLCSQVGAKERADYHVNSVETLKQMVRAGVGPALIPSLAVSGTDETDEDIRFRRFASPPPKRIIRVVVRREDAQKDYVALLRKVMVAMPTRVRNPGLRIHLA

Nearest PDB structures (foldseek):
  4x6g-assembly2_E  TM=6.181E-01  e=1.521E-26  Pseudomonas aeruginosa PAO1
  3k1n-assembly1_A  TM=6.177E-01  e=5.668E-21  Acinetobacter baylyi ADP1
  3k1m-assembly1_B  TM=6.171E-01  e=1.479E-20  Acinetobacter baylyi ADP1
  8sbf-assembly1_D  TM=6.193E-01  e=1.996E-20  Acinetobacter baylyi ADP1
  3k1p-assembly1_A  TM=6.058E-01  e=6.301E-18  Acinetobacter baylyi ADP1

pLDDT: mean 84.17, std 14.29, range [19.16, 97.56]

Radius of gyration: 28.27 Å; Cα contacts (8 Å, |Δi|>4): 1120; chains: 2; bounding box: 58×92×64 Å

Foldseek 3Di:
DDLVLLLLLLLCQLQQALCRSCVLVVHDSVVSVVSQVVVCVVVVHRQWDQDPSHIHGDPVNLLSLLVSLLVVLVVVVVVCVVVVPDLQLAEAEEEEEFQPCVLPVVQQVVLCCVSHVSYDYDYDYHFPVVVLVCQVVVVHAKYKDQDDDNDPQKTKAWQAKWFKKKKAFCPDPVNPDAAAAALLVQAAFEAEAEDPRHVQRVLVVVSCVVNHYHHPPPDHHHHLVRRNVCRLVVVGMYIGTQLVQALCNLPDPRMHIHHHDPPGRTTTIIMMHGPSSSSPSVNSNSSSSRNPDDPCNRHVPSPRPDD/DDLVLLLLLLLCQLQQALCRSCVVVVHDSVVSVVSQVVVCVVVVHRQWDQDPRHIHGDPVVLLSLLVSLLVVLVVVVVVCVVVVPDLQLAEAEEEEEFQPCVLPCVQQVVLCCVSHVSYDYDYDYHFPVVVLVCQVVVVHAKYKDQDDDNDPQKGKHWQAKWFKKKKAFCPDPVNPDAAAAALLVQAAFEAEAEDPRHVQRVLVVVSCVVRHHHHPPPDHHHHLVRRNVCRLVVVGMYIGTQLVQALCNLPPPRMHIHHHDPPGRITTIIMMHGPVSSSPSVNSNSSSSRNPDDPCNRHVPSPRPDD

Secondary structure (DSSP, 8-state):
--HHHHHHHHHHHHHSSHHHHHHHHTS-HHHHHHHHHHHHHHHTS--EEEETTEEEE-HHHHHHHHHHHHHHHHHHHHHHHHTTS----EEEEEEE-TTTHHHHHHHHHHHHHHH-TTEEEEEEE--HHHHHHHHHTTS-SEEEE--S---TTEEEEEEEEEEEEEEEETTSGGGSS-SPBPGGGGTT-EEB-B-TT-HHHHHHHHHHHHHT-EE-TT--B--HHHHHHHHHTTS--EEEEGGGS-GGGGG-SSEEEEEBPSSPPEEEEEEEEEGGGTT-HHHHHHHHHHHT--HHHHS--------/--HHHHHHHHHHHHHSSHHHHHHHHTS-HHHHHHHHHHHHHHHTS--EEEETTEEEE-HHHHHHHHHHHHHHHHHHHHHHHHTTS----EEEEEEE-TTTHHHHHHHHHHHHHHH-TTEEEEEEE--HHHHHHHHHTTS-SEEEE--S---TTEEEEEEEEEEEEEEEETTSGGGSS-SPBPGGGGTT-EEB-B-TT-HHHHHHHHHHHHHT-EE-TT--B--HHHHHHHHHTTS--EEEEGGGS-GGGGG-TTEEEEEBPSSPPEEEEEEEEEGGGTT-HHHHHHHHHHHT--HHHHS--------

Solvent-accessible surface area (backbone atoms only — not comparable to full-atom values): 32670 Å² total; per-residue (Å²): 139,53,72,65,39,45,49,44,51,42,34,25,64,64,51,32,22,58,60,47,19,10,60,75,68,72,48,57,42,68,57,43,54,51,35,47,51,50,49,21,62,76,66,72,44,77,35,64,43,81,52,98,89,31,40,40,64,31,75,64,24,49,53,47,43,32,53,41,37,52,52,50,47,53,53,49,50,51,50,34,59,69,65,66,49,69,72,67,65,42,75,40,36,35,29,30,27,72,86,44,37,39,56,44,44,44,57,47,51,61,52,43,42,70,69,34,70,47,51,44,73,45,69,42,79,40,44,54,68,58,44,53,50,30,41,74,72,62,74,28,61,34,33,47,43,60,74,91,80,76,59,87,64,38,40,74,41,83,42,42,79,40,41,41,28,38,37,24,14,56,84,40,76,79,46,72,59,78,72,59,38,56,71,66,74,38,46,74,39,52,27,51,46,49,39,90,65,39,64,65,29,56,54,49,50,54,50,20,70,74,36,49,29,43,74,39,80,88,53,76,30,86,43,62,62,27,48,53,36,25,12,42,63,55,77,36,30,30,78,36,56,33,55,74,43,54,65,66,46,51,72,37,83,43,34,37,75,37,46,45,36,85,83,47,61,64,45,49,34,23,46,34,26,42,53,91,50,55,79,38,68,68,51,48,43,50,46,29,56,52,55,62,52,49,59,62,59,56,50,31,58,66,55,67,79,72,128,139,55,73,63,38,46,50,46,50,42,35,27,64,64,50,33,21,58,60,47,19,11,61,76,68,73,48,58,41,67,57,42,55,50,35,47,50,49,48,22,60,75,67,71,45,74,35,65,43,80,51,100,88,32,40,39,65,30,76,63,24,50,54,47,42,33,52,42,39,52,53,52,43,53,52,49,51,51,50,34,60,68,64,65,48,69,70,67,64,42,75,40,36,36,30,31,27,70,86,44,40,40,58,45,43,45,57,48,51,60,51,44,43,70,64,36,71,45,49,42,72,45,69,42,78,40,44,54,67,58,44,53,51,30,40,74,71,61,74,30,61,33,32,47,42,59,74,92,80,78,59,86,65,40,40,73,42,84,41,43,79,40,40,42,27,38,35,24,14,54,84,39,76,78,48,72,58,79,71,60,39,56,72,65,74,37,46,72,38,52,27,51,44,49,40,90,64,40,64,66,28,54,54,49,50,54,50,21,70,74,36,50,30,42,74,38,79,89,51,76,30,86,42,64,63,26,49,53,36,25,11,42,63,55,74,34,29,31,80,37,57,31,54,74,44,53,62,68,47,47,72,38,83,42,33,35,73,35,44,45,38,87,82,47,61,62,45,48,34,23,45,35,28,42,54,92,51,57,80,38,66,67,51,51,42,50,47,28,58,50,55,62,52,49,58,62,58,57,50,31,59,63,56,68,78,76,128

Organism: NCBI:txid888439

InterPro domains:
  IPR000847 LysR, HTH, N-terminal domain [PF00126] (3-62)
  IPR000847 LysR, HTH, N-terminal domain [PR00039] (18-29)
  IPR000847 LysR, HTH, N-terminal domain [PR00039] (29-39)
  IPR000847 LysR, HTH, N-terminal domain [PR00039] (39-50)
  IPR000847 LysR, HTH, N-terminal domain [PS50931] (1-58)
  IPR005119 LysR, substrate-binding [PF03466] (90-289)
  IPR036388 Winged helix-like DNA-binding domain superfamily [G3DSA:1.10.10.10] (1-84)
  IPR036390 Winged helix DNA-binding domain superfamily [SSF46785] (1-110)